Protein 1O6E (pdb70)

Nearest PDB structures (foldseek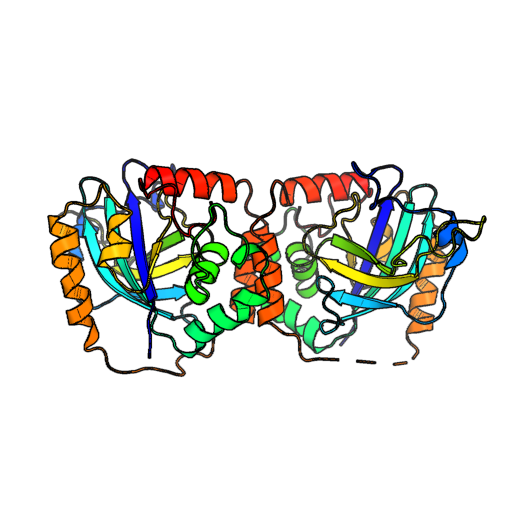):
  1o6e-assembly1_A-2  TM=1.004E+00  e=1.507E-48  human gammaherpesvirus 4
  1o6e-assembly1_B-2  TM=9.913E-01  e=7.863E-43  human gammaherpesvirus 4
  2pbk-assembly1_A  TM=8.960E-01  e=2.287E-24  Human gammaherpesvirus 8
  2pbk-assembly1_B  TM=8.924E-01  e=5.657E-24  Human gammaherpesvirus 8
  1njt-assembly1_A  TM=8.935E-01  e=8.239E-18  Human betaherpesvirus 5

Secondary structure (DSSP, 8-state):
---EEEEEEEE-TTS--SSSTT---HHHHHHH-S-SS-EEEEETTEEEEEEEEEEEEEE-SS-EEEEEEE--HHHHTHHHHHHTT-HHHHS-SS-----HHHHHHHHHS-EEEEEEE--SS-----SS----EEEEEEEESS-SSSS---EEES-HHHHHHT-TTS-HHHHHHHHHHHHHHT-----HHHHHHHHHHTTS-SSHHHHHHHHHHHTT--SSSS---/---EEEEEEEE-TTS--S-TTT---HHHHHHH-S-SS-EEEEETTEEEEEEEEEEEEE--SS-EEEEEEE--HHHHTHHHHHHTT-HHHHS-SS-----HHHHHHHHH--EEEEEEE---SS---SSSS---EEEEEEEESS-SSTT-B-EEES-HHHHHHT-TTS-HHHHHHHHHHHHHHTT-----SSS---HHHHHHHHHHTTS-TT-HHHHHHHHHHTT--TTSS---

Structure (mmCIF, N/CA/C/O backbone):
data_1O6E
#
_entry.id   1O6E
#
_cell.length_a   52.800
_cell.length_b   52.800
_cell.length_c   330.500
_cell.angle_alpha   90.00
_cell.angle_beta   90.00
_cell.angle_gamma   120.00
#
_symmetry.space_group_name_H-M   'P 31 2 1'
#
loop_
_entity.id
_entity.type
_entity.pdbx_description
1 polymer 'CAPSID PROTEIN P40'
2 non-polymer PHOSPHORYLISOPROPANE
3 water water
#
loop_
_atom_site.group_PDB
_atom_site.id
_atom_site.type_symbol
_atom_site.label_atom_id
_atom_site.label_alt_id
_atom_site.label_comp_id
_atom_site.label_asym_id
_atom_site.label_entity_id
_atom_site.label_seq_id
_atom_site.pdbx_PDB_ins_code
_atom_site.Cartn_x
_atom_site.Cartn_y
_atom_site.Cartn_z
_atom_site.occupancy
_atom_site.B_iso_or_equiv
_atom_site.auth_seq_id
_atom_site.auth_comp_id
_atom_site.auth_asym_id
_atom_site.auth_atom_id
_atom_site.pdbx_PDB_model_num
ATOM 1 N N . ALA A 1 4 ? 25.280 -10.881 28.895 1.00 97.45 4 ALA A N 1
ATOM 2 C CA . ALA A 1 4 ? 24.810 -9.467 29.009 1.00 98.32 4 ALA A CA 1
ATOM 3 C C . ALA A 1 4 ? 24.963 -8.938 30.443 1.00 99.09 4 ALA A C 1
ATOM 4 O O . ALA A 1 4 ? 24.620 -9.629 31.406 1.00 101.03 4 ALA A O 1
ATOM 6 N N . PRO A 1 5 ? 25.494 -7.707 30.600 1.00 96.90 5 PRO A N 1
ATOM 7 C CA . PRO A 1 5 ? 25.705 -7.061 31.906 1.00 93.84 5 PRO A CA 1
ATOM 8 C C . PRO A 1 5 ? 24.453 -6.430 32.534 1.00 91.98 5 PRO A C 1
ATOM 9 O O . PRO A 1 5 ? 23.371 -6.455 31.945 1.00 93.09 5 PRO A O 1
ATOM 13 N N . SER A 1 6 ? 24.617 -5.862 33.730 1.00 88.68 6 SER A N 1
ATOM 14 C CA . SER A 1 6 ? 23.518 -5.221 34.459 1.00 83.46 6 SER A CA 1
ATOM 15 C C . SER A 1 6 ? 23.789 -3.738 34.778 1.00 81.03 6 SER A C 1
ATOM 16 O O . SER A 1 6 ? 24.937 -3.330 34.981 1.00 79.78 6 SER A O 1
ATOM 19 N N . VAL A 1 7 ? 22.723 -2.942 34.835 1.00 77.73 7 VAL A N 1
ATOM 20 C CA . VAL A 1 7 ? 22.833 -1.507 35.104 1.00 74.37 7 VAL A CA 1
ATOM 21 C C . VAL A 1 7 ? 22.517 -1.144 36.551 1.00 68.46 7 VAL A C 1
ATOM 22 O O . VAL A 1 7 ? 21.644 -1.742 37.172 1.00 65.95 7 VAL A O 1
ATOM 26 N N . TYR A 1 8 ? 23.224 -0.145 37.070 1.00 64.33 8 TYR A N 1
ATOM 27 C CA . TYR A 1 8 ? 23.051 0.308 38.450 1.00 61.17 8 TYR A CA 1
ATOM 28 C C . TYR A 1 8 ? 22.183 1.558 38.585 1.00 59.56 8 TYR A C 1
ATOM 29 O O . TYR A 1 8 ? 22.339 2.528 37.839 1.00 55.21 8 TYR A O 1
ATOM 38 N N . VAL A 1 9 ? 21.274 1.545 39.550 1.00 58.05 9 VAL A N 1
ATOM 39 C CA . VAL A 1 9 ? 20.453 2.719 39.772 1.00 57.91 9 VAL A CA 1
ATOM 40 C C . VAL A 1 9 ? 20.789 3.251 41.155 1.00 57.21 9 VAL A C 1
ATOM 41 O O . VAL A 1 9 ? 20.753 2.518 42.142 1.00 54.00 9 VAL A O 1
ATOM 45 N N . CYS A 1 10 ? 21.138 4.531 41.211 1.00 58.74 10 CYS A N 1
ATOM 46 C CA . CYS A 1 10 ? 21.499 5.176 42.466 1.00 59.23 10 CYS A CA 1
ATOM 47 C C . CYS A 1 10 ? 20.897 6.574 42.565 1.00 59.19 10 CYS A C 1
ATOM 48 O O . CYS A 1 10 ? 20.628 7.225 41.555 1.00 58.91 10 CYS A O 1
ATOM 51 N N . GLY A 1 11 ? 20.684 7.026 43.792 1.00 58.65 11 GLY A N 1
ATOM 52 C CA . GLY A 1 11 ? 20.114 8.340 43.998 1.00 61.28 11 GLY A CA 1
ATOM 53 C C . GLY A 1 11 ? 19.435 8.404 45.346 1.00 61.98 11 GLY A C 1
ATOM 54 O O . GLY A 1 11 ? 19.310 7.387 46.040 1.00 53.89 11 GLY A O 1
ATOM 55 N N . PHE A 1 12 ? 18.994 9.597 45.723 1.00 65.66 12 PHE A N 1
ATOM 56 C CA . PHE A 1 12 ? 18.331 9.758 47.002 1.00 70.81 12 PHE A CA 1
ATOM 57 C C . PHE A 1 12 ? 16.819 9.571 46.868 1.00 69.94 12 PHE A C 1
ATOM 58 O O . PHE A 1 12 ? 16.175 10.213 46.034 1.00 66.51 12 PHE A O 1
ATOM 66 N N . VAL A 1 13 ? 16.264 8.674 47.681 1.00 69.74 13 VAL A N 1
ATOM 67 C CA . VAL A 1 13 ? 14.829 8.422 47.679 1.00 68.83 13 VAL A CA 1
ATOM 68 C C . VAL A 1 13 ? 14.151 9.485 48.553 1.00 69.70 13 VAL A C 1
ATOM 69 O O . VAL A 1 13 ? 12.968 9.778 48.380 1.00 71.80 13 VAL A O 1
ATOM 73 N N . GLU A 1 14 ? 14.916 10.058 49.484 1.00 66.52 14 GLU A N 1
ATOM 74 C CA . GLU A 1 14 ? 14.432 11.111 50.384 1.00 64.70 14 GLU A CA 1
ATOM 75 C C . GLU A 1 14 ? 15.589 12.015 50.833 1.00 62.62 14 GLU A C 1
ATOM 76 O O . GLU A 1 14 ? 16.613 11.529 51.294 1.00 56.12 14 GLU A O 1
ATOM 82 N N . ARG A 1 15 ? 15.422 13.328 50.687 1.00 66.54 15 ARG A N 1
ATOM 83 C CA . ARG A 1 15 ? 16.455 14.295 51.079 1.00 72.18 15 ARG A CA 1
ATOM 84 C C . ARG A 1 15 ? 15.905 15.392 52.001 1.00 74.71 15 ARG A C 1
ATOM 85 O O . ARG A 1 15 ? 15.159 16.269 51.557 1.00 78.63 15 ARG A O 1
ATOM 93 N N . PRO A 1 16 ? 16.272 15.359 53.295 1.00 74.07 16 PRO A N 1
ATOM 94 C CA . PRO A 1 16 ? 15.813 16.350 54.269 1.00 73.95 16 PRO A CA 1
ATOM 95 C C . PRO A 1 16 ? 16.006 17.781 53.792 1.00 76.33 16 PRO A C 1
ATOM 96 O O . PRO A 1 16 ? 15.257 18.672 54.176 1.00 76.01 16 PRO A O 1
ATOM 100 N N . ASP A 1 17 ? 17.013 17.997 52.950 1.00 81.52 17 ASP A N 1
ATOM 101 C CA . ASP A 1 17 ? 17.304 19.332 52.426 1.00 82.91 17 ASP A CA 1
ATOM 102 C C . ASP A 1 17 ? 16.298 19.762 51.354 1.00 84.31 17 ASP A C 1
ATOM 103 O O . ASP A 1 17 ? 16.261 20.926 50.960 1.00 80.73 17 ASP A O 1
ATOM 108 N N . ALA A 1 18 ? 15.488 18.806 50.898 1.00 88.65 18 ALA A N 1
ATOM 109 C CA . ALA A 1 18 ? 14.442 19.033 49.899 1.00 91.86 18 ALA A CA 1
ATOM 110 C C . ALA A 1 18 ? 13.155 18.354 50.396 1.00 95.31 18 ALA A C 1
ATOM 111 O O . ALA A 1 18 ? 12.764 17.302 49.887 1.00 92.57 18 ALA A O 1
ATOM 113 N N . PRO A 1 19 ? 12.486 18.962 51.400 1.00 100.72 19 PRO A N 1
ATOM 114 C CA . PRO A 1 19 ? 11.245 18.528 52.069 1.00 102.56 19 PRO A CA 1
ATOM 115 C C . PRO A 1 19 ? 9.923 18.419 51.292 1.00 103.30 19 PRO A C 1
ATOM 116 O O . PRO A 1 19 ? 9.773 18.989 50.202 1.00 99.06 19 PRO A O 1
ATOM 120 N N . PRO A 1 20 ? 8.949 17.674 51.869 1.00 106.18 20 PRO A N 1
ATOM 121 C CA . PRO A 1 20 ? 7.596 17.400 51.372 1.00 107.85 20 PRO A CA 1
ATOM 122 C C . PRO A 1 20 ? 6.639 18.531 51.762 1.00 109.63 20 PRO A C 1
ATOM 123 O O . PRO A 1 20 ? 6.893 19.268 52.721 1.00 110.12 20 PRO A O 1
ATOM 127 N N . LYS A 1 21 ? 5.536 18.660 51.030 1.00 109.71 21 LYS A N 1
ATOM 128 C CA . LYS A 1 21 ? 4.550 19.677 51.365 1.00 109.35 21 LYS A CA 1
ATOM 129 C C . LYS A 1 21 ? 3.446 19.014 52.184 1.00 109.80 21 LYS A C 1
ATOM 130 O O . LYS A 1 21 ? 2.584 19.695 52.737 1.00 112.29 21 LYS A O 1
ATOM 136 N N . ASP A 1 22 ? 3.484 17.687 52.284 1.00 108.19 22 ASP A N 1
ATOM 137 C CA . ASP A 1 22 ? 2.470 16.975 53.052 1.00 108.30 22 ASP A CA 1
ATOM 138 C C . ASP A 1 22 ? 3.052 16.008 54.076 1.00 106.18 22 ASP A C 1
ATOM 139 O O . ASP A 1 22 ? 4.249 15.718 54.069 1.00 106.20 22 ASP A O 1
ATOM 144 N N . ALA A 1 23 ? 2.174 15.479 54.922 1.00 103.67 23 ALA A N 1
ATOM 145 C CA . ALA A 1 23 ? 2.554 14.596 56.019 1.00 100.72 23 ALA A CA 1
ATOM 146 C C . ALA A 1 23 ? 2.851 13.120 55.798 1.00 97.61 23 ALA A C 1
ATOM 147 O O . ALA A 1 23 ? 3.706 12.565 56.479 1.00 94.05 23 ALA A O 1
ATOM 149 N N . CYS A 1 24 ? 2.147 12.471 54.884 1.00 98.62 24 CYS A N 1
ATOM 150 C CA . CYS A 1 24 ? 2.380 11.050 54.671 1.00 100.05 24 CYS A CA 1
ATOM 151 C C . CYS A 1 24 ? 3.698 10.772 53.949 1.00 102.23 24 CYS A C 1
ATOM 152 O O . CYS A 1 24 ? 4.247 9.670 54.049 1.00 99.17 24 CYS A O 1
ATOM 155 N N . LEU A 1 25 ? 4.208 11.775 53.233 1.00 105.34 25 LEU A N 1
ATOM 156 C CA . LEU A 1 25 ? 5.469 11.642 52.498 1.00 107.44 25 LEU A CA 1
ATOM 157 C C . LEU A 1 25 ? 6.661 11.968 53.384 1.00 109.87 25 LEU A C 1
ATOM 158 O O . LEU A 1 25 ? 7.724 12.361 52.899 1.00 110.45 25 LEU A O 1
ATOM 163 N N . HIS A 1 26 ? 6.478 11.819 54.688 1.00 112.50 26 HIS A N 1
ATOM 164 C CA . HIS A 1 26 ? 7.557 12.077 55.624 1.00 113.05 26 HIS A CA 1
ATOM 165 C C . HIS A 1 26 ? 8.105 10.738 56.061 1.00 109.57 26 HIS A C 1
ATOM 166 O O . HIS A 1 26 ? 7.376 9.753 56.120 1.00 107.30 26 HIS A O 1
ATOM 173 N N . LEU A 1 27 ? 9.397 10.695 56.344 1.00 108.92 27 LEU A N 1
ATOM 174 C CA . LEU A 1 27 ? 10.022 9.459 56.781 1.00 108.00 27 LEU A CA 1
ATOM 175 C C . LEU A 1 27 ? 10.365 9.658 58.254 1.00 106.41 27 LEU A C 1
ATOM 176 O O . LEU A 1 27 ? 10.713 10.768 58.670 1.00 104.96 27 LEU A O 1
ATOM 181 N N . ASP A 1 28 ? 10.236 8.594 59.044 1.00 104.74 28 ASP A N 1
ATOM 182 C CA . ASP A 1 28 ? 10.546 8.652 60.470 1.00 101.60 28 ASP A CA 1
ATOM 183 C C . ASP A 1 28 ? 11.853 7.922 60.736 1.00 96.50 28 ASP A C 1
ATOM 184 O O . ASP A 1 28 ? 11.965 6.721 60.487 1.00 93.36 28 ASP A O 1
ATOM 189 N N . PRO A 1 29 ? 12.869 8.652 61.233 1.00 93.87 29 PRO A N 1
ATOM 190 C CA . PRO A 1 29 ? 14.190 8.091 61.536 1.00 93.88 29 PRO A CA 1
ATOM 191 C C . PRO A 1 29 ? 14.055 6.827 62.382 1.00 96.00 29 PRO A C 1
ATOM 192 O O . PRO A 1 29 ? 14.982 6.029 62.515 1.00 94.80 29 PRO A O 1
ATOM 196 N N . LEU A 1 30 ? 12.866 6.673 62.945 1.00 99.34 30 LEU A N 1
ATOM 197 C CA . LEU A 1 30 ? 12.484 5.552 63.790 1.00 101.90 30 LEU A CA 1
ATOM 198 C C . LEU A 1 30 ? 12.475 4.273 62.963 1.00 102.72 30 LEU A C 1
ATOM 199 O O . LEU A 1 30 ? 13.170 3.294 63.253 1.00 101.12 30 LEU A O 1
ATOM 204 N N . THR A 1 31 ? 11.643 4.296 61.931 1.00 106.40 31 THR A N 1
ATOM 205 C CA . THR A 1 31 ? 11.514 3.164 61.028 1.00 110.30 31 THR A CA 1
ATOM 206 C C . THR A 1 31 ? 12.828 2.979 60.306 1.00 111.46 31 THR A C 1
ATOM 207 O O . THR A 1 31 ? 13.200 1.860 59.963 1.00 109.84 31 THR A O 1
ATOM 211 N N . VAL A 1 32 ? 13.523 4.092 60.080 1.00 113.64 32 VAL A N 1
ATOM 212 C CA . VAL A 1 32 ? 14.805 4.071 59.392 1.00 113.00 32 VAL A CA 1
ATOM 213 C C . VAL A 1 32 ? 15.784 3.169 60.129 1.00 113.29 32 VAL A C 1
ATOM 214 O O . VAL A 1 32 ? 16.191 2.139 59.598 1.00 113.19 32 VAL A O 1
ATOM 218 N N . LYS A 1 33 ? 16.155 3.540 61.352 1.00 113.90 33 LYS A N 1
ATOM 219 C CA . LYS A 1 33 ? 17.095 2.723 62.105 1.00 114.67 33 LYS A CA 1
ATOM 220 C C . LYS A 1 33 ? 16.467 1.381 62.485 1.00 114.68 33 LYS A C 1
ATOM 221 O O . LYS A 1 33 ? 17.123 0.536 63.089 1.00 116.36 33 LYS A O 1
ATOM 227 N N . SER A 1 34 ? 15.200 1.181 62.125 1.00 112.98 34 SER A N 1
ATOM 228 C CA . SER A 1 34 ? 14.516 -0.075 62.432 1.00 110.69 34 SER A CA 1
ATOM 229 C C . SER A 1 34 ? 14.780 -1.122 61.354 1.00 110.07 34 SER A C 1
ATOM 230 O O . SER A 1 34 ? 15.126 -2.272 61.653 1.00 109.35 34 SER A O 1
ATOM 233 N N . GLN A 1 35 ? 14.583 -0.710 60.102 1.00 109.00 35 GLN A N 1
ATOM 234 C CA . GLN A 1 35 ? 14.789 -1.568 58.937 1.00 106.51 35 GLN A CA 1
ATOM 235 C C . GLN A 1 35 ? 16.286 -1.898 58.856 1.00 106.63 35 GLN A C 1
ATOM 236 O O . GLN A 1 35 ? 16.680 -2.988 58.432 1.00 106.41 35 GLN A O 1
ATOM 242 N N . LEU A 1 36 ? 17.103 -0.934 59.279 1.00 106.91 36 LEU A N 1
ATOM 243 C CA . LEU A 1 36 ? 18.560 -1.046 59.318 1.00 105.43 36 LEU A CA 1
ATOM 244 C C . LEU A 1 36 ? 19.254 -1.452 58.014 1.00 105.21 36 LEU A C 1
ATOM 245 O O . LEU A 1 36 ? 18.765 -1.120 56.934 1.00 105.86 36 LEU A O 1
ATOM 250 N N . PRO A 1 37 ? 20.405 -2.159 58.083 1.00 104.74 37 PRO A N 1
ATOM 251 C CA . PRO A 1 37 ? 21.012 -2.499 56.794 1.00 104.72 37 PRO A CA 1
ATOM 252 C C . PRO A 1 37 ? 20.160 -3.368 55.885 1.00 104.50 37 PRO A C 1
ATOM 253 O O . PRO A 1 37 ? 19.069 -2.997 55.468 1.00 102.25 37 PRO A O 1
ATOM 257 N N . LEU A 1 38 ? 20.688 -4.538 55.574 1.00 106.21 38 LEU A N 1
ATOM 258 C CA . LEU A 1 38 ? 19.994 -5.454 54.711 1.00 105.73 38 LEU A CA 1
ATOM 259 C C . LEU A 1 38 ? 19.343 -6.566 55.500 1.00 107.72 38 LEU A C 1
ATOM 260 O O . LEU A 1 38 ? 19.706 -6.874 56.630 1.00 109.11 38 LEU A O 1
ATOM 265 N N . LYS A 1 39 ? 18.343 -7.147 54.885 1.00 109.67 39 LYS A N 1
ATOM 266 C CA . LYS A 1 39 ? 17.671 -8.291 55.429 1.00 111.90 39 LYS A CA 1
ATOM 267 C C . LYS A 1 39 ? 17.992 -8.934 54.080 1.00 112.25 39 LYS A C 1
ATOM 268 O O . LYS A 1 39 ? 19.171 -8.942 53.702 1.00 112.40 39 LYS A O 1
ATOM 274 N N . LYS A 1 40 ? 17.028 -9.420 53.318 1.00 111.02 40 LYS A N 1
ATOM 275 C CA . LYS A 1 40 ? 17.387 -9.981 52.015 1.00 111.18 40 LYS A CA 1
ATOM 276 C C . LYS A 1 40 ? 17.210 -8.893 50.943 1.00 109.89 40 LYS A C 1
ATOM 277 O O . LYS A 1 40 ? 16.645 -7.835 51.231 1.00 110.51 40 LYS A O 1
ATOM 283 N N . PRO A 1 41 ? 17.709 -9.117 49.707 1.00 106.28 41 PRO A N 1
ATOM 284 C CA . PRO A 1 41 ? 17.551 -8.094 48.665 1.00 101.89 41 PRO A CA 1
ATOM 285 C C . PRO A 1 41 ? 16.131 -7.505 48.605 1.00 97.02 41 PRO A C 1
ATOM 286 O O . PRO A 1 41 ? 15.169 -8.110 49.085 1.00 97.96 41 PRO A O 1
ATOM 290 N N . LEU A 1 42 ? 16.008 -6.315 48.029 1.00 89.63 42 LEU A N 1
ATOM 291 C CA . LEU A 1 42 ? 14.712 -5.667 47.919 1.00 81.14 42 LEU A CA 1
ATOM 292 C C . LEU A 1 42 ? 14.284 -5.657 46.454 1.00 76.39 42 LEU A C 1
ATOM 293 O O . LEU A 1 42 ? 15.065 -5.295 45.584 1.00 75.16 42 LEU A O 1
ATOM 298 N N . PRO A 1 43 ? 13.039 -6.065 46.164 1.00 71.87 43 PRO A N 1
ATOM 299 C CA . PRO A 1 43 ? 12.540 -6.091 44.788 1.00 69.40 43 PRO A CA 1
ATOM 300 C C . PRO A 1 43 ? 12.539 -4.726 44.105 1.00 68.54 43 PRO A C 1
ATOM 301 O O . PRO A 1 43 ? 12.006 -3.749 44.641 1.00 65.89 43 PRO A O 1
ATOM 305 N N . LEU A 1 44 ? 13.146 -4.668 42.921 1.00 68.59 44 LEU A N 1
ATOM 306 C CA . LEU A 1 44 ? 13.196 -3.434 42.138 1.00 64.13 44 LEU A CA 1
ATOM 307 C C . LEU A 1 44 ? 12.145 -3.564 41.046 1.00 61.61 44 LEU A C 1
ATOM 308 O O . LEU A 1 44 ? 12.270 -4.395 40.142 1.00 56.44 44 LEU A O 1
ATOM 313 N N . THR A 1 45 ? 11.103 -2.744 41.151 1.00 61.14 45 THR A N 1
ATOM 314 C CA . THR A 1 45 ? 10.003 -2.780 40.199 1.00 57.38 45 THR A CA 1
ATOM 315 C C . THR A 1 45 ? 9.859 -1.510 39.383 1.00 52.59 45 THR A C 1
ATOM 316 O O . THR A 1 45 ? 10.495 -0.498 39.665 1.00 45.68 45 THR A O 1
ATOM 320 N N . VAL A 1 46 ? 9.004 -1.592 38.368 1.00 54.09 46 VAL A N 1
ATOM 321 C CA . VAL A 1 46 ? 8.729 -0.489 37.454 1.00 53.21 46 VAL A CA 1
ATOM 322 C C . VAL A 1 46 ? 7.372 0.142 37.709 1.00 52.44 46 VAL A C 1
ATOM 323 O O . VAL A 1 46 ? 6.344 -0.519 37.626 1.00 51.40 46 VAL A O 1
ATOM 327 N N . GLU A 1 47 ? 7.369 1.436 37.980 1.00 54.11 47 GLU A N 1
ATOM 328 C CA . GLU A 1 47 ? 6.123 2.132 38.243 1.00 54.27 47 GLU A CA 1
ATOM 329 C C . GLU A 1 47 ? 5.306 1.405 39.290 1.00 52.67 47 GLU A C 1
ATOM 330 O O . GLU A 1 47 ? 4.074 1.433 39.265 1.00 53.59 47 GLU A O 1
ATOM 336 N N . HIS A 1 48 ? 6.008 0.738 40.201 1.00 50.98 48 HIS A N 1
ATOM 337 C CA . HIS A 1 48 ? 5.369 0.034 41.300 1.00 49.83 48 HIS A CA 1
ATOM 338 C C . HIS A 1 48 ? 4.606 -1.241 40.900 1.00 50.20 48 HIS A C 1
ATOM 339 O O . HIS A 1 48 ? 3.839 -1.791 41.691 1.00 48.44 48 HIS A O 1
ATOM 346 N N . LEU A 1 49 ? 4.830 -1.724 39.684 1.00 51.39 49 LEU A N 1
ATOM 347 C CA . LEU A 1 49 ? 4.152 -2.931 39.219 1.00 53.23 49 LEU A CA 1
ATOM 348 C C . LEU A 1 49 ? 4.840 -4.173 39.770 1.00 57.57 49 LEU A C 1
ATOM 349 O O . LEU A 1 49 ? 5.991 -4.454 39.427 1.00 60.28 49 LEU A O 1
ATOM 354 N N . PRO A 1 50 ? 4.135 -4.952 40.609 1.00 60.21 50 PRO A N 1
ATOM 355 C CA . PRO A 1 50 ? 4.669 -6.179 41.218 1.00 60.13 50 PRO A CA 1
ATOM 356 C C . PRO A 1 50 ? 5.076 -7.191 40.152 1.00 60.25 50 PRO A C 1
ATOM 357 O O . PRO A 1 50 ? 5.883 -8.088 40.401 1.00 57.98 50 PRO A O 1
ATOM 361 N N . ASP A 1 51 ? 4.486 -7.048 38.967 1.00 63.35 51 ASP A N 1
ATOM 362 C CA . ASP A 1 51 ? 4.783 -7.942 37.859 1.00 65.05 51 ASP A CA 1
ATOM 363 C C . ASP A 1 51 ? 5.753 -7.319 36.854 1.00 65.70 51 ASP A C 1
ATOM 364 O O . ASP A 1 51 ? 5.904 -7.789 35.724 1.00 65.10 51 ASP A O 1
ATOM 369 N N . ALA A 1 52 ? 6.434 -6.268 37.306 1.00 67.17 52 ALA A N 1
ATOM 370 C CA . ALA A 1 52 ? 7.431 -5.565 36.507 1.00 64.90 52 ALA A CA 1
ATOM 371 C C . ALA A 1 52 ? 8.762 -5.505 37.262 1.00 63.54 52 ALA A C 1
ATOM 372 O O . ALA A 1 52 ? 9.382 -4.446 37.343 1.00 59.61 52 ALA A O 1
ATOM 374 N N . PRO A 1 53 ? 9.216 -6.645 37.825 1.00 65.57 53 PRO A N 1
ATOM 375 C CA . PRO A 1 53 ? 10.480 -6.703 38.567 1.00 65.77 53 PRO A CA 1
ATOM 376 C C . PRO A 1 53 ? 11.625 -6.722 37.558 1.00 65.65 53 PRO A C 1
ATOM 377 O O . PRO A 1 53 ? 11.694 -7.604 36.694 1.00 65.46 53 PRO A O 1
ATOM 381 N N . VAL A 1 54 ? 12.528 -5.759 37.673 1.00 62.18 54 VAL A N 1
ATOM 382 C CA . VAL A 1 54 ? 13.634 -5.679 36.742 1.00 57.86 54 VAL A CA 1
ATOM 383 C C . VAL A 1 54 ? 15.012 -5.832 37.396 1.00 55.46 54 VAL A C 1
ATOM 384 O O . VAL A 1 54 ? 16.020 -6.003 36.716 1.00 54.85 54 VAL A O 1
ATOM 388 N N . GLY A 1 55 ? 15.049 -5.781 38.721 1.00 55.90 55 GLY A N 1
ATOM 389 C CA . GLY A 1 55 ? 16.309 -5.920 39.430 1.00 54.24 55 GLY A CA 1
ATOM 390 C C . GLY A 1 55 ? 16.131 -6.134 40.923 1.00 52.28 55 GLY A C 1
ATOM 391 O O . GLY A 1 55 ? 15.190 -6.803 41.358 1.00 50.76 55 GLY A O 1
ATOM 392 N N . SER A 1 56 ? 17.037 -5.573 41.716 1.00 51.16 56 SER A N 1
ATOM 393 C CA . SER A 1 56 ? 16.955 -5.711 43.163 1.00 54.46 56 SER A CA 1
ATOM 394 C C . SER A 1 56 ? 17.773 -4.640 43.875 1.00 56.12 56 SER A C 1
ATOM 395 O O . SER A 1 56 ? 18.861 -4.270 43.433 1.00 55.90 56 SER A O 1
ATOM 398 N N . VAL A 1 57 ? 17.225 -4.135 44.975 1.00 61.17 57 VAL A N 1
ATOM 399 C CA . VAL A 1 57 ? 17.891 -3.110 45.765 1.00 64.62 57 VAL A CA 1
ATOM 400 C C . VAL A 1 57 ? 18.797 -3.864 46.726 1.00 69.66 57 VAL A C 1
ATOM 401 O O . VAL A 1 57 ? 18.327 -4.701 47.497 1.00 69.56 57 VAL A O 1
ATOM 405 N N . PHE A 1 58 ? 20.095 -3.580 46.672 1.00 76.39 58 PHE A N 1
ATOM 406 C CA . PHE A 1 58 ? 21.055 -4.265 47.535 1.00 82.40 58 PHE A CA 1
ATOM 407 C C . PHE A 1 58 ? 21.559 -3.415 48.706 1.00 85.54 58 PHE A C 1
ATOM 408 O O . PHE A 1 58 ? 22.682 -3.588 49.179 1.00 89.68 58 PHE A O 1
ATOM 416 N N . GLY A 1 59 ? 20.719 -2.503 49.182 1.00 87.45 59 GLY A N 1
ATOM 417 C CA . GLY A 1 59 ? 21.118 -1.674 50.298 1.00 90.01 59 GLY A CA 1
ATOM 418 C C . GLY A 1 59 ? 20.633 -0.245 50.225 1.00 91.28 59 GLY A C 1
ATOM 419 O O . GLY A 1 59 ? 20.490 0.328 49.146 1.00 91.69 59 GLY A O 1
ATOM 420 N N . LEU A 1 60 ? 20.356 0.316 51.396 1.00 92.33 60 LEU A N 1
ATOM 421 C CA . LEU A 1 60 ? 19.920 1.702 51.538 1.00 91.72 60 LEU A CA 1
ATOM 422 C C . LEU A 1 60 ? 20.779 2.249 52.674 1.00 92.70 60 LEU A C 1
ATOM 423 O O . LEU A 1 60 ? 21.122 1.521 53.612 1.00 95.07 60 LEU A O 1
ATOM 428 N N . TYR A 1 61 ? 21.149 3.519 52.588 1.00 91.30 61 TYR A N 1
ATOM 429 C CA . TYR A 1 61 ? 22.006 4.095 53.612 1.00 90.29 61 TYR A CA 1
ATOM 430 C C . TYR A 1 61 ? 21.599 5.531 53.947 1.00 88.84 61 TYR A C 1
ATOM 431 O O . TYR A 1 61 ? 20.840 6.164 53.211 1.00 88.16 61 TYR A O 1
ATOM 440 N N . GLN A 1 62 ? 22.100 6.037 55.069 1.00 85.83 62 GLN A N 1
ATOM 441 C CA . GLN A 1 62 ? 21.789 7.396 55.497 1.00 83.22 62 GLN A CA 1
ATOM 442 C C . GLN A 1 62 ? 22.942 8.354 55.252 1.00 81.88 62 GLN A C 1
ATOM 443 O O . GLN A 1 62 ? 24.110 7.958 55.216 1.00 80.93 62 GLN A O 1
ATOM 449 N N . SER A 1 63 ? 22.598 9.626 55.100 1.00 79.91 63 SER A N 1
ATOM 450 C CA . SER A 1 63 ? 23.583 10.664 54.854 1.00 78.50 63 SER A CA 1
ATOM 451 C C . SER A 1 63 ? 23.154 11.962 55.508 1.00 76.75 63 SER A C 1
ATOM 452 O O . SER A 1 63 ? 21.975 12.163 55.796 1.00 76.36 63 SER A O 1
ATOM 455 N N . SER A 1 64 ? 24.123 12.838 55.749 1.00 77.32 64 SER A N 1
ATOM 456 C CA . SER A 1 64 ? 23.839 14.134 56.343 1.00 76.65 64 SER A CA 1
ATOM 457 C C . SER A 1 64 ? 22.843 14.821 55.419 1.00 73.83 64 SER A C 1
ATOM 458 O O . SER A 1 64 ? 22.142 15.749 55.819 1.00 73.45 64 SER A O 1
ATOM 461 N N . ALA A 1 65 ? 22.776 14.333 54.182 1.00 69.85 65 ALA A N 1
ATOM 462 C CA . ALA A 1 65 ? 21.889 14.895 53.169 1.00 66.72 65 ALA A CA 1
ATOM 463 C C . ALA A 1 65 ? 20.541 14.182 53.015 1.00 61.48 65 ALA A C 1
ATOM 464 O O . ALA A 1 65 ? 19.547 14.809 52.653 1.00 60.00 65 ALA A O 1
ATOM 466 N N . GLY A 1 66 ? 20.506 12.879 53.276 1.00 55.66 66 GLY A N 1
ATOM 467 C CA . GLY A 1 66 ? 19.260 12.148 53.155 1.00 53.20 66 GLY A CA 1
ATOM 468 C C . GLY A 1 66 ? 19.458 10.657 52.969 1.00 57.77 66 GLY A C 1
ATOM 469 O O . GLY A 1 66 ? 20.563 10.143 53.148 1.00 54.51 66 GLY A O 1
ATOM 470 N N . LEU A 1 67 ? 18.381 9.960 52.606 1.00 61.76 67 LEU A N 1
ATOM 471 C CA . LEU A 1 67 ? 18.429 8.515 52.386 1.00 61.49 67 LEU A CA 1
ATOM 472 C C . LEU A 1 67 ? 18.858 8.199 50.950 1.00 62.36 67 LEU A C 1
ATOM 473 O O . LEU A 1 67 ? 18.350 8.788 49.992 1.00 63.49 67 LEU A O 1
ATOM 478 N N . PHE A 1 68 ? 19.800 7.267 50.819 1.00 59.78 68 PHE A N 1
ATOM 479 C CA . PHE A 1 68 ? 20.340 6.869 49.524 1.00 55.28 68 PHE A CA 1
ATOM 480 C C . PHE A 1 68 ? 19.979 5.415 49.201 1.00 56.12 68 PHE A C 1
ATOM 481 O O . PHE A 1 68 ? 19.981 4.547 50.074 1.00 53.87 68 PHE A O 1
ATOM 489 N N . SER A 1 69 ? 19.654 5.163 47.936 1.00 58.27 69 SER A N 1
ATOM 490 C CA . SER A 1 69 ? 19.281 3.825 47.476 1.00 57.18 69 SER A CA 1
ATOM 491 C C . SER A 1 69 ? 20.184 3.310 46.362 1.00 55.75 69 SER A C 1
ATOM 492 O O . SER A 1 69 ? 20.399 3.987 45.361 1.00 55.13 69 SER A O 1
ATOM 495 N N . ALA A 1 70 ? 20.703 2.103 46.546 1.00 57.13 70 ALA A N 1
ATOM 496 C CA . ALA A 1 70 ? 21.569 1.472 45.561 1.00 58.43 70 ALA A CA 1
ATOM 497 C C . ALA A 1 70 ? 20.913 0.173 45.098 1.00 61.22 70 ALA A C 1
ATOM 498 O O . ALA A 1 70 ? 20.606 -0.709 45.909 1.00 60.67 70 ALA A O 1
ATOM 500 N N . ALA A 1 71 ? 20.691 0.067 43.791 1.00 63.96 71 ALA A N 1
ATOM 501 C CA . ALA A 1 71 ? 20.060 -1.112 43.217 1.00 64.81 71 ALA A CA 1
ATOM 502 C C . ALA A 1 71 ? 20.743 -1.512 41.920 1.00 64.49 71 ALA A C 1
ATOM 503 O O . ALA A 1 71 ? 21.661 -0.837 41.447 1.00 61.54 71 ALA A O 1
ATOM 505 N N . SER A 1 72 ? 20.284 -2.614 41.342 1.00 63.75 72 SER A N 1
ATOM 506 C CA . SER A 1 72 ? 20.863 -3.096 40.107 1.00 64.04 72 SER A CA 1
ATOM 507 C C . SER A 1 72 ? 19.807 -3.760 39.248 1.00 64.08 72 SER A C 1
ATOM 508 O O . SER A 1 72 ? 18.944 -4.471 39.755 1.00 66.31 72 SER A O 1
ATOM 511 N N . ILE A 1 73 ? 19.886 -3.519 37.944 1.00 64.79 73 ILE A N 1
ATOM 512 C CA . ILE A 1 73 ? 18.948 -4.092 36.984 1.00 63.36 73 ILE A CA 1
ATOM 513 C C . ILE A 1 73 ? 19.604 -5.283 36.289 1.00 61.77 73 ILE A C 1
ATOM 514 O O . ILE A 1 73 ? 20.646 -5.137 35.661 1.00 59.56 73 ILE A O 1
ATOM 519 N N . THR A 1 74 ? 18.986 -6.456 36.373 1.00 61.59 74 THR A N 1
ATOM 520 C CA . THR A 1 74 ? 19.565 -7.648 35.763 1.00 59.07 74 THR A CA 1
ATOM 521 C C . THR A 1 74 ? 18.656 -8.406 34.794 1.00 57.21 74 THR A C 1
ATOM 522 O O . THR A 1 74 ? 19.052 -9.441 34.253 1.00 57.40 74 THR A O 1
ATOM 526 N N . SER A 1 75 ? 17.447 -7.893 34.573 1.00 56.34 75 SER A N 1
ATOM 527 C CA . SER A 1 75 ? 16.490 -8.537 33.672 1.00 56.21 75 SER A CA 1
ATOM 528 C C . SER A 1 75 ? 16.832 -8.393 32.199 1.00 55.87 75 SER A C 1
ATOM 529 O O . SER A 1 75 ? 16.663 -7.322 31.612 1.00 56.54 75 SER A O 1
ATOM 532 N N . GLY A 1 76 ? 17.288 -9.489 31.606 1.00 55.99 76 GLY A N 1
ATOM 533 C CA . GLY A 1 76 ? 17.659 -9.490 30.202 1.00 56.49 76 GLY A CA 1
ATOM 534 C C . GLY A 1 76 ? 16.595 -8.941 29.269 1.00 55.66 76 GLY A C 1
ATOM 535 O O . GLY A 1 76 ? 16.902 -8.189 28.349 1.00 55.54 76 GLY A O 1
ATOM 536 N N . ASP A 1 77 ? 15.343 -9.317 29.512 1.00 55.33 77 ASP A N 1
ATOM 537 C CA . ASP A 1 77 ? 14.220 -8.878 28.692 1.00 52.25 77 ASP A CA 1
ATOM 538 C C . ASP A 1 77 ? 13.954 -7.383 28.802 1.00 49.77 77 ASP A C 1
ATOM 539 O O . ASP A 1 77 ? 13.324 -6.788 27.927 1.00 43.80 77 ASP A O 1
ATOM 544 N N . PHE A 1 78 ? 14.419 -6.779 29.888 1.00 52.60 78 PHE A N 1
ATOM 545 C CA . PHE A 1 78 ? 14.220 -5.348 30.089 1.00 53.91 78 PHE A CA 1
ATOM 546 C C . PHE A 1 78 ? 15.432 -4.590 29.576 1.00 53.24 78 PHE A C 1
ATOM 547 O O . PHE A 1 78 ? 15.320 -3.444 29.133 1.00 49.18 78 PHE A O 1
ATOM 555 N N . LEU A 1 79 ? 16.587 -5.247 29.627 1.00 55.73 79 LEU A N 1
ATOM 556 C CA . LEU A 1 79 ? 17.836 -4.660 29.152 1.00 57.80 79 LEU A CA 1
ATOM 557 C C . LEU A 1 79 ? 17.805 -4.505 27.620 1.00 56.57 79 LEU A C 1
ATOM 558 O O . LEU A 1 79 ? 18.420 -3.589 27.057 1.00 55.32 79 LEU A O 1
ATOM 563 N N . SER A 1 80 ? 17.085 -5.410 26.959 1.00 53.16 80 SER A N 1
ATOM 564 C CA . SER A 1 80 ? 16.951 -5.394 25.507 1.00 51.65 80 SER A CA 1
ATOM 565 C C . SER A 1 80 ? 15.801 -4.474 25.102 1.00 51.24 80 SER A C 1
ATOM 566 O O . SER A 1 80 ? 15.659 -4.116 23.932 1.00 52.86 80 SER A O 1
ATOM 569 N N . LEU A 1 81 ? 14.977 -4.103 26.078 1.00 46.33 81 LEU A N 1
ATOM 570 C CA . LEU A 1 81 ? 13.847 -3.227 25.835 1.00 41.72 81 LEU A CA 1
ATOM 571 C C . LEU A 1 81 ? 14.327 -1.791 25.774 1.00 40.71 81 LEU A C 1
ATOM 572 O O . LEU A 1 81 ? 13.788 -0.987 25.029 1.00 45.18 81 LEU A O 1
ATOM 577 N N . LEU A 1 82 ? 15.340 -1.466 26.565 1.00 42.02 82 LEU A N 1
ATOM 578 C CA . LEU A 1 82 ? 15.893 -0.114 26.560 1.00 46.03 82 LEU A CA 1
ATOM 579 C C . LEU A 1 82 ? 16.700 0.024 25.287 1.00 45.89 82 LEU A C 1
ATOM 580 O O . LEU A 1 82 ? 17.034 1.128 24.850 1.00 46.18 82 LEU A O 1
ATOM 585 N N . ASP A 1 83 ? 16.991 -1.134 24.702 1.00 49.34 83 ASP A N 1
ATOM 586 C CA . ASP A 1 83 ? 17.731 -1.260 23.449 1.00 49.58 83 ASP A CA 1
ATOM 587 C C . ASP A 1 83 ? 16.770 -0.885 22.331 1.00 43.07 83 ASP A C 1
ATOM 588 O O . ASP A 1 83 ? 17.031 0.012 21.545 1.00 42.20 83 ASP A O 1
ATOM 593 N N . SER A 1 84 ? 15.656 -1.605 22.267 1.00 42.97 84 SER A N 1
ATOM 594 C CA . SER A 1 84 ? 14.637 -1.343 21.267 1.00 41.31 84 SER A CA 1
ATOM 595 C C . SER A 1 84 ? 14.262 0.113 21.420 1.00 38.94 84 SER A C 1
ATOM 596 O O . SER A 1 84 ? 14.584 0.944 20.579 1.00 41.08 84 SER A O 1
ATOM 599 N N . ILE A 1 85 ? 13.597 0.400 22.528 1.00 35.18 85 ILE A N 1
ATOM 600 C CA . ILE A 1 85 ? 13.144 1.731 22.866 1.00 36.74 85 ILE A CA 1
ATOM 601 C C . ILE A 1 85 ? 14.070 2.880 22.454 1.00 41.91 85 ILE A C 1
ATOM 602 O O . ILE A 1 85 ? 13.590 3.927 22.027 1.00 48.27 85 ILE A O 1
ATOM 607 N N . TYR A 1 86 ? 15.384 2.699 22.532 1.00 46.29 86 TYR A N 1
ATOM 608 C CA . TYR A 1 86 ? 16.286 3.803 22.190 1.00 46.18 86 TYR A CA 1
ATOM 609 C C . TYR A 1 86 ? 16.290 4.346 20.763 1.00 45.93 86 TYR A C 1
ATOM 610 O O . TYR A 1 86 ? 16.357 5.560 20.584 1.00 48.09 86 TYR A O 1
ATOM 619 N N . HIS A 1 87 ? 16.216 3.475 19.759 1.00 47.02 87 HIS A N 1
ATOM 620 C CA . HIS A 1 87 ? 16.245 3.909 18.359 1.00 50.56 87 HIS A CA 1
ATOM 621 C C . HIS A 1 87 ? 14.879 4.347 17.840 1.00 48.62 87 HIS A C 1
ATOM 622 O O . HIS A 1 87 ? 14.706 4.635 16.651 1.00 50.17 87 HIS A O 1
ATOM 629 N N . ASP A 1 88 ? 13.924 4.404 18.764 1.00 45.94 88 ASP A N 1
ATOM 630 C CA . ASP A 1 88 ? 12.545 4.799 18.496 1.00 43.59 88 ASP A CA 1
ATOM 631 C C . ASP A 1 88 ? 12.141 5.955 19.424 1.00 42.15 88 ASP A C 1
ATOM 632 O O . ASP A 1 88 ? 11.024 6.479 19.322 1.00 41.40 88 ASP A O 1
ATOM 637 N N . CYS A 1 89 ? 13.032 6.344 20.336 1.00 39.34 89 CYS A N 1
ATOM 638 C CA . CYS A 1 89 ? 12.727 7.430 21.267 1.00 39.51 89 CYS A CA 1
ATOM 639 C C . CYS A 1 89 ? 13.577 8.671 20.999 1.00 43.15 89 CYS A C 1
ATOM 640 O O . CYS A 1 89 ? 14.728 8.738 21.406 1.00 45.70 89 CYS A O 1
ATOM 643 N N . ASP A 1 90 ? 12.997 9.658 20.320 1.00 46.96 90 ASP A N 1
ATOM 644 C CA . ASP A 1 90 ? 13.714 10.876 19.986 1.00 46.36 90 ASP A CA 1
ATOM 645 C C . ASP A 1 90 ? 14.245 11.576 21.233 1.00 49.66 90 ASP A C 1
ATOM 646 O O . ASP A 1 90 ? 15.344 12.134 21.205 1.00 49.15 90 ASP A O 1
ATOM 651 N N . ILE A 1 91 ? 13.475 11.537 22.325 1.00 50.23 91 ILE A N 1
ATOM 652 C CA . ILE A 1 91 ? 13.884 12.164 23.593 1.00 49.42 91 ILE A CA 1
ATOM 653 C C . ILE A 1 91 ? 15.066 11.432 24.218 1.00 45.28 91 ILE A C 1
ATOM 654 O O . ILE A 1 91 ? 15.884 12.044 24.902 1.00 46.33 91 ILE A O 1
ATOM 659 N N . ALA A 1 92 ? 15.145 10.125 23.985 1.00 44.65 92 ALA A N 1
ATOM 660 C CA . ALA A 1 92 ? 16.241 9.312 24.502 1.00 46.85 92 ALA A CA 1
ATOM 661 C C . ALA A 1 92 ? 17.501 9.594 23.663 1.00 51.17 92 ALA A C 1
ATOM 662 O O . ALA A 1 92 ? 18.576 9.888 24.205 1.00 53.13 92 ALA A O 1
ATOM 664 N N . GLN A 1 93 ? 17.341 9.530 22.340 1.00 50.16 93 GLN A N 1
ATOM 665 C CA . GLN A 1 93 ? 18.423 9.759 21.393 1.00 49.19 93 GLN A CA 1
ATOM 666 C C . GLN A 1 93 ? 19.067 11.133 21.556 1.00 53.82 93 GLN A C 1
ATOM 667 O O . GLN A 1 93 ? 20.294 11.253 21.618 1.00 58.74 93 GLN A O 1
ATOM 673 N N . SER A 1 94 ? 18.238 12.168 21.630 1.00 56.31 94 SER A N 1
ATOM 674 C CA . SER A 1 94 ? 18.739 13.530 21.781 1.00 57.79 94 SER A CA 1
ATOM 675 C C . SER A 1 94 ? 19.212 13.797 23.204 1.00 56.38 94 SER A C 1
ATOM 676 O O . SER A 1 94 ? 18.513 13.501 24.171 1.00 60.02 94 SER A O 1
ATOM 679 N N . GLN A 1 95 ? 20.399 14.372 23.323 1.00 52.96 95 GLN A N 1
ATOM 680 C CA . GLN A 1 95 ? 20.963 14.688 24.6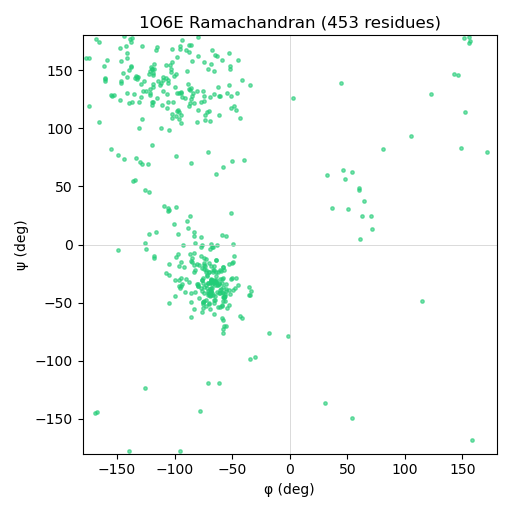19 1.00 51.72 95 GLN A CA 1
ATOM 681 C C . GLN A 1 95 ? 20.824 16.184 24.912 1.00 53.17 95 GLN A C 1
ATOM 682 O O . GLN A 1 95 ? 20.795 17.009 23.997 1.00 47.13 95 GLN A O 1
ATOM 688 N N . ARG A 1 96 ? 20.721 16.513 26.199 1.00 57.64 96 ARG A N 1
ATOM 689 C CA . ARG A 1 96 ? 20.587 17.894 26.665 1.00 59.36 96 ARG A CA 1
ATOM 690 C C . ARG A 1 96 ? 21.937 18.609 26.500 1.00 62.90 96 ARG A C 1
ATOM 691 O O . ARG A 1 96 ? 21.998 19.803 26.182 1.00 64.39 96 ARG A O 1
ATOM 699 N N . LEU A 1 97 ? 23.012 17.846 26.701 1.00 64.20 97 LEU A N 1
ATOM 700 C CA . LEU A 1 97 ? 24.386 18.322 26.563 1.00 61.12 97 LEU A CA 1
ATOM 701 C C . LEU A 1 97 ? 25.185 17.208 25.872 1.00 64.04 97 LEU A C 1
ATOM 702 O O . LEU A 1 97 ? 24.871 16.025 26.023 1.00 64.22 97 LEU A O 1
ATOM 707 N N . PRO A 1 98 ? 26.229 17.568 25.102 1.00 66.61 98 PRO A N 1
ATOM 708 C CA . PRO A 1 98 ? 27.046 16.565 24.402 1.00 65.44 98 PRO A CA 1
ATOM 709 C C . PRO A 1 98 ? 27.778 15.549 25.290 1.00 63.88 98 PRO A C 1
ATOM 710 O O . PRO A 1 98 ? 28.708 15.896 26.020 1.00 64.18 98 PRO A O 1
ATOM 714 N N . LEU A 1 99 ? 27.347 14.294 25.209 1.00 60.30 99 LEU A N 1
ATOM 715 C CA . LEU A 1 99 ? 27.941 13.213 25.979 1.00 57.21 99 LEU A CA 1
ATOM 716 C C . LEU A 1 99 ? 27.913 11.939 25.148 1.00 59.72 99 LEU A C 1
ATOM 717 O O . LEU A 1 99 ? 27.010 11.726 24.338 1.00 58.40 99 LEU A O 1
ATOM 722 N N . PRO A 1 100 ? 28.913 11.074 25.338 1.00 62.27 100 PRO A N 1
ATOM 723 C CA . PRO A 1 100 ? 29.024 9.807 24.615 1.00 63.24 100 PRO A CA 1
ATOM 724 C C . PRO A 1 100 ? 27.751 8.967 24.657 1.00 64.72 100 PRO A C 1
ATOM 725 O O . PRO A 1 100 ? 27.295 8.541 25.717 1.00 67.72 100 PRO A O 1
ATOM 729 N N . ARG A 1 101 ? 27.186 8.752 23.480 1.00 63.99 101 ARG A N 1
ATOM 730 C CA . ARG A 1 101 ? 25.976 7.959 23.272 1.00 64.17 101 ARG A CA 1
ATOM 731 C C . ARG A 1 101 ? 25.881 6.778 24.245 1.00 61.34 101 ARG A C 1
ATOM 732 O O . ARG A 1 101 ? 26.873 6.096 24.479 1.00 58.69 101 ARG A O 1
ATOM 740 N N . GLU A 1 102 ? 24.688 6.538 24.795 1.00 61.83 102 GLU A N 1
ATOM 741 C CA . GLU A 1 102 ? 24.462 5.450 25.760 1.00 60.22 102 GLU A CA 1
ATOM 742 C C . GLU A 1 102 ? 23.048 4.869 25.696 1.00 57.09 102 GLU A C 1
ATOM 743 O O . GLU A 1 102 ? 22.241 5.130 26.572 1.00 58.35 102 GLU A O 1
ATOM 749 N N . PRO A 1 103 ? 22.747 4.034 24.690 1.00 55.97 103 PRO A N 1
ATOM 750 C CA . PRO A 1 103 ? 21.411 3.442 24.545 1.00 55.73 103 PRO A CA 1
ATOM 751 C C . PRO A 1 103 ? 20.591 3.193 25.819 1.00 53.08 103 PRO A C 1
ATOM 752 O O . PRO A 1 103 ? 19.924 4.093 26.321 1.00 47.15 103 PRO A O 1
ATOM 756 N N . LYS A 1 104 ? 20.639 1.962 26.318 1.00 55.18 104 LYS A N 1
ATOM 757 C CA . LYS A 1 104 ? 19.905 1.544 27.512 1.00 53.30 104 LYS A CA 1
ATOM 758 C C . LYS A 1 104 ? 19.753 2.610 28.605 1.00 51.17 104 LYS A C 1
ATOM 759 O O . LYS A 1 104 ? 18.677 2.769 29.172 1.00 50.58 104 LYS A O 1
ATOM 765 N N . VAL A 1 105 ? 20.834 3.333 28.890 1.00 52.60 105 VAL A N 1
ATOM 766 C CA . VAL A 1 105 ? 20.863 4.384 29.919 1.00 45.87 105 VAL A CA 1
ATOM 767 C C . VAL A 1 105 ? 20.088 5.643 29.576 1.00 46.26 105 VAL A C 1
ATOM 768 O O . VAL A 1 105 ? 19.409 6.216 30.430 1.00 47.43 105 VAL A O 1
ATOM 772 N N . GLU A 1 106 ? 20.238 6.093 28.335 1.00 46.67 106 GLU A N 1
ATOM 773 C CA . GLU A 1 106 ? 19.560 7.292 27.855 1.00 46.50 106 GLU A CA 1
ATOM 774 C C . GLU A 1 106 ? 18.064 7.045 27.930 1.00 43.57 106 GLU A C 1
ATOM 775 O O . GLU A 1 106 ? 17.284 7.959 28.205 1.00 42.09 106 GLU A O 1
ATOM 781 N N . ALA A 1 107 ? 17.673 5.799 27.668 1.00 43.12 107 ALA A N 1
ATOM 782 C CA . ALA A 1 107 ? 16.264 5.404 27.693 1.00 42.55 107 ALA A CA 1
ATOM 783 C C . ALA A 1 107 ? 15.739 5.430 29.127 1.00 39.55 107 ALA A C 1
ATOM 784 O O . ALA A 1 107 ? 14.649 5.928 29.407 1.00 37.09 107 ALA A O 1
ATOM 786 N N . LEU A 1 108 ? 16.533 4.902 30.042 1.00 40.41 108 LEU A N 1
ATOM 787 C CA . LEU A 1 108 ? 16.139 4.885 31.432 1.00 40.83 108 LEU A CA 1
ATOM 788 C C . LEU A 1 108 ? 15.847 6.292 31.920 1.00 40.15 108 LEU A C 1
ATOM 789 O O . LEU A 1 108 ? 14.844 6.526 32.577 1.00 43.06 108 LEU A O 1
ATOM 794 N N . HIS A 1 109 ? 16.713 7.235 31.579 1.00 43.54 109 HIS A N 1
ATOM 795 C CA . HIS A 1 109 ? 16.531 8.614 32.011 1.00 47.34 109 HIS A CA 1
ATOM 796 C C . HIS A 1 109 ? 15.359 9.389 31.416 1.00 43.84 109 HIS A C 1
ATOM 797 O O . HIS A 1 109 ? 14.958 10.414 31.967 1.00 42.80 109 HIS A O 1
ATOM 804 N N . ALA A 1 110 ? 14.818 8.922 30.297 1.00 43.63 110 ALA A N 1
ATOM 805 C CA . ALA A 1 110 ? 13.692 9.608 29.670 1.00 43.98 110 ALA A CA 1
ATOM 806 C C . ALA A 1 110 ? 12.391 8.906 30.026 1.00 43.45 110 ALA A C 1
ATOM 807 O O . ALA A 1 110 ? 11.335 9.532 30.143 1.00 45.68 110 ALA A O 1
ATOM 809 N N . TRP A 1 111 ? 12.503 7.597 30.219 1.00 42.92 111 TRP A N 1
ATOM 810 C CA . TRP A 1 111 ? 11.387 6.726 30.540 1.00 39.65 111 TRP A CA 1
ATOM 811 C C . TRP A 1 111 ? 11.091 6.673 32.041 1.00 39.95 111 TRP A C 1
ATOM 812 O O . TRP A 1 111 ? 9.998 7.063 32.490 1.00 33.68 111 TRP A O 1
ATOM 823 N N . LEU A 1 112 ? 12.067 6.194 32.809 1.00 38.20 112 LEU A N 1
ATOM 824 C CA . LEU A 1 112 ? 11.915 6.055 34.254 1.00 38.17 112 LEU A CA 1
ATOM 825 C C . LEU A 1 112 ? 13.071 6.708 35.006 1.00 36.58 112 LEU A C 1
ATOM 826 O O . LEU A 1 112 ? 13.876 6.014 35.609 1.00 38.70 112 LEU A O 1
ATOM 831 N N . PRO A 1 113 ? 13.160 8.053 34.985 1.00 34.39 113 PRO A N 1
ATOM 832 C CA . PRO A 1 113 ? 14.229 8.795 35.667 1.00 36.88 113 PRO A CA 1
ATOM 833 C C . PRO A 1 113 ? 14.267 8.801 37.216 1.00 42.49 113 PRO A C 1
ATOM 834 O O . PRO A 1 113 ? 15.346 8.697 37.819 1.00 45.27 113 PRO A O 1
ATOM 838 N N . SER A 1 114 ? 13.105 8.901 37.857 1.00 41.38 114 SER A N 1
ATOM 839 C CA . SER A 1 114 ? 13.058 8.969 39.306 1.00 39.29 114 SER A CA 1
ATOM 840 C C . SER A 1 114 ? 13.005 7.642 40.080 1.00 40.60 114 SER A C 1
ATOM 841 O O . SER A 1 114 ? 12.873 6.557 39.510 1.00 38.86 114 SER A O 1
ATOM 844 N N . LEU A 1 115 ? 13.145 7.757 41.396 1.00 45.18 115 LEU A N 1
ATOM 845 C CA . LEU A 1 115 ? 13.117 6.620 42.305 1.00 47.56 115 LEU A CA 1
ATOM 846 C C . LEU A 1 115 ? 11.956 6.791 43.271 1.00 46.40 115 LEU A C 1
ATOM 847 O O . LEU A 1 115 ? 11.606 7.908 43.651 1.00 43.52 115 LEU A O 1
ATOM 852 N N . SER A 1 116 ? 11.343 5.679 43.653 1.00 47.76 116 SER A N 1
ATOM 853 C CA . SER A 1 116 ? 10.229 5.745 44.580 1.00 51.32 116 SER A CA 1
ATOM 854 C C . SER A 1 116 ? 10.330 4.664 45.636 1.00 53.97 116 SER A C 1
ATOM 855 O O . SER A 1 116 ? 10.408 3.476 45.328 1.00 50.66 116 SER A O 1
ATOM 858 N N . LEU A 1 117 ? 10.340 5.093 46.891 1.00 60.06 117 LEU A N 1
ATOM 859 C CA . LEU A 1 117 ? 10.416 4.169 48.008 1.00 63.01 117 LEU A CA 1
ATOM 860 C C . LEU A 1 117 ? 9.010 3.929 48.568 1.00 64.17 117 LEU A C 1
ATOM 861 O O . LEU A 1 117 ? 8.363 4.843 49.082 1.00 60.82 117 LEU A O 1
ATOM 866 N N . ALA A 1 118 ? 8.541 2.694 48.444 1.00 69.39 118 ALA A N 1
ATOM 867 C CA . ALA A 1 118 ? 7.219 2.318 48.928 1.00 76.21 118 ALA A CA 1
ATOM 868 C C . ALA A 1 118 ? 7.349 1.484 50.209 1.00 80.63 118 ALA A C 1
ATOM 869 O O . ALA A 1 118 ? 8.254 0.652 50.306 1.00 81.61 118 ALA A O 1
ATOM 871 N N . SER A 1 119 ? 6.443 1.777 51.175 1.00 77.46 119 SER A N 1
ATOM 872 C CA . SER A 1 119 ? 6.429 1.072 52.453 1.00 79.56 119 SER A CA 1
ATOM 873 C C . SER A 1 119 ? 5.016 0.633 52.817 1.00 80.75 119 SER A C 1
ATOM 874 O O . SER A 1 119 ? 4.046 1.346 52.556 1.00 81.27 119 SER A O 1
ATOM 877 N N . LEU A 1 120 ? 4.917 -0.553 53.408 1.00 81.54 120 LEU A N 1
ATOM 878 C CA . LEU A 1 120 ? 3.649 -1.132 53.848 1.00 83.67 120 LEU A CA 1
ATOM 879 C C . LEU A 1 120 ? 3.360 -0.602 55.239 1.00 88.86 120 LEU A C 1
ATOM 880 O O . LEU A 1 120 ? 4.202 -0.731 56.128 1.00 91.33 120 LEU A O 1
ATOM 885 N N . HIS A 1 121 ? 2.174 -0.007 55.405 1.00 93.75 121 HIS A N 1
ATOM 886 C CA . HIS A 1 121 ? 1.714 0.584 56.666 1.00 99.15 121 HIS A CA 1
ATOM 887 C C . HIS A 1 121 ? 0.474 -0.096 57.218 1.00 104.12 121 HIS A C 1
ATOM 888 O O . HIS A 1 121 ? -0.348 -0.615 56.466 1.00 103.99 121 HIS A O 1
ATOM 895 N N . PRO A 1 122 ? 0.310 -0.079 58.550 1.00 107.13 122 PRO A N 1
ATOM 896 C CA . PRO A 1 122 ? -0.862 -0.706 59.171 1.00 107.96 122 PRO A CA 1
ATOM 897 C C . PRO A 1 122 ? -2.183 0.017 58.874 1.00 110.47 122 PRO A C 1
ATOM 898 O O . PRO A 1 122 ? -2.211 1.217 58.583 1.00 110.77 122 PRO A O 1
ATOM 902 N N . ASP A 1 123 ? -3.278 -0.731 58.952 1.00 112.30 123 ASP A N 1
ATOM 903 C CA . ASP A 1 123 ? -4.612 -0.191 58.713 1.00 114.41 123 ASP A CA 1
ATOM 904 C C . ASP A 1 123 ? -4.877 0.933 59.704 1.00 116.74 123 ASP A C 1
ATOM 905 O O . ASP A 1 123 ? -5.261 2.049 59.348 1.00 114.98 123 ASP A O 1
ATOM 910 N N . ILE A 1 124 ? -4.670 0.588 60.966 1.00 121.42 124 ILE A N 1
ATOM 911 C CA . ILE A 1 124 ? -4.874 1.478 62.097 1.00 127.00 124 ILE A CA 1
ATOM 912 C C . ILE A 1 124 ? -3.505 1.639 62.758 1.00 132.18 124 ILE A C 1
ATOM 913 O O . ILE A 1 124 ? -2.633 0.784 62.581 1.00 133.83 124 ILE A O 1
ATOM 918 N N . PRO A 1 125 ? -3.342 2.713 63.440 1.00 136.74 125 PRO A N 1
ATOM 919 C CA . PRO A 1 125 ? -2.066 2.838 64.157 1.00 136.97 125 PRO A CA 1
ATOM 920 C C . PRO A 1 125 ? -1.861 1.498 64.856 1.00 136.90 125 PRO A C 1
ATOM 921 O O . PRO A 1 125 ? -2.656 1.103 65.720 1.00 135.62 125 PRO A O 1
ATOM 925 N N . GLN A 1 126 ? -0.811 0.794 64.446 1.00 137.64 126 GLN A N 1
ATOM 926 C CA . GLN A 1 126 ? -0.514 -0.530 64.983 1.00 139.77 126 GLN A CA 1
ATOM 927 C C . GLN A 1 126 ? 0.641 -0.616 65.969 1.00 138.92 126 GLN A C 1
ATOM 928 O O . GLN A 1 126 ? 0.510 -1.214 67.043 1.00 139.44 126 GLN A O 1
ATOM 934 N N . THR A 1 127 ? 1.790 -0.064 65.610 1.00 136.22 127 THR A N 1
ATOM 935 C CA . THR A 1 127 ? 2.889 -0.160 66.541 1.00 134.27 127 THR A CA 1
ATOM 936 C C . THR A 1 127 ? 3.794 1.049 66.577 1.00 134.28 127 THR A C 1
ATOM 937 O O . THR A 1 127 ? 4.894 1.006 66.028 1.00 132.57 127 THR A O 1
ATOM 941 N N . THR A 1 128 ? 3.330 2.144 67.175 1.00 135.14 128 THR A N 1
ATOM 942 C CA . THR A 1 128 ? 4.223 3.281 67.333 1.00 136.46 128 THR A CA 1
ATOM 943 C C . THR A 1 128 ? 5.095 2.626 68.397 1.00 140.86 128 THR A C 1
ATOM 944 O O . THR A 1 128 ? 4.895 2.856 69.592 1.00 142.63 128 THR A O 1
ATOM 948 N N . ALA A 1 129 ? 6.016 1.768 67.952 1.00 143.38 129 ALA A N 1
ATOM 949 C CA . ALA A 1 129 ? 6.903 1.014 68.836 1.00 144.88 129 ALA A CA 1
ATOM 950 C C . ALA A 1 129 ? 7.624 1.883 69.859 1.00 146.59 129 ALA A C 1
ATOM 951 O O . ALA A 1 129 ? 8.707 1.521 70.326 1.00 148.81 129 ALA A O 1
ATOM 953 N N . ASP A 1 130 ? 7.009 3.014 70.210 1.00 146.03 130 ASP A N 1
ATOM 954 C CA . ASP A 1 130 ? 7.559 3.969 71.165 1.00 144.58 130 ASP A CA 1
ATOM 955 C C . ASP A 1 130 ? 9.068 4.030 70.993 1.00 144.07 130 ASP A C 1
ATOM 956 O O . ASP A 1 130 ? 9.839 4.261 71.927 1.00 145.59 130 ASP A O 1
ATOM 961 N N . GLY A 1 131 ? 9.448 3.811 69.742 1.00 141.91 131 GLY A N 1
ATOM 962 C CA . GLY A 1 131 ? 10.823 3.834 69.301 1.00 138.44 131 GLY A CA 1
ATOM 963 C C . GLY A 1 131 ? 10.626 4.322 67.886 1.00 135.76 131 GLY A C 1
ATOM 964 O O . GLY A 1 131 ? 11.573 4.568 67.141 1.00 134.52 131 GLY A O 1
ATOM 965 N N . GLY A 1 132 ? 9.348 4.457 67.534 1.00 133.99 132 GLY A N 1
ATOM 966 C CA . GLY A 1 132 ? 8.973 4.928 66.220 1.00 131.57 132 GLY A CA 1
ATOM 967 C C . GLY A 1 132 ? 7.647 4.427 65.688 1.00 129.68 132 GLY A C 1
ATOM 968 O O . GLY A 1 132 ? 6.970 3.636 66.342 1.00 129.74 132 GLY A O 1
ATOM 969 N N . LYS A 1 133 ? 7.277 4.903 64.499 1.00 127.26 133 LYS A N 1
ATOM 970 C CA . LYS A 1 133 ? 6.038 4.496 63.840 1.00 124.81 133 LYS A CA 1
ATOM 971 C C . LYS A 1 133 ? 6.346 3.266 62.998 1.00 123.58 133 LYS A C 1
ATOM 972 O O . LYS A 1 133 ? 7.463 3.123 62.502 1.00 123.23 133 LYS A O 1
ATOM 978 N N . LEU A 1 134 ? 5.366 2.381 62.831 1.00 122.61 134 LEU A N 1
ATOM 979 C CA . LEU A 1 134 ? 5.590 1.154 62.071 1.00 120.68 134 LEU A CA 1
ATOM 980 C C . LEU A 1 134 ? 5.356 1.247 60.560 1.00 118.69 134 LEU A C 1
ATOM 981 O O . LEU A 1 134 ? 4.347 1.786 60.098 1.00 116.17 134 LEU A O 1
ATOM 986 N N . SER A 1 135 ? 6.315 0.703 59.808 1.00 117.02 135 SER A N 1
ATOM 987 C CA . SER A 1 135 ? 6.295 0.667 58.345 1.00 114.04 135 SER A CA 1
ATOM 988 C C . SER A 1 135 ? 7.254 -0.420 57.863 1.00 113.37 135 SER A C 1
ATOM 989 O O . SER A 1 135 ? 8.312 -0.632 58.456 1.00 113.94 135 SER A O 1
ATOM 992 N N . PHE A 1 136 ? 6.887 -1.106 56.787 1.00 112.64 136 PHE A N 1
ATOM 993 C CA . PHE A 1 136 ? 7.737 -2.154 56.236 1.00 111.28 136 PHE A CA 1
ATOM 994 C C . PHE A 1 136 ? 8.138 -1.812 54.795 1.00 108.76 136 PHE A C 1
ATOM 995 O O . PHE A 1 136 ? 7.281 -1.650 53.926 1.00 109.93 136 PHE A O 1
ATOM 1003 N N . PHE A 1 137 ? 9.438 -1.688 54.546 1.00 103.11 137 PHE A N 1
ATOM 1004 C CA . PHE A 1 137 ? 9.933 -1.387 53.204 1.00 97.94 137 PHE A CA 1
ATOM 1005 C C . PHE A 1 137 ? 9.751 -2.628 52.320 1.00 93.16 137 PHE A C 1
ATOM 1006 O O . PHE A 1 137 ? 10.389 -3.651 52.564 1.00 93.27 137 PHE A O 1
ATOM 1014 N N . ASP A 1 138 ? 8.891 -2.559 51.304 1.00 86.87 138 ASP A N 1
ATOM 1015 C CA . ASP A 1 138 ? 8.689 -3.728 50.449 1.00 81.83 138 ASP A CA 1
ATOM 1016 C C . ASP A 1 138 ? 9.357 -3.636 49.082 1.00 79.15 138 ASP A C 1
ATOM 1017 O O . ASP A 1 138 ? 9.693 -4.665 48.491 1.00 78.05 138 ASP A O 1
ATOM 1022 N N . HIS A 1 139 ? 9.561 -2.419 48.580 1.00 76.46 139 HIS A N 1
ATOM 1023 C CA . HIS A 1 139 ? 10.225 -2.240 47.286 1.00 72.14 139 HIS A CA 1
ATOM 1024 C C . HIS A 1 139 ? 10.460 -0.797 46.859 1.00 68.48 139 HIS A C 1
ATOM 1025 O O . HIS A 1 139 ? 9.823 0.144 47.349 1.00 69.77 139 HIS A O 1
ATOM 1032 N N . VAL A 1 140 ? 11.394 -0.647 45.927 1.00 61.56 140 VAL A N 1
ATOM 1033 C CA . VAL A 1 140 ? 11.720 0.645 45.354 1.00 53.53 140 VAL A CA 1
ATOM 1034 C C . VAL A 1 140 ? 11.399 0.465 43.886 1.00 52.56 140 VAL A C 1
ATOM 1035 O O . VAL A 1 140 ? 11.720 -0.563 43.290 1.00 47.76 140 VAL A O 1
ATOM 1039 N N . SER A 1 141 ? 10.731 1.458 43.318 1.00 55.88 141 SER A N 1
ATOM 1040 C CA . SER A 1 141 ? 10.359 1.429 41.913 1.00 50.26 141 SER A CA 1
ATOM 1041 C C . SER A 1 141 ? 10.989 2.591 41.174 1.00 47.36 141 SER A C 1
ATOM 1042 O O . SER A 1 141 ? 11.260 3.656 41.744 1.00 43.88 141 SER A O 1
ATOM 1045 N N . ILE A 1 142 ? 11.226 2.360 39.895 1.00 47.69 142 ILE A N 1
ATOM 1046 C CA . ILE A 1 142 ? 11.760 3.373 39.012 1.00 44.39 142 ILE A CA 1
ATOM 1047 C C . ILE A 1 142 ? 10.498 3.907 38.329 1.00 43.19 142 ILE A C 1
ATOM 1048 O O . ILE A 1 142 ? 9.651 3.133 37.861 1.00 37.16 142 ILE A O 1
ATOM 1053 N N . CYS A 1 143 ? 10.350 5.227 38.314 1.00 43.89 143 CYS A N 1
ATOM 1054 C CA . CYS A 1 143 ? 9.161 5.849 37.734 1.00 46.10 143 CYS A CA 1
ATOM 1055 C C . CYS A 1 143 ? 9.439 7.112 36.923 1.00 44.81 143 CYS A C 1
ATOM 1056 O O . CYS A 1 143 ? 10.584 7.525 36.763 1.00 47.56 143 CYS A O 1
ATOM 1059 N N . ALA A 1 144 ? 8.370 7.721 36.426 1.00 43.78 144 ALA A N 1
ATOM 1060 C CA . ALA A 1 144 ? 8.450 8.936 35.627 1.00 40.08 144 ALA A CA 1
ATOM 1061 C C . ALA A 1 144 ? 8.911 10.154 36.432 1.00 39.54 144 ALA A C 1
ATOM 1062 O O . ALA A 1 144 ? 9.730 10.932 35.956 1.00 39.08 144 ALA A O 1
ATOM 1064 N N . LEU A 1 145 ? 8.371 10.318 37.639 1.00 39.95 145 LEU A N 1
ATOM 1065 C CA . LEU A 1 145 ? 8.716 11.447 38.511 1.00 40.44 145 LEU A CA 1
ATOM 1066 C C . LEU A 1 145 ? 8.236 11.193 39.939 1.00 44.35 145 LEU A C 1
ATOM 1067 O O . LEU A 1 145 ? 7.038 11.295 40.223 1.00 45.22 145 LEU A O 1
ATOM 1072 N N . GLY A 1 146 ? 9.180 10.874 40.827 1.00 44.82 146 GLY A N 1
ATOM 1073 C CA . GLY A 1 146 ? 8.863 10.598 42.218 1.00 44.54 146 GLY A CA 1
ATOM 1074 C C . GLY A 1 146 ? 8.041 11.679 42.893 1.00 44.64 146 GLY A C 1
ATOM 1075 O O . GLY A 1 146 ? 8.082 12.845 42.496 1.00 41.68 146 GLY A O 1
ATOM 1076 N N . ARG A 1 147 ? 7.285 11.285 43.913 1.00 48.85 147 ARG A N 1
ATOM 1077 C CA . ARG A 1 147 ? 6.447 12.221 44.658 1.00 53.61 147 ARG A CA 1
ATOM 1078 C C . ARG A 1 147 ? 7.291 12.978 45.681 1.00 53.47 147 ARG A C 1
ATOM 1079 O O . ARG A 1 147 ? 6.874 14.013 46.209 1.00 50.35 147 ARG A O 1
ATOM 1087 N N . ARG A 1 148 ? 8.480 12.441 45.951 1.00 53.68 148 ARG A N 1
ATOM 1088 C CA . ARG A 1 148 ? 9.431 13.063 46.861 1.00 52.45 148 ARG A CA 1
ATOM 1089 C C . ARG A 1 148 ? 10.416 13.822 45.969 1.00 51.80 148 ARG A C 1
ATOM 1090 O O . ARG A 1 148 ? 10.500 13.550 44.772 1.00 50.61 148 ARG A O 1
ATOM 1098 N N . ARG A 1 149 ? 11.149 14.777 46.537 1.00 54.65 149 ARG A N 1
ATOM 1099 C CA . ARG A 1 149 ? 12.097 15.581 45.754 1.00 54.51 149 ARG A CA 1
ATOM 1100 C C . ARG A 1 149 ? 13.530 15.045 45.796 1.00 55.59 149 ARG A C 1
ATOM 1101 O O . ARG A 1 149 ? 13.828 14.136 46.572 1.00 59.25 149 ARG A O 1
ATOM 1109 N N . GLY A 1 150 ? 14.406 15.604 44.956 1.00 54.30 150 GLY A N 1
ATOM 1110 C CA . GLY A 1 150 ? 15.793 15.157 44.912 1.00 54.36 150 GLY A CA 1
ATOM 1111 C C . GLY A 1 150 ? 15.896 13.694 44.523 1.00 53.96 150 GLY A C 1
ATOM 1112 O O . GLY A 1 150 ? 16.983 13.116 44.508 1.00 54.93 150 GLY A O 1
ATOM 1113 N N . THR A 1 151 ? 14.738 13.117 44.201 1.00 57.18 151 THR A N 1
ATOM 1114 C CA . THR A 1 151 ? 14.571 11.718 43.803 1.00 60.07 151 THR A CA 1
ATOM 1115 C C . THR A 1 151 ? 15.244 11.381 42.469 1.00 62.32 151 THR A C 1
ATOM 1116 O O . THR A 1 151 ? 15.482 10.207 42.158 1.00 62.67 151 THR A O 1
ATOM 1120 N N . THR A 1 152 ? 15.538 12.415 41.685 1.00 60.77 152 THR A N 1
ATOM 1121 C CA . THR A 1 152 ? 16.201 12.251 40.397 1.00 56.05 152 THR A CA 1
ATOM 1122 C C . THR A 1 152 ? 17.337 11.228 40.545 1.00 53.55 152 THR A C 1
ATOM 1123 O O . THR A 1 152 ? 18.351 11.506 41.180 1.00 56.33 152 THR A O 1
ATOM 1127 N N . ALA A 1 153 ? 17.153 10.045 39.962 1.00 51.62 153 ALA A N 1
A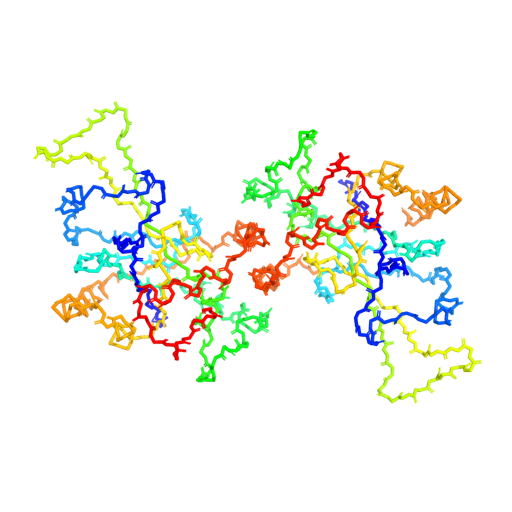TOM 1128 C CA . ALA A 1 153 ? 18.137 8.962 40.041 1.00 49.74 153 ALA A CA 1
ATOM 1129 C C . ALA A 1 153 ? 19.247 9.015 38.995 1.00 48.89 153 ALA A C 1
ATOM 1130 O O . ALA A 1 153 ? 19.206 9.823 38.061 1.00 48.44 153 ALA A O 1
ATOM 1132 N N . VAL A 1 154 ? 20.236 8.137 39.165 1.00 47.70 154 VAL A N 1
ATOM 1133 C CA . VAL A 1 154 ? 21.367 8.041 38.241 1.00 46.13 154 VAL A CA 1
ATOM 1134 C C . VAL A 1 154 ? 21.587 6.594 37.788 1.00 48.19 154 VAL A C 1
ATOM 1135 O O . VAL A 1 154 ? 21.713 5.689 38.606 1.00 47.95 154 VAL A O 1
ATOM 1139 N N . TYR A 1 155 ? 21.627 6.392 36.475 1.00 52.55 155 TYR A N 1
ATOM 1140 C CA . TYR A 1 155 ? 21.821 5.068 35.880 1.00 53.88 155 TYR A CA 1
ATOM 1141 C C . TYR A 1 155 ? 23.226 4.939 35.280 1.00 53.89 155 TYR A C 1
ATOM 1142 O O . TYR A 1 155 ? 23.761 5.897 34.712 1.00 54.50 155 TYR A O 1
ATOM 1151 N N . GLY A 1 156 ? 23.820 3.756 35.401 1.00 51.54 156 GLY A N 1
ATOM 1152 C CA . GLY A 1 156 ? 25.151 3.555 34.866 1.00 50.58 156 GLY A CA 1
ATOM 1153 C C . GLY A 1 156 ? 25.609 2.114 34.813 1.00 52.13 156 GLY A C 1
ATOM 1154 O O . GLY A 1 156 ? 24.926 1.194 35.272 1.00 48.56 156 GLY A O 1
ATOM 1155 N N . THR A 1 157 ? 26.800 1.926 34.264 1.00 56.85 157 THR A N 1
ATOM 1156 C CA . THR A 1 157 ? 27.376 0.601 34.118 1.00 60.23 157 THR A CA 1
ATOM 1157 C C . THR A 1 157 ? 28.234 0.169 35.316 1.00 60.85 157 THR A C 1
ATOM 1158 O O . THR A 1 157 ? 28.182 -0.985 35.739 1.00 56.72 157 THR A O 1
ATOM 1162 N N . ASP A 1 158 ? 29.021 1.098 35.856 1.00 66.13 158 ASP A N 1
ATOM 1163 C CA . ASP A 1 158 ? 29.876 0.813 37.010 1.00 69.34 158 ASP A CA 1
ATOM 1164 C C . ASP A 1 158 ? 29.579 1.802 38.132 1.00 67.52 158 ASP A C 1
ATOM 1165 O O . ASP A 1 158 ? 29.510 3.010 37.903 1.00 67.02 158 ASP A O 1
ATOM 1170 N N . LEU A 1 159 ? 29.409 1.284 39.342 1.00 66.11 159 LEU A N 1
ATOM 1171 C CA . LEU A 1 159 ? 29.096 2.109 40.502 1.00 67.97 159 LEU A CA 1
ATOM 1172 C C . LEU A 1 159 ? 30.084 3.242 40.761 1.00 73.72 159 LEU A C 1
ATOM 1173 O O . LEU A 1 159 ? 29.687 4.352 41.130 1.00 73.68 159 LEU A O 1
ATOM 1178 N N . ALA A 1 160 ? 31.370 2.954 40.578 1.00 77.46 160 ALA A N 1
ATOM 1179 C CA . ALA A 1 160 ? 32.411 3.949 40.783 1.00 75.94 160 ALA A CA 1
ATOM 1180 C C . ALA A 1 160 ? 31.940 5.254 40.166 1.00 76.06 160 ALA A C 1
ATOM 1181 O O . ALA A 1 160 ? 31.773 6.257 40.862 1.00 76.73 160 ALA A O 1
ATOM 1183 N N . TRP A 1 161 ? 31.708 5.216 38.855 1.00 75.20 161 TRP A N 1
ATOM 1184 C CA . TRP A 1 161 ? 31.248 6.379 38.098 1.00 73.14 161 TRP A CA 1
ATOM 1185 C C . TRP A 1 161 ? 29.828 6.786 38.477 1.00 70.67 161 TRP A C 1
ATOM 1186 O O . TRP A 1 161 ? 29.534 7.973 38.609 1.00 69.73 161 TRP A O 1
ATOM 1197 N N . VAL A 1 162 ? 28.953 5.796 38.647 1.00 68.59 162 VAL A N 1
ATOM 1198 C CA . VAL A 1 162 ? 27.550 6.038 38.997 1.00 65.09 162 VAL A CA 1
ATOM 1199 C C . VAL A 1 162 ? 27.383 6.779 40.318 1.00 64.14 162 VAL A C 1
ATOM 1200 O O . VAL A 1 162 ? 26.505 7.630 40.456 1.00 68.25 162 VAL A O 1
ATOM 1204 N N . LEU A 1 163 ? 28.229 6.453 41.286 1.00 58.13 163 LEU A N 1
ATOM 1205 C CA . LEU A 1 163 ? 28.152 7.063 42.600 1.00 51.08 163 LEU A CA 1
ATOM 1206 C C . LEU A 1 163 ? 28.877 8.389 42.725 1.00 52.81 163 LEU A C 1
ATOM 1207 O O . LEU A 1 163 ? 28.707 9.102 43.710 1.00 58.18 163 LEU A O 1
ATOM 1212 N N . LYS A 1 164 ? 29.685 8.725 41.732 1.00 54.77 164 LYS A N 1
ATOM 1213 C CA . LYS A 1 164 ? 30.416 9.979 41.759 1.00 57.64 164 LYS A CA 1
ATOM 1214 C C . LYS A 1 164 ? 29.479 11.178 41.618 1.00 59.18 164 LYS A C 1
ATOM 1215 O O . LYS A 1 164 ? 29.687 12.215 42.245 1.00 63.96 164 LYS A O 1
ATOM 1221 N N . HIS A 1 165 ? 28.449 11.020 40.792 1.00 57.26 165 HIS A N 1
ATOM 1222 C CA . HIS A 1 165 ? 27.472 12.074 40.526 1.00 54.32 165 HIS A CA 1
ATOM 1223 C C . HIS A 1 165 ? 26.905 12.733 41.763 1.00 54.45 165 HIS A C 1
ATOM 1224 O O . HIS A 1 165 ? 26.293 13.797 41.685 1.00 54.53 165 HIS A O 1
ATOM 1231 N N . PHE A 1 166 ? 27.111 12.101 42.907 1.00 55.44 166 PHE A N 1
ATOM 1232 C CA . PHE A 1 166 ? 26.575 12.624 44.148 1.00 56.68 166 PHE A CA 1
ATOM 1233 C C . PHE A 1 166 ? 27.637 13.277 45.015 1.00 55.50 166 PHE A C 1
ATOM 1234 O O . PHE A 1 166 ? 28.380 12.601 45.726 1.00 55.19 166 PHE A O 1
ATOM 1242 N N . SER A 1 167 ? 27.700 14.602 44.943 1.00 54.66 167 SER A N 1
ATOM 1243 C CA . SER A 1 167 ? 28.667 15.372 45.712 1.00 54.74 167 SER A CA 1
ATOM 1244 C C . SER A 1 167 ? 28.478 15.095 47.189 1.00 58.26 167 SER A C 1
ATOM 1245 O O . SER A 1 167 ? 29.246 14.366 47.807 1.00 61.22 167 SER A O 1
ATOM 1248 N N . ASP A 1 168 ? 27.426 15.694 47.735 1.00 62.57 168 ASP A N 1
ATOM 1249 C CA . ASP A 1 168 ? 27.065 15.589 49.143 1.00 64.04 168 ASP A CA 1
ATOM 1250 C C . ASP A 1 168 ? 27.011 14.181 49.752 1.00 63.10 168 ASP A C 1
ATOM 1251 O O . ASP A 1 168 ? 26.688 14.034 50.930 1.00 62.99 168 ASP A O 1
ATOM 1256 N N . LEU A 1 169 ? 27.309 13.148 48.968 1.00 63.30 169 LEU A N 1
ATOM 1257 C CA . LEU A 1 169 ? 27.310 11.785 49.505 1.00 62.58 169 LEU A CA 1
ATOM 1258 C C . LEU A 1 169 ? 28.676 11.496 50.131 1.00 67.72 169 LEU A C 1
ATOM 1259 O O . LEU A 1 169 ? 29.716 11.799 49.539 1.00 65.84 169 LEU A O 1
ATOM 1264 N N . GLU A 1 170 ? 28.674 10.907 51.324 1.00 74.40 170 GLU A N 1
ATOM 1265 C CA . GLU A 1 170 ? 29.924 10.603 52.016 1.00 79.20 170 GLU A CA 1
ATOM 1266 C C . GLU A 1 170 ? 30.642 9.404 51.402 1.00 76.56 170 GLU A C 1
ATOM 1267 O O . GLU A 1 170 ? 30.054 8.337 51.228 1.00 73.57 170 GLU A O 1
ATOM 1273 N N . PRO A 1 171 ? 31.935 9.575 51.072 1.00 76.69 171 PRO A N 1
ATOM 1274 C CA . PRO A 1 171 ? 32.813 8.561 50.470 1.00 78.15 171 PRO A CA 1
ATOM 1275 C C . PRO A 1 171 ? 32.801 7.224 51.220 1.00 79.65 171 PRO A C 1
ATOM 1276 O O . PRO A 1 171 ? 33.009 6.155 50.628 1.00 76.69 171 PRO A O 1
ATOM 1280 N N . SER A 1 172 ? 32.555 7.312 52.528 1.00 81.58 172 SER A N 1
ATOM 1281 C CA . SER A 1 172 ? 32.521 6.160 53.430 1.00 80.96 172 SER A CA 1
ATOM 1282 C C . SER A 1 172 ? 31.467 5.131 53.016 1.00 81.64 172 SER A C 1
ATOM 1283 O O . SER A 1 172 ? 31.702 3.917 53.082 1.00 78.22 172 SER A O 1
ATOM 1286 N N . ILE A 1 173 ? 30.301 5.630 52.605 1.00 83.00 173 ILE A N 1
ATOM 1287 C CA . ILE A 1 173 ? 29.206 4.759 52.193 1.00 81.25 173 ILE A CA 1
ATOM 1288 C C . ILE A 1 173 ? 29.445 4.259 50.772 1.00 78.12 173 ILE A C 1
ATOM 1289 O O . ILE A 1 173 ? 29.292 3.072 50.491 1.00 76.37 173 ILE A O 1
ATOM 1294 N N . ALA A 1 174 ? 29.829 5.169 49.885 1.00 73.86 174 ALA A N 1
ATOM 1295 C CA . ALA A 1 174 ? 30.097 4.816 48.504 1.00 69.08 174 ALA A CA 1
ATOM 1296 C C . ALA A 1 174 ? 31.187 3.751 48.428 1.00 66.87 174 ALA A C 1
ATOM 1297 O O . ALA A 1 174 ? 31.091 2.809 47.647 1.00 64.37 174 ALA A O 1
ATOM 1299 N N . ALA A 1 175 ? 32.221 3.904 49.247 1.00 68.55 175 ALA A N 1
ATOM 1300 C CA . ALA A 1 175 ? 33.328 2.959 49.256 1.00 69.08 175 ALA A CA 1
ATOM 1301 C C . ALA A 1 175 ? 32.859 1.550 49.608 1.00 71.19 175 ALA A C 1
ATOM 1302 O O . ALA A 1 175 ? 33.283 0.575 48.990 1.00 69.13 175 ALA A O 1
ATOM 1304 N N . GLN A 1 176 ? 31.966 1.461 50.589 1.00 77.02 176 GLN A N 1
ATOM 1305 C CA . GLN A 1 176 ? 31.419 0.187 51.069 1.00 83.42 176 GLN A CA 1
ATOM 1306 C C . GLN A 1 176 ? 30.303 -0.363 50.178 1.00 83.13 176 GLN A C 1
ATOM 1307 O O . GLN A 1 176 ? 30.162 -1.578 50.008 1.00 81.31 176 GLN A O 1
ATOM 1313 N N . ILE A 1 177 ? 29.507 0.545 49.628 1.00 85.01 177 ILE A N 1
ATOM 1314 C CA . ILE A 1 177 ? 28.391 0.190 48.758 1.00 87.54 177 ILE A CA 1
ATOM 1315 C C . ILE A 1 177 ? 28.902 -0.544 47.500 1.00 86.62 177 ILE A C 1
ATOM 1316 O O . ILE A 1 177 ? 28.248 -1.457 46.982 1.00 83.17 177 ILE A O 1
ATOM 1321 N N . GLU A 1 178 ? 30.084 -0.154 47.029 1.00 87.30 178 GLU A N 1
ATOM 1322 C CA . GLU A 1 178 ? 30.676 -0.776 45.850 1.00 88.32 178 GLU A CA 1
ATOM 1323 C C . GLU A 1 178 ? 30.982 -2.248 46.103 1.00 88.22 178 GLU A C 1
ATOM 1324 O O . GLU A 1 178 ? 31.253 -2.999 45.166 1.00 90.92 178 GLU A O 1
ATOM 1330 N N . ASN A 1 179 ? 30.929 -2.655 47.368 1.00 87.05 179 ASN A N 1
ATOM 1331 C CA . ASN A 1 179 ? 31.212 -4.036 47.749 1.00 86.84 179 ASN A CA 1
ATOM 1332 C C . ASN A 1 179 ? 29.962 -4.890 47.890 1.00 87.09 179 ASN A C 1
ATOM 1333 O O . ASN A 1 179 ? 29.978 -6.082 47.580 1.00 86.91 179 ASN A O 1
ATOM 1338 N N . ASP A 1 180 ? 28.884 -4.281 48.373 1.00 85.59 180 ASP A N 1
ATOM 1339 C CA . ASP A 1 180 ? 27.616 -4.983 48.531 1.00 81.09 180 ASP A CA 1
ATOM 1340 C C . ASP A 1 180 ? 27.156 -5.432 47.144 1.00 79.91 180 ASP A C 1
ATOM 1341 O O . ASP A 1 180 ? 26.373 -6.378 46.999 1.00 77.97 180 ASP A O 1
ATOM 1346 N N . ALA A 1 181 ? 27.654 -4.735 46.127 1.00 77.57 181 ALA A N 1
ATOM 1347 C CA . ALA A 1 181 ? 27.321 -5.032 44.742 1.00 76.23 181 ALA A CA 1
ATOM 1348 C C . ALA A 1 181 ? 27.963 -6.347 44.314 1.00 76.38 181 ALA A C 1
ATOM 1349 O O . ALA A 1 181 ? 27.287 -7.233 43.777 1.00 73.63 181 ALA A O 1
ATOM 1351 N N . ASN A 1 182 ? 29.269 -6.460 44.549 1.00 76.82 182 ASN A N 1
ATOM 1352 C CA . ASN A 1 182 ? 30.014 -7.667 44.207 1.00 79.22 182 ASN A CA 1
ATOM 1353 C C . ASN A 1 182 ? 29.545 -8.804 45.095 1.00 84.04 182 ASN A C 1
ATOM 1354 O O . ASN A 1 182 ? 29.495 -9.967 44.678 1.00 84.67 182 ASN A O 1
ATOM 1359 N N . ALA A 1 183 ? 29.195 -8.451 46.327 1.00 88.62 183 ALA A N 1
ATOM 1360 C CA . ALA A 1 183 ? 28.705 -9.417 47.298 1.00 92.55 183 ALA A CA 1
ATOM 1361 C C . ALA A 1 183 ? 27.405 -10.041 46.777 1.00 94.42 183 ALA A C 1
ATOM 1362 O O . ALA A 1 183 ? 27.281 -11.267 46.686 1.00 96.26 183 ALA A O 1
ATOM 1364 N N . ALA A 1 184 ? 26.451 -9.181 46.425 1.00 93.28 184 ALA A N 1
ATOM 1365 C CA . ALA A 1 184 ? 25.156 -9.612 45.912 1.00 91.99 184 ALA A CA 1
ATOM 1366 C C . ALA A 1 184 ? 25.281 -10.413 44.617 1.00 91.92 184 ALA A C 1
ATOM 1367 O O . ALA A 1 184 ? 24.448 -11.277 44.334 1.00 91.36 184 ALA A O 1
ATOM 1369 N N . LYS A 1 185 ? 26.325 -10.121 43.839 1.00 90.51 185 LYS A N 1
ATOM 1370 C CA . LYS A 1 185 ? 26.573 -10.792 42.560 1.00 86.88 185 LYS A CA 1
ATOM 1371 C C . LYS A 1 185 ? 26.648 -12.314 42.637 1.00 89.15 185 LYS A C 1
ATOM 1372 O O . LYS A 1 185 ? 26.996 -12.971 41.655 1.00 89.31 185 LYS A O 1
ATOM 1378 N N . ARG A 1 186 ? 26.332 -12.866 43.804 1.00 90.86 186 ARG A N 1
ATOM 1379 C CA . ARG A 1 186 ? 26.346 -14.309 44.025 1.00 91.07 186 ARG A CA 1
ATOM 1380 C C . ARG A 1 186 ? 24.969 -14.870 43.677 1.00 91.84 186 ARG A C 1
ATOM 1381 O O . ARG A 1 186 ? 24.802 -16.074 43.497 1.00 92.93 186 ARG A O 1
ATOM 1389 N N . HIS A 1 194 ? 7.977 -12.877 34.358 1.00 123.50 194 HIS A N 1
ATOM 1390 C CA . HIS A 1 194 ? 6.979 -11.862 34.001 1.00 124.91 194 HIS A CA 1
ATOM 1391 C C . HIS A 1 194 ? 7.414 -11.069 32.776 1.00 121.00 194 HIS A C 1
ATOM 1392 O O . HIS A 1 194 ? 7.915 -9.951 32.907 1.00 119.92 194 HIS A O 1
ATOM 1399 N N . PRO A 1 195 ? 7.185 -11.614 31.568 1.00 116.95 195 PRO A N 1
ATOM 1400 C CA . PRO A 1 195 ? 7.585 -10.899 30.356 1.00 113.24 195 PRO A CA 1
ATOM 1401 C C . PRO A 1 195 ? 7.826 -9.414 30.616 1.00 110.21 195 PRO A C 1
ATOM 1402 O O . PRO A 1 195 ? 8.977 -8.997 30.723 1.00 110.55 195 PRO A O 1
ATOM 1406 N N . LEU A 1 196 ? 6.736 -8.654 30.758 1.00 106.72 196 LEU A N 1
ATOM 1407 C CA . LEU A 1 196 ? 6.730 -7.202 31.020 1.00 101.62 196 LEU A CA 1
ATOM 1408 C C . LEU A 1 196 ? 5.485 -6.601 30.371 1.00 96.74 196 LEU A C 1
ATOM 1409 O O . LEU A 1 196 ? 5.569 -6.064 29.273 1.00 97.46 196 LEU A O 1
ATOM 1414 N N . PRO A 1 197 ? 4.324 -6.668 31.047 1.00 92.40 197 PRO A N 1
ATOM 1415 C CA . PRO A 1 197 ? 3.063 -6.129 30.513 1.00 89.07 197 PRO A CA 1
ATOM 1416 C C . PRO A 1 197 ? 3.198 -4.795 29.777 1.00 84.59 197 PRO A C 1
ATOM 1417 O O . PRO A 1 197 ? 2.775 -3.750 30.276 1.00 86.58 197 PRO A O 1
ATOM 1421 N N . LEU A 1 198 ? 3.774 -4.853 28.579 1.00 77.53 198 LEU A N 1
ATOM 1422 C CA . LEU A 1 198 ? 3.998 -3.671 27.755 1.00 71.16 198 LEU A CA 1
ATOM 1423 C C . LEU A 1 198 ? 2.779 -2.781 27.729 1.00 65.47 198 LEU A C 1
ATOM 1424 O O . LEU A 1 198 ? 2.900 -1.566 27.683 1.00 63.94 198 LEU A O 1
ATOM 1429 N N . THR A 1 199 ? 1.604 -3.394 27.766 1.00 62.77 199 THR A N 1
ATOM 1430 C CA . THR A 1 199 ? 0.361 -2.644 27.736 1.00 64.70 199 THR A CA 1
ATOM 1431 C C . THR A 1 199 ? 0.178 -1.872 29.041 1.00 61.36 199 THR A C 1
ATOM 1432 O O . THR A 1 199 ? -0.257 -0.717 29.036 1.00 64.63 199 THR A O 1
ATOM 1436 N N . LYS A 1 200 ? 0.521 -2.507 30.155 1.00 53.71 200 LYS A N 1
ATOM 1437 C CA . LYS A 1 200 ? 0.400 -1.856 31.443 1.00 46.13 200 LYS A CA 1
ATOM 1438 C C . LYS A 1 200 ? 1.462 -0.763 31.562 1.00 38.81 200 LYS A C 1
ATOM 1439 O O . LYS A 1 200 ? 1.220 0.271 32.167 1.00 33.16 200 LYS A O 1
ATOM 1445 N N . LEU A 1 201 ? 2.624 -1.000 30.955 1.00 39.82 201 LEU A N 1
ATOM 1446 C CA . LEU A 1 201 ? 3.743 -0.050 30.953 1.00 39.47 201 LEU A CA 1
ATOM 1447 C C . LEU A 1 201 ? 3.431 1.173 30.108 1.00 39.83 201 LEU A C 1
ATOM 1448 O O . LEU A 1 201 ? 3.836 2.284 30.450 1.00 38.32 201 LEU A O 1
ATOM 1453 N N . ILE A 1 202 ? 2.749 0.955 28.982 1.00 42.54 202 ILE A N 1
ATOM 1454 C CA . ILE A 1 202 ? 2.362 2.055 28.099 1.00 40.46 202 ILE A CA 1
ATOM 1455 C C . ILE A 1 202 ? 1.381 2.945 28.858 1.00 39.64 202 ILE A C 1
ATOM 1456 O O . ILE A 1 202 ? 1.528 4.167 28.874 1.00 39.17 202 ILE A O 1
ATOM 1461 N N . ALA A 1 203 ? 0.388 2.324 29.491 1.00 38.95 203 ALA A N 1
ATOM 1462 C CA . ALA A 1 203 ? -0.604 3.062 30.266 1.00 36.22 203 ALA A CA 1
ATOM 1463 C C . ALA A 1 203 ? 0.099 3.908 31.320 1.00 34.38 203 ALA A C 1
ATOM 1464 O O . ALA A 1 203 ? -0.259 5.062 31.544 1.00 35.21 203 ALA A O 1
ATOM 1466 N N . LYS A 1 204 ? 1.095 3.323 31.975 1.00 33.83 204 LYS A N 1
ATOM 1467 C CA . LYS A 1 204 ? 1.861 4.031 32.993 1.00 34.35 204 LYS A CA 1
ATOM 1468 C C . LYS A 1 204 ? 2.594 5.202 32.362 1.00 34.30 204 LYS A C 1
ATOM 1469 O O . LYS A 1 204 ? 2.770 6.239 32.993 1.00 34.37 204 LYS A O 1
ATOM 1475 N N . ALA A 1 205 ? 3.030 5.023 31.116 1.00 39.62 205 ALA A N 1
ATOM 1476 C CA . ALA A 1 205 ? 3.744 6.061 30.375 1.00 37.16 205 ALA A CA 1
ATOM 1477 C C . ALA A 1 205 ? 2.769 7.148 29.907 1.00 39.49 205 ALA A C 1
ATOM 1478 O O . ALA A 1 205 ? 3.149 8.314 29.753 1.00 41.44 205 ALA A O 1
ATOM 1480 N N . ILE A 1 206 ? 1.517 6.748 29.683 1.00 39.41 206 ILE A N 1
ATOM 1481 C CA . ILE A 1 206 ? 0.438 7.651 29.271 1.00 36.99 206 ILE A CA 1
ATOM 1482 C C . ILE A 1 206 ? 0.167 8.619 30.425 1.00 37.07 206 ILE A C 1
ATOM 1483 O O . ILE A 1 206 ? 0.042 9.825 30.217 1.00 35.58 206 ILE A O 1
ATOM 1488 N N . ASP A 1 207 ? 0.051 8.059 31.632 1.00 38.74 207 ASP A N 1
ATOM 1489 C CA . ASP A 1 207 ? -0.207 8.823 32.857 1.00 41.20 207 ASP A CA 1
ATOM 1490 C C . ASP A 1 207 ? 0.842 9.921 33.041 1.00 44.04 207 ASP A C 1
ATOM 1491 O O . ASP A 1 207 ? 0.527 11.033 33.490 1.00 40.99 207 ASP A O 1
ATOM 1496 N N . ALA A 1 208 ? 2.090 9.587 32.698 1.00 44.77 208 ALA A N 1
ATOM 1497 C CA . ALA A 1 208 ? 3.220 10.505 32.809 1.00 41.69 208 ALA A CA 1
ATOM 1498 C C . ALA A 1 208 ? 3.044 11.662 31.838 1.00 37.55 208 ALA A C 1
ATOM 1499 O O . ALA A 1 208 ? 3.624 12.727 32.024 1.00 34.56 208 ALA A O 1
ATOM 1501 N N . GLY A 1 209 ? 2.241 11.431 30.803 1.00 39.28 209 GLY A N 1
ATOM 1502 C CA . GLY A 1 209 ? 1.969 12.452 29.809 1.00 40.18 209 GLY A CA 1
ATOM 1503 C C . GLY A 1 209 ? 1.056 13.516 30.386 1.00 42.40 209 GLY A C 1
ATOM 1504 O O . GLY A 1 209 ? 0.882 14.580 29.801 1.00 44.48 209 GLY A O 1
ATOM 1505 N N . PHE A 1 210 ? 0.471 13.234 31.545 1.00 45.37 210 PHE A N 1
ATOM 1506 C CA . PHE A 1 210 ? -0.415 14.191 32.189 1.00 46.88 210 PHE A CA 1
ATOM 1507 C C . PHE A 1 210 ? 0.020 14.549 33.608 1.00 50.05 210 PHE A C 1
ATOM 1508 O O . PHE A 1 210 ? -0.629 14.192 34.599 1.00 50.15 210 PHE A O 1
ATOM 1516 N N . LEU A 1 211 ? 1.141 15.263 33.668 1.00 53.51 211 LEU A N 1
ATOM 1517 C CA . LEU A 1 211 ? 1.755 15.762 34.895 1.00 56.32 211 LEU A CA 1
ATOM 1518 C C . LEU A 1 211 ? 2.107 17.215 34.572 1.00 60.63 211 LEU A C 1
ATOM 1519 O O . LEU A 1 211 ? 2.476 17.514 33.437 1.00 61.67 211 LEU A O 1
ATOM 1524 N N . ARG A 1 212 ? 1.979 18.117 35.545 1.00 66.75 212 ARG A N 1
ATOM 1525 C CA . ARG A 1 212 ? 2.323 19.529 35.329 1.00 71.66 212 ARG A CA 1
ATOM 1526 C C . ARG A 1 212 ? 3.772 19.812 35.786 1.00 72.50 212 ARG A C 1
ATOM 1527 O O . ARG A 1 212 ? 4.169 19.438 36.896 1.00 73.90 212 ARG A O 1
ATOM 1535 N N . ASN A 1 213 ? 4.556 20.466 34.931 1.00 68.05 213 ASN A N 1
ATOM 1536 C CA . ASN A 1 213 ? 5.942 20.795 35.260 1.00 65.48 213 ASN A CA 1
ATOM 1537 C C . ASN A 1 213 ? 6.797 19.569 35.547 1.00 60.98 213 ASN A C 1
ATOM 1538 O O . ASN A 1 213 ? 7.525 19.558 36.535 1.00 60.78 213 ASN A O 1
ATOM 1543 N N . ARG A 1 214 ? 6.735 18.542 34.705 1.00 55.64 214 ARG A N 1
ATOM 1544 C CA . ARG A 1 214 ? 7.542 17.352 34.974 1.00 49.42 214 ARG A CA 1
ATOM 1545 C C . ARG A 1 214 ? 9.017 17.572 34.651 1.00 43.50 214 ARG A C 1
ATOM 1546 O O . ARG A 1 214 ? 9.896 17.295 35.458 1.00 38.60 214 ARG A O 1
ATOM 1554 N N . VAL A 1 215 ? 9.276 18.057 33.446 1.00 44.07 215 VAL A N 1
ATOM 1555 C CA . VAL A 1 215 ? 10.636 18.316 32.985 1.00 46.79 215 VAL A CA 1
ATOM 1556 C C . VAL A 1 215 ? 11.336 19.362 33.864 1.00 48.90 215 VAL A C 1
ATOM 1557 O O . VAL A 1 215 ? 12.515 19.225 34.204 1.00 47.88 215 VAL A O 1
ATOM 1561 N N . GLU A 1 216 ? 10.590 20.403 34.222 1.00 50.03 216 GLU A N 1
ATOM 1562 C CA . GLU A 1 216 ? 11.090 21.509 35.039 1.00 49.40 216 GLU A CA 1
ATOM 1563 C C . GLU A 1 216 ? 11.262 21.123 36.501 1.00 42.77 216 GLU A C 1
ATOM 1564 O O . GLU A 1 216 ? 11.974 21.771 37.259 1.00 37.91 216 GLU A O 1
ATOM 1570 N N . THR A 1 217 ? 10.595 20.046 36.876 1.00 42.61 217 THR A N 1
ATOM 1571 C CA . THR A 1 217 ? 10.648 19.508 38.216 1.00 40.01 217 THR A CA 1
ATOM 1572 C C . THR A 1 217 ? 11.823 18.544 38.329 1.00 39.95 217 THR A C 1
ATOM 1573 O O . THR A 1 217 ? 12.439 18.420 39.385 1.00 40.63 217 THR A O 1
ATOM 1577 N N . LEU A 1 218 ? 12.117 17.866 37.222 1.00 44.91 218 LEU A N 1
ATOM 1578 C CA . LEU A 1 218 ? 13.222 16.915 37.134 1.00 46.41 218 LEU A CA 1
ATOM 1579 C C . LEU A 1 218 ? 14.524 17.708 37.131 1.00 48.29 218 LEU A C 1
ATOM 1580 O O . LEU A 1 218 ? 15.573 17.201 37.522 1.00 52.64 218 LEU A O 1
ATOM 1585 N N . ARG A 1 219 ? 14.444 18.956 36.678 1.00 50.85 219 ARG A N 1
ATOM 1586 C CA . ARG A 1 219 ? 15.604 19.839 36.622 1.00 53.21 219 ARG A CA 1
ATOM 1587 C C . ARG A 1 219 ? 16.029 20.236 38.025 1.00 51.91 219 ARG A C 1
ATOM 1588 O O . ARG A 1 219 ? 17.207 20.145 38.391 1.00 49.75 219 ARG A O 1
ATOM 1596 N N . GLN A 1 220 ? 15.049 20.688 38.799 1.00 50.05 220 GLN A N 1
ATOM 1597 C CA . GLN A 1 220 ? 15.280 21.116 40.163 1.00 48.75 220 GLN A CA 1
ATOM 1598 C C . GLN A 1 220 ? 15.748 19.941 40.995 1.00 47.81 220 GLN A C 1
ATOM 1599 O O . GLN A 1 220 ? 16.465 20.111 41.973 1.00 52.42 220 GLN A O 1
ATOM 1605 N N . ASP A 1 221 ? 15.355 18.745 40.582 1.00 46.42 221 ASP A N 1
ATOM 1606 C CA . ASP A 1 221 ? 15.737 17.532 41.282 1.00 47.78 221 ASP A CA 1
ATOM 1607 C C . ASP A 1 221 ? 17.225 17.211 41.148 1.00 46.02 221 ASP A C 1
ATOM 1608 O O . ASP A 1 221 ? 17.870 16.825 42.125 1.00 42.19 221 ASP A O 1
ATOM 1613 N N . ARG A 1 222 ? 17.775 17.357 39.949 1.00 50.84 222 ARG A N 1
ATOM 1614 C CA . ARG A 1 222 ? 19.192 17.067 39.770 1.00 57.31 222 ARG A CA 1
ATOM 1615 C C . ARG A 1 222 ? 20.014 18.170 40.422 1.00 57.47 222 ARG A C 1
ATOM 1616 O O . ARG A 1 222 ? 21.167 17.957 40.799 1.00 56.19 222 ARG A O 1
ATOM 1624 N N . GLY A 1 223 ? 19.407 19.346 40.559 1.00 59.02 223 GLY A N 1
ATOM 1625 C CA . GLY A 1 223 ? 20.076 20.451 41.216 1.00 60.51 223 GLY A CA 1
ATOM 1626 C C . GLY A 1 223 ? 20.069 20.225 42.726 1.00 61.37 223 GLY A C 1
ATOM 1627 O O . GLY A 1 223 ? 21.061 20.488 43.412 1.00 63.32 223 GLY A O 1
ATOM 1628 N N . VAL A 1 224 ? 18.952 19.727 43.250 1.00 58.74 224 VAL A N 1
ATOM 1629 C CA . VAL A 1 224 ? 18.841 19.469 44.680 1.00 55.62 224 VAL A CA 1
ATOM 1630 C C . VAL A 1 224 ? 19.590 18.216 45.135 1.00 56.40 224 VAL A C 1
ATOM 1631 O O . VAL A 1 224 ? 20.104 18.176 46.256 1.00 59.77 224 VAL A O 1
ATOM 1635 N N . ALA A 1 225 ? 19.652 17.199 44.276 1.00 55.04 225 ALA A N 1
ATOM 1636 C CA . ALA A 1 225 ? 20.340 15.950 44.613 1.00 53.99 225 ALA A CA 1
ATOM 1637 C C . ALA A 1 225 ? 21.847 16.061 44.397 1.00 52.99 225 ALA A C 1
ATOM 1638 O O . ALA A 1 225 ? 22.590 15.098 44.614 1.00 53.24 225 ALA A O 1
ATOM 1640 N N . ASN A 1 226 ? 22.282 17.246 43.979 1.00 50.83 226 ASN A N 1
ATOM 1641 C CA . ASN A 1 226 ? 23.687 17.537 43.710 1.00 51.59 226 ASN A CA 1
ATOM 1642 C C . ASN A 1 226 ? 24.376 16.581 42.737 1.00 57.49 226 ASN A C 1
ATOM 1643 O O . ASN A 1 226 ? 25.337 15.873 43.095 1.00 55.68 226 ASN A O 1
ATOM 1648 N N . ILE A 1 227 ? 23.855 16.584 41.506 1.00 57.80 227 ILE A N 1
ATOM 1649 C CA . ILE A 1 227 ? 24.360 15.788 40.389 1.00 54.54 227 ILE A CA 1
ATOM 1650 C C . ILE A 1 227 ? 24.761 16.848 39.365 1.00 53.80 227 ILE A C 1
ATOM 1651 O O . ILE A 1 227 ? 24.042 17.831 39.177 1.00 56.24 227 ILE A O 1
ATOM 1656 N N . PRO A 1 228 ? 25.914 16.672 38.693 1.00 53.59 228 PRO A N 1
ATOM 1657 C CA . PRO A 1 228 ? 26.401 17.633 37.692 1.00 51.75 228 PRO A CA 1
ATOM 1658 C C . PRO A 1 228 ? 25.537 17.792 36.436 1.00 52.51 228 PRO A C 1
ATOM 1659 O O . PRO A 1 228 ? 24.680 16.955 36.141 1.00 56.34 228 PRO A O 1
ATOM 1663 N N . ALA A 1 229 ? 25.759 18.881 35.704 1.00 50.92 229 ALA A N 1
ATOM 1664 C CA . ALA A 1 229 ? 25.021 19.130 34.472 1.00 48.98 229 ALA A CA 1
ATOM 1665 C C . ALA A 1 229 ? 25.545 18.135 33.437 1.00 51.59 229 ALA A C 1
ATOM 1666 O O . ALA A 1 229 ? 24.838 17.739 32.507 1.00 48.70 229 ALA A O 1
ATOM 1668 N N . GLU A 1 230 ? 26.798 17.736 33.628 1.00 55.85 230 GLU A N 1
ATOM 1669 C CA . GLU A 1 230 ? 27.470 16.773 32.768 1.00 58.79 230 GLU A CA 1
ATOM 1670 C C . GLU A 1 230 ? 27.137 15.366 33.275 1.00 58.54 230 GLU A C 1
ATOM 1671 O O . GLU A 1 230 ? 27.982 14.671 33.844 1.00 56.63 230 GLU A O 1
ATOM 1677 N N . SER A 1 231 ? 25.881 14.973 33.082 1.00 58.89 231 SER A N 1
ATOM 1678 C CA . SER A 1 231 ? 25.371 13.663 33.487 1.00 57.93 231 SER A CA 1
ATOM 1679 C C . SER A 1 231 ? 24.372 13.263 32.406 1.00 59.02 231 SER A C 1
ATOM 1680 O O . SER A 1 231 ? 24.163 14.027 31.467 1.00 59.56 231 SER A O 1
ATOM 1683 N N . TYR A 1 232 ? 23.748 12.092 32.515 1.00 58.58 232 TYR A N 1
ATO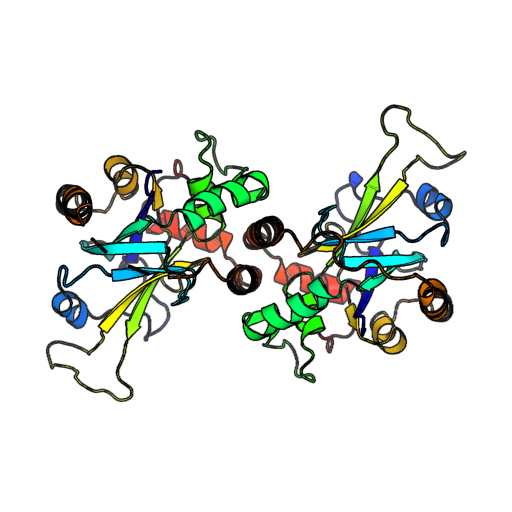M 1684 C CA . TYR A 1 232 ? 22.794 11.679 31.477 1.00 57.83 232 TYR A CA 1
ATOM 1685 C C . TYR A 1 232 ? 21.320 11.917 31.797 1.00 56.83 232 TYR A C 1
ATOM 1686 O O . TYR A 1 232 ? 20.446 11.164 31.360 1.00 54.88 232 TYR A O 1
ATOM 1695 N N . LEU A 1 233 ? 21.057 12.985 32.544 1.00 55.17 233 LEU A N 1
ATOM 1696 C CA . LEU A 1 233 ? 19.702 13.349 32.928 1.00 51.71 233 LEU A CA 1
ATOM 1697 C C . LEU A 1 233 ? 19.062 14.123 31.787 1.00 47.74 233 LEU A C 1
ATOM 1698 O O . LEU A 1 233 ? 19.563 15.162 31.376 1.00 44.94 233 LEU A O 1
ATOM 1703 N N . LYS A 1 234 ? 17.944 13.605 31.291 1.00 48.48 234 LYS A N 1
ATOM 1704 C CA . LYS A 1 234 ? 17.223 14.216 30.181 1.00 44.42 234 LYS A CA 1
ATOM 1705 C C . LYS A 1 234 ? 16.576 15.540 30.540 1.00 44.21 234 LYS A C 1
ATOM 1706 O O . LYS A 1 234 ? 15.930 16.165 29.700 1.00 47.26 234 LYS A O 1
ATOM 1712 N N . ALA A 1 235 ? 16.745 15.973 31.783 1.00 42.71 235 ALA A N 1
ATOM 1713 C CA . ALA A 1 235 ? 16.153 17.235 32.212 1.00 44.82 235 ALA A CA 1
ATOM 1714 C C . ALA A 1 235 ? 17.076 17.997 33.165 1.00 45.43 235 ALA A C 1
ATOM 1715 O O . ALA A 1 235 ? 17.354 19.194 32.888 1.00 43.53 235 ALA A O 1
ATOM 1718 N N . ALA B 1 4 ? -17.163 -6.487 15.650 1.00 81.46 4 ALA B N 1
ATOM 1719 C CA . ALA B 1 4 ? -16.602 -5.561 14.622 1.00 81.78 4 ALA B CA 1
ATOM 1720 C C . ALA B 1 4 ? -17.096 -4.117 14.798 1.00 81.80 4 ALA B C 1
ATOM 1721 O O . ALA B 1 4 ? -17.618 -3.515 13.850 1.00 83.76 4 ALA B O 1
ATOM 1723 N N . PRO B 1 5 ? -16.951 -3.548 16.018 1.00 77.44 5 PRO B N 1
ATOM 1724 C CA . PRO B 1 5 ? -17.383 -2.172 16.300 1.00 71.44 5 PRO B CA 1
ATOM 1725 C C . PRO B 1 5 ? -16.207 -1.211 16.134 1.00 68.22 5 PRO B C 1
ATOM 1726 O O . PRO B 1 5 ? -15.130 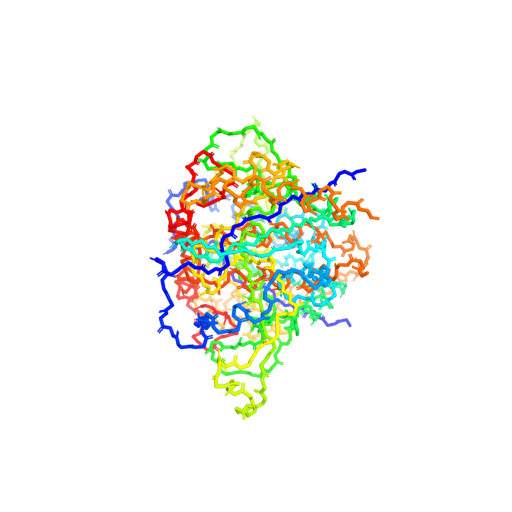-1.462 16.674 1.00 72.31 5 PRO B O 1
ATOM 1730 N N . SER B 1 6 ? -16.404 -0.115 15.404 1.00 62.14 6 SER B N 1
ATOM 1731 C CA . SER B 1 6 ? -15.315 0.844 15.173 1.00 56.72 6 SER B CA 1
ATOM 1732 C C . SER B 1 6 ? -15.535 2.285 15.664 1.00 52.59 6 SER B C 1
ATOM 1733 O O . SER B 1 6 ? -16.663 2.771 15.742 1.00 50.22 6 SER B O 1
ATOM 1736 N N . VAL B 1 7 ? -14.428 2.961 15.965 1.00 48.29 7 VAL B N 1
ATOM 1737 C CA . VAL B 1 7 ? -14.435 4.341 16.445 1.00 43.94 7 VAL B CA 1
ATOM 1738 C C . VAL B 1 7 ? -14.347 5.294 15.265 1.00 44.38 7 VAL B C 1
ATOM 1739 O O . VAL B 1 7 ? -14.065 4.883 14.146 1.00 45.46 7 VAL B O 1
ATOM 1743 N N . TYR B 1 8 ? -14.603 6.569 15.530 1.00 46.99 8 TYR B N 1
ATOM 1744 C CA . TYR B 1 8 ? -14.529 7.620 14.527 1.00 45.38 8 TYR B CA 1
ATOM 1745 C C . TYR B 1 8 ? -13.634 8.729 15.053 1.00 40.24 8 TYR B C 1
ATOM 1746 O O . TYR B 1 8 ? -13.781 9.162 16.187 1.00 36.26 8 TYR B O 1
ATOM 1755 N N . VAL B 1 9 ? -12.703 9.170 14.217 1.00 40.46 9 VAL B N 1
ATOM 1756 C CA . VAL B 1 9 ? -11.759 10.225 14.570 1.00 40.39 9 VAL B CA 1
ATOM 1757 C C . VAL B 1 9 ? -12.081 11.475 13.746 1.00 33.45 9 VAL B C 1
ATOM 1758 O O . VAL B 1 9 ? -12.045 11.418 12.528 1.00 28.34 9 VAL B O 1
ATOM 1762 N N . CYS B 1 10 ? -12.392 12.594 14.397 1.00 36.10 10 CYS B N 1
ATOM 1763 C CA . CYS B 1 10 ? -12.706 13.836 13.672 1.00 34.83 10 CYS B CA 1
ATOM 1764 C C . CYS B 1 10 ? -12.068 15.062 14.302 1.00 31.43 10 CYS B C 1
ATOM 1765 O O . CYS B 1 10 ? -11.806 15.086 15.503 1.00 32.91 10 CYS B O 1
ATOM 1768 N N . GLY B 1 11 ? -11.817 16.079 13.485 1.00 31.07 11 GLY B N 1
ATOM 1769 C CA . GLY B 1 11 ? -11.221 17.293 14.009 1.00 35.07 11 GLY B CA 1
ATOM 1770 C C . GLY B 1 11 ? -10.516 18.030 12.903 1.00 37.18 11 GLY B C 1
ATOM 1771 O O . GLY B 1 11 ? -10.433 17.534 11.787 1.00 40.35 11 GLY B O 1
ATOM 1772 N N . PHE B 1 12 ? -9.999 19.210 13.202 1.00 39.71 12 PHE B N 1
ATOM 1773 C CA . PHE B 1 12 ? -9.308 19.976 12.177 1.00 47.59 12 PHE B CA 1
ATOM 1774 C C . PHE B 1 12 ? -7.815 19.705 12.217 1.00 47.44 12 PHE B C 1
ATOM 1775 O O . PHE B 1 12 ? -7.179 19.813 13.264 1.00 51.13 12 PHE B O 1
ATOM 1783 N N . VAL B 1 13 ? -7.257 19.337 11.071 1.00 47.72 13 VAL B N 1
ATOM 1784 C CA . VAL B 1 13 ? -5.829 19.071 10.991 1.00 45.01 13 VAL B CA 1
ATOM 1785 C C . VAL B 1 13 ? -5.095 20.398 10.817 1.00 50.21 13 VAL B C 1
ATOM 1786 O O . VAL B 1 13 ? -3.907 20.506 11.129 1.00 49.48 13 VAL B O 1
ATOM 1790 N N . GLU B 1 14 ? -5.819 21.408 10.333 1.00 54.17 14 GLU B N 1
ATOM 1791 C CA . GLU B 1 14 ? -5.251 22.737 10.154 1.00 59.52 14 GLU B CA 1
ATOM 1792 C C . GLU B 1 14 ? -6.341 23.817 10.185 1.00 58.11 14 GLU B C 1
ATOM 1793 O O . GLU B 1 14 ? -7.366 23.703 9.509 1.00 58.44 14 GLU B O 1
ATOM 1799 N N . ARG B 1 15 ? -6.119 24.836 11.015 1.00 54.62 15 ARG B N 1
ATOM 1800 C CA . ARG B 1 15 ? -7.036 25.966 11.167 1.00 54.43 15 ARG B CA 1
ATOM 1801 C C . ARG B 1 15 ? -6.265 27.263 10.948 1.00 56.66 15 ARG B C 1
ATOM 1802 O O . ARG B 1 15 ? -5.120 27.380 11.373 1.00 59.01 15 ARG B O 1
ATOM 1810 N N . PRO B 1 16 ? -6.872 28.249 10.265 1.00 58.78 16 PRO B N 1
ATOM 1811 C CA . PRO B 1 16 ? -6.177 29.522 10.036 1.00 61.36 16 PRO B CA 1
ATOM 1812 C C . PRO B 1 16 ? -6.149 30.424 11.271 1.00 61.86 16 PRO B C 1
ATOM 1813 O O . PRO B 1 16 ? -5.211 31.200 11.452 1.00 62.76 16 PRO B O 1
ATOM 1817 N N . ASP B 1 17 ? -7.182 30.324 12.107 1.00 63.98 17 ASP B N 1
ATOM 1818 C CA . ASP B 1 17 ? -7.264 31.132 13.320 1.00 68.60 17 ASP B CA 1
ATOM 1819 C C . ASP B 1 17 ? -6.334 30.578 14.386 1.00 72.72 17 ASP B C 1
ATOM 1820 O O . ASP B 1 17 ? -6.241 31.115 15.492 1.00 73.43 17 ASP B O 1
ATOM 1825 N N . ALA B 1 18 ? -5.648 29.496 14.034 1.00 77.66 18 ALA B N 1
ATOM 1826 C CA . ALA B 1 18 ? -4.693 28.839 14.918 1.00 81.95 18 ALA B CA 1
ATOM 1827 C C . ALA B 1 18 ? -3.437 28.541 14.089 1.00 86.85 18 ALA B C 1
ATOM 1828 O O . ALA B 1 18 ? -2.982 27.394 14.006 1.00 88.40 18 ALA B O 1
ATOM 1830 N N . PRO B 1 19 ? -2.862 29.582 13.460 1.00 90.15 19 PRO B N 1
ATOM 1831 C CA . PRO B 1 19 ? -1.665 29.426 12.635 1.00 92.15 19 PRO B CA 1
ATOM 1832 C C . PRO B 1 19 ? -0.387 29.375 13.465 1.00 94.90 19 PRO B C 1
ATOM 1833 O O . PRO B 1 19 ? -0.182 30.194 14.363 1.00 94.60 19 PRO B O 1
ATOM 1837 N N . PRO B 1 20 ? 0.484 28.395 13.182 1.00 97.20 20 PRO B N 1
ATOM 1838 C CA . PRO B 1 20 ? 1.741 28.270 13.921 1.00 97.40 20 PRO B CA 1
ATOM 1839 C C . PRO B 1 20 ? 2.739 29.278 13.374 1.00 96.69 20 PRO B C 1
ATOM 1840 O O . PRO B 1 20 ? 2.553 29.803 12.275 1.00 94.95 20 PRO B O 1
ATOM 1844 N N . LYS B 1 21 ? 3.789 29.555 14.138 1.00 98.39 21 LYS B N 1
ATOM 1845 C CA . LYS B 1 21 ? 4.802 30.499 13.689 1.00 100.27 21 LYS B CA 1
ATOM 1846 C C . LYS B 1 21 ? 5.677 29.881 12.609 1.00 100.56 21 LYS B C 1
ATOM 1847 O O . LYS B 1 21 ? 6.361 30.593 11.871 1.00 102.32 21 LYS B O 1
ATOM 1853 N N . ASP B 1 22 ? 5.656 28.557 12.505 1.00 97.62 22 ASP B N 1
ATOM 1854 C CA . ASP B 1 22 ? 6.472 27.911 11.497 1.00 92.70 22 ASP B CA 1
ATOM 1855 C C . ASP B 1 22 ? 5.774 27.885 10.157 1.00 89.26 22 ASP B C 1
ATOM 1856 O O . ASP B 1 22 ? 4.617 27.486 10.045 1.00 87.36 22 ASP B O 1
ATOM 1861 N N . ALA B 1 23 ? 6.498 28.304 9.132 1.00 89.65 23 ALA B N 1
ATOM 1862 C CA . ALA B 1 23 ? 5.948 28.348 7.792 1.00 88.82 23 ALA B CA 1
ATOM 1863 C C . ALA B 1 23 ? 5.921 26.985 7.120 1.00 86.25 23 ALA B C 1
ATOM 1864 O O . ALA B 1 23 ? 5.207 26.803 6.138 1.00 88.31 23 ALA B O 1
ATOM 1866 N N . CYS B 1 24 ? 6.686 26.023 7.627 1.00 84.21 24 CYS B N 1
ATOM 1867 C CA . CYS B 1 24 ? 6.680 24.712 6.991 1.00 83.74 24 CYS B CA 1
ATOM 1868 C C . CYS B 1 24 ? 5.302 24.098 7.131 1.00 84.87 24 CYS B C 1
ATOM 1869 O O . CYS B 1 24 ? 4.738 23.569 6.169 1.00 84.71 24 CYS B O 1
ATOM 1872 N N . LEU B 1 25 ? 4.758 24.208 8.336 1.00 87.18 25 LEU B N 1
ATOM 1873 C CA . LEU B 1 25 ? 3.432 23.702 8.651 1.00 88.42 25 LEU B CA 1
ATOM 1874 C C . LEU B 1 25 ? 2.392 24.242 7.660 1.00 87.64 25 LEU B C 1
ATOM 1875 O O . LEU B 1 25 ? 1.493 23.517 7.239 1.00 86.08 25 LEU B O 1
ATOM 1880 N N . HIS B 1 26 ? 2.527 25.510 7.279 1.00 88.54 26 HIS B N 1
ATOM 1881 C CA . HIS B 1 26 ? 1.592 26.113 6.338 1.00 88.24 26 HIS B CA 1
ATOM 1882 C C . HIS B 1 26 ? 1.342 25.189 5.168 1.00 85.52 26 HIS B C 1
ATOM 1883 O O . HIS B 1 26 ? 2.271 24.676 4.552 1.00 87.26 26 HIS B O 1
ATOM 1890 N N . LEU B 1 27 ? 0.070 24.981 4.871 1.00 82.80 27 LEU B N 1
ATOM 1891 C CA . LEU B 1 27 ? -0.326 24.129 3.770 1.00 83.17 27 LEU B CA 1
ATOM 1892 C C . LEU B 1 27 ? -0.832 25.057 2.674 1.00 87.01 27 LEU B C 1
ATOM 1893 O O . LEU B 1 27 ? -1.653 25.933 2.937 1.00 86.98 27 LEU B O 1
ATOM 1898 N N . ASP B 1 28 ? -0.332 24.890 1.455 1.00 91.47 28 ASP B N 1
ATOM 1899 C CA . ASP B 1 28 ? -0.768 25.736 0.354 1.00 94.66 28 ASP B CA 1
ATOM 1900 C C . ASP B 1 28 ? -2.189 25.290 -0.018 1.00 97.49 28 ASP B C 1
ATOM 1901 O O . ASP B 1 28 ? -2.372 24.186 -0.532 1.00 98.60 28 ASP B O 1
ATOM 1906 N N . PRO B 1 29 ? -3.210 26.138 0.238 1.00 98.45 29 PRO B N 1
ATOM 1907 C CA . PRO B 1 29 ? -4.605 25.806 -0.079 1.00 97.97 29 PRO B CA 1
ATOM 1908 C C . PRO B 1 29 ? -4.727 25.395 -1.529 1.00 97.89 29 PRO B C 1
ATOM 1909 O O . PRO B 1 29 ? -5.722 24.802 -1.958 1.00 98.06 29 PRO B O 1
ATOM 1913 N N . LEU B 1 30 ? -3.704 25.724 -2.296 1.00 96.20 30 LEU B N 1
ATOM 1914 C CA . LEU B 1 30 ? -3.730 25.376 -3.683 1.00 92.81 30 LEU B CA 1
ATOM 1915 C C . LEU B 1 30 ? -3.485 23.883 -3.837 1.00 90.00 30 LEU B C 1
ATOM 1916 O O . LEU B 1 30 ? -4.254 23.207 -4.511 1.00 91.93 30 LEU B O 1
ATOM 1921 N N . THR B 1 31 ? -2.459 23.348 -3.189 1.00 85.14 31 THR B N 1
ATOM 1922 C CA . THR B 1 31 ? -2.217 21.916 -3.250 1.00 80.57 31 THR B CA 1
ATOM 1923 C 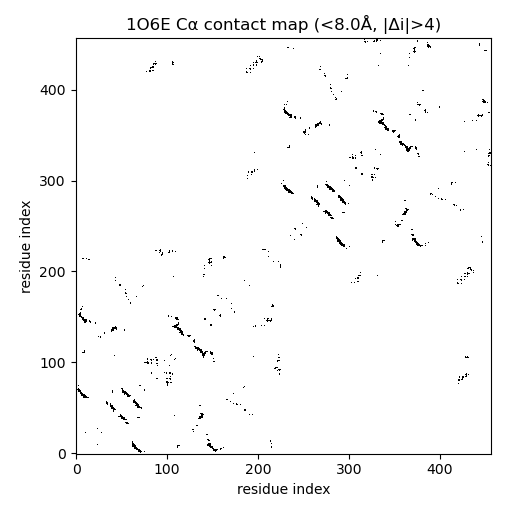C . THR B 1 31 ? -3.396 21.206 -2.587 1.00 75.90 31 THR B C 1
ATOM 1924 O O . THR B 1 31 ? -3.758 20.094 -2.962 1.00 72.09 31 THR B O 1
ATOM 1928 N N . VAL B 1 32 ? -3.977 21.856 -1.587 1.00 73.21 32 VAL B N 1
ATOM 1929 C CA . VAL B 1 32 ? -5.110 21.308 -0.873 1.00 71.52 32 VAL B CA 1
ATOM 1930 C C . VAL B 1 32 ? -6.265 21.034 -1.830 1.00 70.73 32 VAL B C 1
ATOM 1931 O O . VAL B 1 32 ? -6.655 19.885 -2.005 1.00 71.62 32 VAL B O 1
ATOM 1935 N N . LYS B 1 33 ? -6.815 22.072 -2.457 1.00 69.05 33 LYS B N 1
ATOM 1936 C CA . LYS B 1 33 ? -7.919 21.847 -3.382 1.00 72.07 33 LYS B CA 1
ATOM 1937 C C . LYS B 1 33 ? -7.470 21.069 -4.612 1.00 75.57 33 LYS B C 1
ATOM 1938 O O . LYS B 1 33 ? -8.280 20.761 -5.486 1.00 81.24 33 LYS B O 1
ATOM 1944 N N . SER B 1 34 ? -6.178 20.762 -4.690 1.00 74.47 34 SER B N 1
ATOM 1945 C CA . SER B 1 34 ? -5.638 20.012 -5.825 1.00 72.40 34 SER B CA 1
ATOM 1946 C C . SER B 1 34 ? -5.890 18.530 -5.573 1.00 71.46 34 SER B C 1
ATOM 1947 O O . SER B 1 34 ? -6.270 17.784 -6.487 1.00 67.20 34 SER B O 1
ATOM 1950 N N . GLN B 1 35 ? -5.693 18.138 -4.308 1.00 72.82 35 GLN B N 1
ATOM 1951 C CA . GLN B 1 35 ? -5.890 16.771 -3.816 1.00 71.77 35 GLN B CA 1
ATOM 1952 C C . GLN B 1 35 ? -7.399 16.579 -3.664 1.00 72.24 35 GLN B C 1
ATOM 1953 O O . GLN B 1 35 ? -7.882 15.468 -3.411 1.00 69.26 35 GLN B O 1
ATOM 1959 N N . LEU B 1 36 ? -8.117 17.697 -3.796 1.00 72.65 36 LEU B N 1
ATOM 1960 C CA . LEU B 1 36 ? -9.577 17.762 -3.746 1.00 73.75 36 LEU B CA 1
ATOM 1961 C C . LEU B 1 36 ? -10.265 16.715 -2.857 1.00 75.95 36 LEU B C 1
ATOM 1962 O O . LEU B 1 36 ? -9.800 16.468 -1.747 1.00 79.81 36 LEU B O 1
ATOM 1967 N N . PRO B 1 37 ? -11.371 16.080 -3.318 1.00 75.79 37 PRO B N 1
ATOM 1968 C CA . PRO B 1 37 ? -11.998 15.095 -2.429 1.00 74.74 37 PRO B CA 1
ATOM 1969 C C . PRO B 1 37 ? -11.388 13.701 -2.286 1.00 74.31 37 PRO B C 1
ATOM 1970 O O . PRO B 1 37 ? -10.173 13.504 -2.304 1.00 70.96 37 PRO B O 1
ATOM 1974 N N . LEU B 1 38 ? -12.308 12.749 -2.158 1.00 79.28 38 LEU B N 1
ATOM 1975 C CA . LEU B 1 38 ? -12.059 11.318 -1.973 1.00 83.11 38 LEU B CA 1
ATOM 1976 C C . LEU B 1 38 ? -11.376 10.519 -3.065 1.00 80.31 38 LEU B C 1
ATOM 1977 O O . LEU B 1 38 ? -11.977 9.571 -3.570 1.00 80.15 38 LEU B O 1
ATOM 1982 N N . LYS B 1 39 ? -10.149 10.839 -3.446 1.00 77.16 39 LYS B N 1
ATOM 1983 C CA . LYS B 1 39 ? -9.566 9.999 -4.473 1.00 76.14 39 LYS B CA 1
ATOM 1984 C C . LYS B 1 39 ? -9.615 8.602 -3.864 1.00 73.73 39 LYS B C 1
ATOM 1985 O O . LYS B 1 39 ? -10.433 7.761 -4.244 1.00 75.75 39 LYS B O 1
ATOM 1991 N N . LYS B 1 40 ? -8.739 8.386 -2.889 1.00 70.44 40 LYS B N 1
ATOM 1992 C CA . LYS B 1 40 ? -8.633 7.121 -2.168 1.00 66.30 40 LYS B CA 1
ATOM 1993 C C . LYS B 1 40 ? -8.357 7.516 -0.719 1.00 61.42 40 LYS B C 1
ATOM 1994 O O . LYS B 1 40 ? -7.683 8.513 -0.470 1.00 58.08 40 LYS B O 1
ATOM 2000 N N . PRO B 1 41 ? -8.904 6.769 0.253 1.00 57.06 41 PRO B N 1
ATOM 2001 C CA . PRO B 1 41 ? -8.656 7.117 1.650 1.00 53.62 41 PRO B CA 1
ATOM 2002 C C . PRO B 1 41 ? -7.171 7.252 1.994 1.00 48.91 41 PRO B C 1
ATOM 2003 O O . PRO B 1 41 ? -6.288 6.836 1.239 1.00 41.91 41 PRO B O 1
ATOM 2007 N N . LEU B 1 42 ? -6.915 7.865 3.140 1.00 46.23 42 LEU B N 1
ATOM 2008 C CA . LEU B 1 42 ? -5.562 8.070 3.616 1.00 45.03 42 LEU B CA 1
ATOM 2009 C C . LEU B 1 42 ? -5.332 7.217 4.855 1.00 44.18 42 LEU B C 1
ATOM 2010 O O . LEU B 1 42 ? -6.196 7.101 5.725 1.00 39.48 42 LEU B O 1
ATOM 2015 N N . PRO B 1 43 ? -4.148 6.603 4.948 1.00 43.66 43 PRO B N 1
ATOM 2016 C CA . PRO B 1 43 ? -3.801 5.752 6.089 1.00 39.22 43 PRO B CA 1
ATOM 2017 C C . PRO B 1 43 ? -3.793 6.490 7.428 1.00 40.20 43 PRO B C 1
ATOM 2018 O O . PRO B 1 43 ? -3.159 7.537 7.566 1.00 40.72 43 PRO B O 1
ATOM 2022 N N . LEU B 1 44 ? -4.516 5.934 8.402 1.00 41.04 44 LEU B N 1
ATOM 2023 C CA . LEU B 1 44 ? -4.603 6.491 9.754 1.00 38.91 44 LEU B CA 1
ATOM 2024 C C . LEU B 1 44 ? -3.617 5.699 10.613 1.00 42.29 44 LEU B C 1
ATOM 2025 O O . LEU B 1 44 ? -3.837 4.516 10.889 1.00 41.74 44 LEU B O 1
ATOM 2030 N N . THR B 1 45 ? -2.537 6.351 11.040 1.00 45.46 45 THR B N 1
ATOM 2031 C CA . THR B 1 45 ? -1.514 5.690 11.850 1.00 39.91 45 THR B CA 1
ATOM 2032 C C . THR B 1 45 ? -1.357 6.260 13.264 1.00 38.20 45 THR B C 1
ATOM 2033 O O . THR B 1 45 ? -1.889 7.319 13.586 1.00 37.04 45 THR B O 1
ATOM 2037 N N . VAL B 1 46 ? -0.630 5.530 14.103 1.00 40.96 46 VAL B N 1
ATOM 2038 C CA . VAL B 1 46 ? -0.374 5.938 15.481 1.00 42.26 46 VAL B CA 1
ATOM 2039 C C . VAL B 1 46 ? 1.031 6.498 15.603 1.00 44.40 46 VAL B C 1
ATOM 2040 O O . VAL B 1 46 ? 2.012 5.765 15.504 1.00 47.50 46 VAL B O 1
ATOM 2044 N N . GLU B 1 47 ? 1.117 7.809 15.795 1.00 45.56 47 GLU B N 1
ATOM 2045 C CA . GLU B 1 47 ? 2.392 8.498 15.948 1.00 39.21 47 GLU B CA 1
ATOM 2046 C C . GLU B 1 47 ? 3.279 8.469 14.729 1.00 36.81 47 GLU B C 1
ATOM 2047 O O . GLU B 1 47 ? 4.498 8.356 14.831 1.00 37.20 47 GLU B O 1
ATOM 2053 N N . HIS B 1 48 ? 2.659 8.573 13.567 1.00 36.64 48 HIS B N 1
ATOM 2054 C CA . HIS B 1 48 ? 3.404 8.601 12.328 1.00 36.64 48 HIS B CA 1
ATOM 2055 C C . HIS B 1 48 ? 4.178 7.318 12.099 1.00 36.77 48 HIS B C 1
ATOM 2056 O O . HIS B 1 48 ? 5.178 7.315 11.386 1.00 39.54 48 HIS B O 1
ATOM 2063 N N . LEU B 1 49 ? 3.718 6.228 12.707 1.00 37.85 49 LEU B N 1
ATOM 2064 C CA . LEU B 1 49 ? 4.373 4.931 12.546 1.00 34.63 49 LEU B CA 1
ATOM 2065 C C . LEU B 1 49 ? 3.675 4.157 11.421 1.00 37.26 49 LEU B C 1
ATOM 2066 O O . LEU B 1 49 ? 2.529 3.744 11.564 1.00 35.56 49 LEU B O 1
ATOM 2071 N N . PRO B 1 50 ? 4.364 3.955 10.284 1.00 38.92 50 PRO B N 1
ATOM 2072 C CA . PRO B 1 50 ? 3.835 3.239 9.120 1.00 41.67 50 PRO B CA 1
ATOM 2073 C C . PRO B 1 50 ? 3.396 1.818 9.475 1.00 46.62 50 PRO B C 1
ATOM 2074 O O . PRO B 1 50 ? 2.592 1.192 8.775 1.00 47.35 50 PRO B O 1
ATOM 2078 N N . ASP B 1 51 ? 3.956 1.321 10.569 1.00 49.80 51 ASP B N 1
ATOM 2079 C CA . ASP B 1 51 ? 3.685 -0.016 11.074 1.00 47.09 51 ASP B CA 1
ATOM 2080 C C . ASP B 1 51 ? 2.625 0.005 12.185 1.00 44.65 51 ASP B C 1
ATOM 2081 O O . ASP B 1 51 ? 2.375 -1.002 12.849 1.00 42.31 51 ASP B O 1
ATOM 2086 N N . ALA B 1 52 ? 2.007 1.170 12.370 1.00 45.25 52 ALA B N 1
ATOM 2087 C CA . ALA B 1 52 ? 0.971 1.360 13.376 1.00 43.44 52 ALA B CA 1
ATOM 2088 C C . ALA B 1 52 ? -0.346 1.835 12.763 1.00 43.70 52 ALA B C 1
ATOM 2089 O O . ALA B 1 52 ? -0.952 2.773 13.275 1.00 40.26 52 ALA B O 1
ATOM 2091 N N . PRO B 1 53 ? -0.792 1.211 11.641 1.00 48.65 53 PRO B N 1
ATOM 2092 C CA . PRO B 1 53 ? -2.055 1.593 10.989 1.00 49.22 53 PRO B CA 1
ATOM 2093 C C . PRO B 1 53 ? -3.222 1.066 11.819 1.00 46.08 53 PRO B C 1
ATOM 2094 O O . PRO B 1 53 ? -3.325 -0.133 12.074 1.00 44.69 53 PRO B O 1
ATOM 2098 N N . VAL B 1 54 ? -4.103 1.962 12.231 1.00 41.35 54 VAL B N 1
ATOM 2099 C CA . VAL B 1 54 ? -5.229 1.561 13.047 1.00 39.04 54 VAL B CA 1
ATOM 2100 C C . VAL B 1 54 ? -6.591 1.828 12.400 1.00 35.41 54 VAL B C 1
ATOM 2101 O O . VAL B 1 54 ? -7.620 1.363 12.881 1.00 29.37 54 VAL B O 1
ATOM 2105 N N . GLY B 1 55 ? -6.585 2.561 11.294 1.00 37.99 55 GLY B N 1
ATOM 2106 C CA . GLY B 1 55 ? -7.824 2.870 10.607 1.00 42.55 55 GLY B CA 1
ATOM 2107 C C . GLY B 1 55 ? -7.602 3.487 9.242 1.00 42.26 55 GLY B C 1
ATOM 2108 O O . GLY B 1 55 ? -6.657 3.136 8.541 1.00 42.65 55 GLY B O 1
ATOM 2109 N N . SER B 1 56 ? -8.476 4.414 8.860 1.00 42.96 56 SER B N 1
ATOM 2110 C CA . SER B 1 56 ? -8.349 5.063 7.566 1.00 39.43 56 SER B CA 1
ATOM 2111 C C . SER B 1 56 ? -9.122 6.379 7.534 1.00 38.88 56 SER B C 1
ATOM 2112 O O . SER B 1 56 ? -10.201 6.495 8.120 1.00 35.54 56 SER B O 1
ATOM 2115 N N . VAL B 1 57 ? -8.546 7.374 6.858 1.00 38.62 57 VAL B N 1
ATOM 2116 C CA . VAL B 1 57 ? -9.156 8.701 6.712 1.00 31.77 57 VAL B CA 1
ATOM 2117 C C . VAL B 1 57 ? -10.045 8.612 5.472 1.00 29.25 57 VAL B C 1
ATOM 2118 O O . VAL B 1 57 ? -9.564 8.319 4.376 1.00 25.98 57 VAL B O 1
ATOM 2122 N N . PHE B 1 58 ? -11.344 8.833 5.646 1.00 32.07 58 PHE B N 1
ATOM 2123 C CA . PHE B 1 58 ? -12.266 8.746 4.515 1.00 40.18 58 PHE B CA 1
ATOM 2124 C C . PHE B 1 58 ? -12.763 10.105 3.989 1.00 39.82 58 PHE B C 1
ATOM 2125 O O . PHE B 1 58 ? -13.878 10.225 3.488 1.00 44.79 58 PHE B O 1
ATOM 2133 N N . GLY B 1 59 ? -11.918 11.123 4.093 1.00 35.99 59 GLY B N 1
ATOM 2134 C CA . GLY B 1 59 ? -12.282 12.432 3.603 1.00 29.98 59 GLY B CA 1
ATOM 2135 C C . GLY B 1 59 ? -11.720 13.575 4.422 1.00 30.57 59 GLY B C 1
ATOM 2136 O O . GLY B 1 59 ? -11.568 13.478 5.643 1.00 27.70 59 GLY B O 1
ATOM 2137 N N . LEU B 1 60 ? -11.393 14.659 3.724 1.00 33.94 60 LEU B N 1
ATOM 2138 C CA . LEU B 1 60 ? -10.877 15.890 4.330 1.00 40.74 60 LEU B CA 1
ATOM 2139 C C . LEU B 1 60 ? -11.730 16.972 3.691 1.00 41.88 60 LEU B C 1
ATOM 2140 O O . LEU B 1 60 ? -12.078 16.872 2.517 1.00 46.63 60 LEU B O 1
ATOM 2145 N N . TYR B 1 61 ? -12.056 18.008 4.447 1.00 44.16 61 TYR B N 1
ATOM 2146 C CA . TYR B 1 61 ? -12.924 19.050 3.929 1.00 46.93 61 TYR B CA 1
ATOM 2147 C C . TYR B 1 61 ? -12.479 20.437 4.394 1.00 50.69 61 TYR B C 1
ATOM 2148 O O . TYR B 1 61 ? -11.740 20.558 5.370 1.00 48.39 61 TYR B O 1
ATOM 2157 N N . GLN B 1 62 ? -12.922 21.483 3.700 1.00 58.00 62 GLN B N 1
ATOM 2158 C CA . GLN B 1 62 ? -12.553 22.842 4.091 1.00 60.82 62 GLN B CA 1
ATOM 2159 C C . GLN B 1 62 ? -13.703 23.609 4.717 1.00 60.18 62 GLN B C 1
ATOM 2160 O O . GLN B 1 62 ? -14.871 23.315 4.472 1.00 63.63 62 GLN B O 1
ATOM 2166 N N . SER B 1 63 ? -13.367 24.592 5.540 1.00 58.23 63 SER B N 1
ATOM 2167 C CA . SER B 1 63 ? -14.383 25.376 6.219 1.00 58.50 63 SER B CA 1
ATOM 2168 C C . SER B 1 63 ? -13.901 26.817 6.403 1.00 58.53 63 SER B C 1
ATOM 2169 O O . SER B 1 63 ? -12.739 27.133 6.156 1.00 58.59 63 SER B O 1
ATOM 2172 N N . SER B 1 64 ? -14.800 27.701 6.807 1.00 58.68 64 SER B N 1
ATOM 2173 C CA . SER B 1 64 ? -14.406 29.077 7.045 1.00 61.32 64 SER B CA 1
ATOM 2174 C C . SER B 1 64 ? -13.528 29.002 8.299 1.00 64.18 64 SER B C 1
ATOM 2175 O O . SER B 1 64 ? -12.956 30.005 8.750 1.00 67.68 64 SER B O 1
ATOM 2178 N N . ALA B 1 65 ? -13.435 27.788 8.848 1.00 59.49 65 ALA B N 1
ATOM 2179 C CA . ALA B 1 65 ? -12.655 27.511 10.052 1.00 56.98 65 ALA B CA 1
ATOM 2180 C C . ALA B 1 65 ? -11.286 26.892 9.732 1.00 57.34 65 ALA B C 1
ATOM 2181 O O . ALA B 1 65 ? -10.271 27.282 10.312 1.00 56.90 65 ALA B O 1
ATOM 2183 N N . GLY B 1 66 ? -11.272 25.927 8.814 1.00 57.38 66 GLY B N 1
ATOM 2184 C CA . GLY B 1 66 ? -10.041 25.265 8.418 1.00 52.23 66 GLY B CA 1
ATOM 2185 C C . GLY B 1 66 ? -10.305 23.879 7.856 1.00 52.93 66 GLY B C 1
ATOM 2186 O O . GLY B 1 66 ? -11.460 23.436 7.800 1.00 53.22 66 GLY B O 1
ATOM 2187 N N . LEU B 1 67 ? -9.239 23.199 7.432 1.00 49.36 67 LEU B N 1
ATOM 2188 C CA . LEU B 1 67 ? -9.333 21.842 6.887 1.00 43.61 67 LEU B CA 1
ATOM 2189 C C . LEU B 1 67 ? -9.787 20.832 7.947 1.00 38.37 67 LEU B C 1
ATOM 2190 O O . LEU B 1 67 ? -9.221 20.757 9.040 1.00 34.19 67 LEU B O 1
ATOM 2195 N N . PHE B 1 68 ? -10.797 20.043 7.596 1.00 35.55 68 PHE B N 1
ATOM 2196 C CA . PHE B 1 68 ? -11.374 19.054 8.497 1.00 35.30 68 PHE B CA 1
ATOM 2197 C C . PHE B 1 68 ? -11.100 17.637 8.010 1.00 32.19 68 PHE B C 1
ATOM 2198 O O . PHE B 1 68 ? -11.211 17.352 6.824 1.00 28.27 68 PHE B O 1
ATOM 2206 N N . SER B 1 69 ? -10.742 16.750 8.932 1.00 34.83 69 SER B N 1
ATOM 2207 C CA . SER B 1 69 ? -10.469 15.357 8.589 1.00 38.77 69 SER B CA 1
ATOM 2208 C C . SER B 1 69 ? -11.362 14.377 9.344 1.00 40.35 69 SER B C 1
ATOM 2209 O O . SER B 1 69 ? -11.501 14.448 10.572 1.00 39.79 69 SER B O 1
ATOM 2212 N N . ALA B 1 70 ? -11.963 13.461 8.593 1.00 41.77 70 ALA B N 1
ATOM 2213 C CA . ALA B 1 70 ? -12.826 12.439 9.166 1.00 42.01 70 ALA B CA 1
ATOM 2214 C C . ALA B 1 70 ? -12.249 11.047 8.865 1.00 43.68 70 ALA B C 1
ATOM 2215 O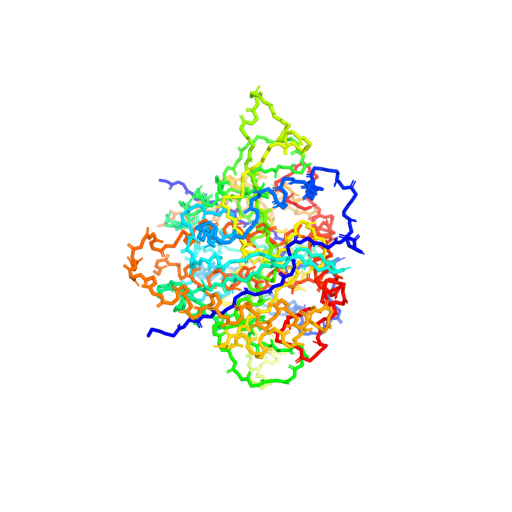 O . ALA B 1 70 ? -12.035 10.687 7.706 1.00 45.19 70 ALA B O 1
ATOM 2217 N N . ALA B 1 71 ? -11.988 10.271 9.914 1.00 44.34 71 ALA B N 1
ATOM 2218 C CA . ALA B 1 71 ? -11.421 8.934 9.760 1.00 44.63 71 ALA B CA 1
ATOM 2219 C C . ALA B 1 71 ? -12.102 7.950 10.678 1.00 44.24 71 ALA B C 1
ATOM 2220 O O . ALA B 1 71 ? -12.959 8.313 11.480 1.00 44.57 71 ALA B O 1
ATOM 2222 N N . SER B 1 72 ? -11.692 6.698 10.571 1.00 43.06 72 SER B N 1
ATOM 2223 C CA . SER B 1 72 ? -12.278 5.662 11.386 1.00 40.15 72 SER B CA 1
ATOM 2224 C C . SER B 1 72 ? -11.252 4.595 11.729 1.00 36.59 72 SER B C 1
ATOM 2225 O O . SER B 1 72 ? -10.443 4.186 10.893 1.00 27.97 72 SER B O 1
ATOM 2228 N N . ILE B 1 73 ? -11.303 4.155 12.978 1.00 41.00 73 ILE B N 1
ATOM 2229 C CA . ILE B 1 73 ? -10.401 3.142 13.488 1.00 44.90 73 ILE B CA 1
ATOM 2230 C C . ILE B 1 73 ? -11.067 1.780 13.415 1.00 44.83 73 ILE B C 1
ATOM 2231 O O . ILE B 1 73 ? -12.056 1.528 14.106 1.00 41.71 73 ILE B O 1
ATOM 2236 N N . THR B 1 74 ? -10.497 0.920 12.566 1.00 48.60 74 THR B N 1
ATOM 2237 C CA . THR B 1 74 ? -10.987 -0.433 12.311 1.00 47.14 74 THR B CA 1
ATOM 2238 C C . THR B 1 74 ? -10.026 -1.561 12.712 1.00 52.08 74 THR B C 1
ATOM 2239 O O . THR B 1 74 ? -10.256 -2.717 12.350 1.00 57.21 74 THR B O 1
ATOM 2243 N N . SER B 1 75 ? -8.959 -1.245 13.445 1.00 51.27 75 SER B N 1
ATOM 2244 C CA . SER B 1 75 ? -8.003 -2.277 13.862 1.00 50.85 75 SER B CA 1
ATOM 2245 C C . SER B 1 75 ? -8.513 -3.045 15.072 1.00 54.49 75 SER B C 1
ATOM 2246 O O . SER B 1 75 ? -8.498 -2.531 16.197 1.00 53.95 75 SER B O 1
ATOM 2249 N N . GLY B 1 76 ? -8.957 -4.280 14.841 1.00 55.42 76 GLY B N 1
ATOM 2250 C CA . GLY B 1 76 ? -9.477 -5.082 15.935 1.00 51.65 76 GLY B CA 1
ATOM 2251 C C . GLY B 1 76 ? -8.494 -5.242 17.075 1.00 50.65 76 GLY B C 1
ATOM 2252 O O . GLY B 1 76 ? -8.847 -5.041 18.236 1.00 51.27 76 GLY B O 1
ATOM 2253 N N . ASP B 1 77 ? -7.257 -5.599 16.740 1.00 50.03 77 ASP B N 1
ATOM 2254 C CA . ASP B 1 77 ? -6.226 -5.799 17.740 1.00 45.05 77 ASP B CA 1
ATOM 2255 C C . ASP B 1 77 ? -5.772 -4.499 18.402 1.00 42.44 77 ASP B C 1
ATOM 2256 O O . ASP B 1 77 ? -5.163 -4.517 19.466 1.00 43.66 77 ASP B O 1
ATOM 2261 N N . PHE B 1 78 ? -6.098 -3.369 17.790 1.00 39.99 78 PHE B N 1
ATOM 2262 C CA . PHE B 1 78 ? -5.747 -2.077 18.357 1.00 39.93 78 PHE B CA 1
ATOM 2263 C C . PHE B 1 78 ? -6.925 -1.579 19.186 1.00 40.98 78 PHE B C 1
ATOM 2264 O O . PHE B 1 78 ? -6.750 -0.913 20.215 1.00 40.15 78 PHE B O 1
ATOM 2272 N N . LEU B 1 79 ? -8.128 -1.911 18.726 1.00 41.44 79 LEU B N 1
ATOM 2273 C CA . LEU B 1 79 ? -9.359 -1.514 19.406 1.00 42.92 79 LEU B CA 1
ATOM 2274 C C . LEU B 1 79 ? -9.467 -2.203 20.772 1.00 43.76 79 LEU B C 1
ATOM 2275 O O . LEU B 1 79 ? -10.054 -1.667 21.713 1.00 46.77 79 LEU B O 1
ATOM 2280 N N . SER B 1 80 ? -8.892 -3.398 20.860 1.00 45.72 80 SER B N 1
ATOM 2281 C CA . SER B 1 80 ? -8.877 -4.199 22.082 1.00 47.27 80 SER B CA 1
ATOM 2282 C C . SER B 1 80 ? -7.733 -3.745 23.006 1.00 47.43 80 SER B C 1
ATOM 2283 O O . SER B 1 80 ? -7.713 -4.054 24.200 1.00 48.14 80 SER B O 1
ATOM 2286 N N . LEU B 1 81 ? -6.779 -3.018 22.425 1.00 46.15 81 LEU B N 1
ATOM 2287 C CA . LEU B 1 81 ? -5.611 -2.501 23.136 1.00 38.29 81 LEU B CA 1
ATOM 2288 C C . LEU B 1 81 ? -5.992 -1.296 23.962 1.00 37.41 81 LEU B C 1
ATOM 2289 O O . LEU B 1 81 ? -5.475 -1.091 25.057 1.00 36.35 81 LEU B O 1
ATOM 2294 N N . LEU B 1 82 ? -6.885 -0.492 23.403 1.00 33.93 82 LEU B N 1
ATOM 2295 C CA . LEU B 1 82 ? -7.384 0.702 24.057 1.00 31.03 82 LEU B CA 1
ATOM 2296 C C . LEU B 1 82 ? -8.244 0.228 25.205 1.00 33.32 82 LEU B C 1
ATOM 2297 O O . LEU B 1 82 ? -8.480 0.938 26.190 1.00 30.57 82 LEU B O 1
ATOM 2302 N N . ASP B 1 83 ? -8.718 -0.997 25.051 1.00 39.59 83 ASP B N 1
ATOM 2303 C CA . ASP B 1 83 ? -9.570 -1.628 26.032 1.00 43.42 83 ASP B CA 1
ATOM 2304 C C . ASP B 1 83 ? -8.697 -2.044 27.208 1.00 44.44 83 ASP B C 1
ATOM 2305 O O . ASP B 1 83 ? -8.958 -1.681 28.352 1.00 44.78 83 ASP B O 1
ATOM 2310 N N . SER B 1 84 ? -7.651 -2.804 26.916 1.00 45.44 84 SER B N 1
ATOM 2311 C CA . SER B 1 84 ? -6.731 -3.240 27.948 1.00 44.56 84 SER B CA 1
ATOM 2312 C C . SER B 1 84 ? -6.221 -1.978 28.601 1.00 40.62 84 SER B C 1
ATOM 2313 O O . SER B 1 84 ? -6.566 -1.672 29.727 1.00 44.20 84 SER B O 1
ATOM 2316 N N . ILE B 1 85 ? -5.414 -1.237 27.859 1.00 39.58 85 ILE B N 1
ATOM 2317 C CA . ILE B 1 85 ? -4.833 0.014 28.330 1.00 44.91 85 ILE B CA 1
ATOM 2318 C C . ILE B 1 85 ? -5.706 0.840 29.284 1.00 48.55 85 ILE B C 1
ATOM 2319 O O . ILE B 1 85 ? -5.205 1.399 30.258 1.00 46.95 85 ILE B O 1
ATOM 2324 N N . TYR B 1 86 ? -7.005 0.906 29.008 1.00 56.27 86 TYR B N 1
ATOM 2325 C CA . TYR B 1 86 ? -7.946 1.696 29.815 1.00 62.30 86 TYR B CA 1
ATOM 2326 C C . TYR B 1 86 ? -7.975 1.464 31.326 1.00 65.02 86 TYR B C 1
ATOM 2327 O O . TYR B 1 86 ? -7.905 2.419 32.098 1.00 65.96 86 TYR B O 1
ATOM 2336 N N . HIS B 1 87 ? -8.113 0.212 31.753 1.00 71.69 87 HIS B N 1
ATOM 2337 C CA . HIS B 1 87 ? -8.187 -0.071 33.184 1.00 79.07 87 HIS B CA 1
ATOM 2338 C C . HIS B 1 87 ? -6.824 -0.177 33.875 1.00 82.03 87 HIS B C 1
ATOM 2339 O O . HIS B 1 87 ? -6.734 -0.595 35.035 1.00 84.05 87 HIS B O 1
ATOM 2346 N N . ASP B 1 88 ? -5.775 0.224 33.154 1.00 82.70 88 ASP B N 1
ATOM 2347 C CA . ASP B 1 88 ? -4.405 0.220 33.667 1.00 81.99 88 ASP B CA 1
ATOM 2348 C C . ASP B 1 88 ? -3.854 1.636 33.569 1.00 78.52 88 ASP B C 1
ATOM 2349 O O . ASP B 1 88 ? -2.659 1.870 33.785 1.00 78.19 88 ASP B O 1
ATOM 2354 N N . CYS B 1 89 ? -4.739 2.570 33.234 1.00 72.13 89 CYS B N 1
ATOM 2355 C CA . CYS B 1 89 ? -4.375 3.971 33.085 1.00 66.61 89 CYS B CA 1
ATOM 2356 C C . CYS B 1 89 ? -5.325 4.892 33.850 1.00 67.90 89 CYS B C 1
ATOM 2357 O O . CYS B 1 89 ? -6.422 5.190 33.377 1.00 73.15 89 CYS B O 1
ATOM 2360 N N . ASP B 1 90 ? -4.895 5.338 35.030 1.00 64.15 90 ASP B N 1
ATOM 2361 C CA . ASP B 1 90 ? -5.685 6.241 35.866 1.00 58.34 90 ASP B CA 1
ATOM 2362 C C . ASP B 1 90 ? -6.087 7.495 35.104 1.00 53.82 90 ASP B C 1
ATOM 2363 O O . ASP B 1 90 ? -7.156 8.042 35.330 1.00 57.52 90 ASP B O 1
ATOM 2368 N N . ILE B 1 91 ? -5.221 7.955 34.208 1.00 49.25 91 ILE B N 1
ATOM 2369 C CA . ILE B 1 91 ? -5.500 9.150 33.422 1.00 47.44 91 ILE B CA 1
ATOM 2370 C C . ILE B 1 91 ? -6.649 8.947 32.432 1.00 48.72 91 ILE B C 1
ATOM 2371 O O . ILE B 1 91 ? -7.383 9.887 32.117 1.00 45.41 91 ILE B O 1
ATOM 2376 N N . ALA B 1 92 ? -6.798 7.716 31.949 1.00 52.22 92 ALA B N 1
ATOM 2377 C CA . ALA B 1 92 ? -7.864 7.375 31.015 1.00 51.89 92 ALA B CA 1
ATOM 2378 C C . ALA B 1 92 ? -9.174 7.300 31.796 1.00 54.06 92 ALA B C 1
ATOM 2379 O O . ALA B 1 92 ? -10.179 7.904 31.420 1.00 54.01 92 ALA B O 1
ATOM 2381 N N . GLN B 1 93 ? -9.136 6.570 32.905 1.00 56.07 93 GLN B N 1
ATOM 2382 C CA . GLN B 1 93 ? -10.295 6.385 33.775 1.00 56.44 93 GLN B CA 1
ATOM 2383 C C . GLN B 1 93 ? -10.909 7.663 34.358 1.00 54.94 93 GLN B C 1
ATOM 2384 O O . GLN B 1 93 ? -12.121 7.874 34.255 1.00 54.93 93 GLN B O 1
ATOM 2390 N N . SER B 1 94 ? -10.090 8.504 34.983 1.00 54.62 94 SER B N 1
ATOM 2391 C CA . SER B 1 94 ? -10.601 9.734 35.576 1.00 58.93 94 SER B CA 1
ATOM 2392 C C . SER B 1 94 ? -11.107 10.640 34.472 1.00 60.23 94 SER B C 1
ATOM 2393 O O . SER B 1 94 ? -10.592 10.616 33.358 1.00 62.78 94 SER B O 1
ATOM 2396 N N . GLN B 1 95 ? -12.115 11.444 34.786 1.00 60.63 95 GLN B N 1
ATOM 2397 C CA . GLN B 1 95 ? -12.693 12.353 33.810 1.00 60.34 95 GLN B CA 1
ATOM 2398 C C . GLN B 1 95 ? -12.631 13.793 34.275 1.00 57.93 95 GLN B C 1
ATOM 2399 O O . GLN B 1 95 ? -12.728 14.081 35.465 1.00 60.39 95 GLN B O 1
ATOM 2405 N N . ARG B 1 96 ? -12.466 14.697 33.321 1.00 54.77 96 ARG B N 1
ATOM 2406 C CA . ARG B 1 96 ? -12.421 16.120 33.616 1.00 54.73 96 ARG B CA 1
ATOM 2407 C C . ARG B 1 96 ? -13.817 16.462 34.117 1.00 56.09 96 ARG B C 1
ATOM 2408 O O . ARG B 1 96 ? -13.990 17.063 35.175 1.00 53.42 96 ARG B O 1
ATOM 2416 N N . LEU B 1 97 ? -14.814 16.049 33.342 1.00 59.82 97 LEU B N 1
ATOM 2417 C CA . LEU B 1 97 ? -16.209 16.270 33.685 1.00 59.32 97 LEU B CA 1
ATOM 2418 C C . LEU B 1 97 ? -16.939 14.929 33.582 1.00 62.07 97 LEU B C 1
ATOM 2419 O O . LEU B 1 97 ? -16.700 14.151 32.652 1.00 63.58 97 LEU B O 1
ATOM 2424 N N . PRO B 1 98 ? -17.829 14.638 34.547 1.00 61.79 98 PRO B N 1
ATOM 2425 C CA . PRO B 1 98 ? -18.619 13.402 34.620 1.00 61.59 98 PRO B CA 1
ATOM 2426 C C . PRO B 1 98 ? -19.374 13.040 33.342 1.00 59.08 98 PRO B C 1
ATOM 2427 O O . PRO B 1 98 ? -20.123 13.846 32.788 1.00 55.39 98 PRO B O 1
ATOM 2431 N N . LEU B 1 99 ? -19.168 11.810 32.893 1.00 57.06 99 LEU B N 1
ATOM 2432 C CA . LEU B 1 99 ? -19.813 11.297 31.696 1.00 59.35 99 LEU B CA 1
ATOM 2433 C C . LEU B 1 99 ? -19.789 9.787 31.764 1.00 61.07 99 LEU B C 1
ATOM 2434 O O . LEU B 1 99 ? -18.984 9.209 32.486 1.00 63.76 99 LEU B O 1
ATOM 2439 N N . PRO B 1 100 ? -20.681 9.122 31.018 1.00 62.48 100 PRO B N 1
ATOM 2440 C CA . PRO B 1 100 ? -20.709 7.658 31.033 1.00 63.30 100 PRO B CA 1
ATOM 2441 C C . PRO B 1 100 ? -19.328 7.041 30.758 1.00 63.94 100 PRO B C 1
ATOM 2442 O O . PRO B 1 100 ? -18.487 7.625 30.072 1.00 60.48 100 PRO B O 1
ATOM 2446 N N . ARG B 1 101 ? -19.112 5.853 31.307 1.00 66.32 101 ARG B N 1
ATOM 2447 C CA . ARG B 1 101 ? -17.856 5.121 31.164 1.00 70.03 101 ARG B CA 1
ATOM 2448 C C . ARG B 1 101 ? -17.681 4.623 29.725 1.00 68.45 101 ARG B C 1
ATOM 2449 O O . ARG B 1 101 ? -18.345 3.680 29.303 1.00 69.45 101 ARG B O 1
ATOM 2457 N N . GLU B 1 102 ? -16.791 5.259 28.971 1.00 66.71 102 GLU B N 1
ATOM 2458 C CA . GLU B 1 102 ? -16.551 4.854 27.589 1.00 65.43 102 GLU B CA 1
ATOM 2459 C C . GLU B 1 102 ? -15.104 4.426 27.352 1.00 63.47 102 GLU B C 1
ATOM 2460 O O . GLU B 1 102 ? -14.272 5.219 26.916 1.00 58.91 102 GLU B O 1
ATOM 2466 N N . PRO B 1 103 ? -14.797 3.145 27.620 1.00 62.96 103 PRO B N 1
ATOM 2467 C CA . PRO B 1 103 ? -13.472 2.546 27.469 1.00 59.76 103 PRO B CA 1
ATOM 2468 C C . PRO B 1 103 ? -12.590 3.023 26.330 1.00 55.01 103 PRO B C 1
ATOM 2469 O O . PRO B 1 103 ? -11.931 4.051 26.437 1.00 56.88 103 PRO B O 1
ATOM 2473 N N . LYS B 1 104 ? -12.573 2.261 25.247 1.00 49.52 104 LYS B N 1
ATOM 2474 C CA . LYS B 1 104 ? -11.741 2.569 24.099 1.00 42.47 104 LYS B CA 1
ATOM 2475 C C . LYS B 1 104 ? -11.560 4.052 23.777 1.00 43.94 104 LYS B C 1
ATOM 2476 O O . LYS B 1 104 ? -10.434 4.478 23.494 1.00 43.07 104 LYS B O 1
ATOM 2482 N N . VAL B 1 105 ? -12.641 4.838 23.832 1.00 43.68 105 VAL B N 1
ATOM 2483 C CA . VAL B 1 105 ? -12.557 6.271 23.505 1.00 38.98 105 VAL B CA 1
ATOM 2484 C C . VAL B 1 105 ? -11.896 7.140 24.557 1.00 37.36 105 VAL B C 1
ATOM 2485 O O . VAL B 1 105 ? -11.205 8.095 24.221 1.00 27.56 105 VAL B O 1
ATOM 2489 N N . GLU B 1 106 ? -12.116 6.821 25.825 1.00 42.94 106 GLU B N 1
ATOM 2490 C CA . GLU B 1 106 ? -11.506 7.595 26.884 1.00 48.29 106 GLU B CA 1
ATOM 2491 C C . GLU B 1 106 ? -9.998 7.355 26.856 1.00 51.42 106 GLU B C 1
ATOM 2492 O O . GLU B 1 106 ? -9.222 8.244 27.205 1.00 50.71 106 GLU B O 1
ATOM 2498 N N . ALA B 1 107 ? -9.596 6.162 26.411 1.00 53.89 107 ALA B N 1
ATOM 2499 C CA . ALA B 1 107 ? -8.181 5.801 26.286 1.00 54.45 107 ALA B CA 1
ATOM 2500 C C . ALA B 1 107 ? -7.569 6.595 25.123 1.00 55.18 107 ALA B C 1
ATOM 2501 O O . ALA B 1 107 ? -6.452 7.097 25.220 1.00 57.69 107 ALA B O 1
ATOM 2503 N N . LEU B 1 108 ? -8.313 6.708 24.027 1.00 54.03 108 LEU B N 1
ATOM 2504 C CA . LEU B 1 108 ? -7.861 7.451 22.858 1.00 49.37 108 LEU B CA 1
ATOM 2505 C C . LEU B 1 108 ? -7.532 8.895 23.243 1.00 47.46 108 LEU B C 1
ATOM 2506 O O . LEU B 1 108 ? -6.504 9.428 22.848 1.00 48.31 108 LEU B O 1
ATOM 2511 N N . HIS B 1 109 ? -8.413 9.509 24.025 1.00 44.78 109 HIS B N 1
ATOM 2512 C CA . HIS B 1 109 ? -8.263 10.895 24.473 1.00 44.53 109 HIS B CA 1
ATOM 2513 C C . HIS B 1 109 ? -7.092 11.167 25.429 1.00 43.14 109 HIS B C 1
ATOM 2514 O O . HIS B 1 109 ? -6.627 12.300 25.536 1.00 42.65 109 HIS B O 1
ATOM 2521 N N . ALA B 1 110 ? -6.638 10.141 26.141 1.00 40.27 110 ALA B N 1
ATOM 2522 C CA . ALA B 1 110 ? -5.538 10.279 27.100 1.00 41.46 110 ALA B CA 1
ATOM 2523 C C . ALA B 1 110 ? -4.210 9.920 26.447 1.00 44.76 110 ALA B C 1
ATOM 2524 O O . ALA B 1 110 ? -3.159 10.502 26.739 1.00 43.48 110 ALA B O 1
ATOM 2526 N N . TRP B 1 111 ? -4.286 8.932 25.565 1.00 46.75 111 TRP B N 1
ATOM 2527 C CA . TRP B 1 111 ? -3.147 8.417 24.835 1.00 44.24 111 TRP B CA 1
ATOM 2528 C C . TRP B 1 111 ? -2.828 9.259 23.603 1.00 44.07 111 TRP B C 1
ATOM 2529 O O . TRP B 1 111 ? -1.712 9.754 23.468 1.00 47.75 111 TRP B O 1
ATOM 2540 N N . LEU B 1 112 ? -3.816 9.445 22.725 1.00 40.16 112 LEU B N 1
ATOM 2541 C CA . LEU B 1 112 ? -3.623 10.182 21.474 1.00 36.47 112 LEU B CA 1
ATOM 2542 C C . LEU B 1 112 ? -4.647 11.290 21.168 1.00 34.75 112 LEU B C 1
ATOM 2543 O O . LEU B 1 112 ? -5.454 11.167 20.241 1.00 36.55 112 LEU B O 1
ATOM 2548 N N . PRO B 1 113 ? -4.587 12.403 21.917 1.00 31.79 113 PRO B N 1
ATOM 2549 C CA . PRO B 1 113 ? -5.440 13.597 21.838 1.00 31.21 113 PRO B CA 1
ATOM 2550 C C . PRO B 1 113 ? -5.597 14.334 20.493 1.00 32.50 113 PRO B C 1
ATOM 2551 O O . PRO B 1 113 ? -6.712 14.570 20.023 1.00 31.64 113 PRO B O 1
ATOM 2555 N N . SER B 1 114 ? -4.482 14.723 19.892 1.00 32.41 114 SER B N 1
ATOM 2556 C CA . SER B 1 114 ? -4.523 15.469 18.644 1.00 35.14 114 SER B CA 1
ATOM 2557 C C . SER B 1 114 ? -4.429 14.681 17.338 1.00 38.26 114 SER B C 1
ATOM 2558 O O . SER B 1 114 ? -4.246 13.456 17.316 1.00 36.59 114 SER B O 1
ATOM 2561 N N . LEU B 1 115 ? -4.561 15.432 16.247 1.00 36.08 115 LEU B N 1
ATOM 2562 C CA . LEU B 1 115 ? -4.481 14.907 14.895 1.00 32.94 115 LEU B CA 1
ATOM 2563 C C . LEU B 1 115 ? -3.326 15.587 14.197 1.00 25.56 115 LEU B C 1
ATOM 2564 O O . LEU B 1 115 ? -3.025 16.751 14.453 1.00 19.65 115 LEU B O 1
ATOM 2569 N N . SER B 1 116 ? -2.685 14.860 13.297 1.00 26.40 116 SER B N 1
ATOM 2570 C CA . SER B 1 116 ? -1.574 15.421 12.560 1.00 31.20 116 SER B CA 1
ATOM 2571 C C . SER B 1 116 ? -1.639 14.969 11.110 1.00 30.71 116 SER B C 1
ATOM 2572 O O . SER B 1 116 ? -1.665 13.772 10.825 1.00 31.62 116 SER B O 1
ATOM 2575 N N . LEU B 1 117 ? -1.706 15.937 10.199 1.00 31.06 117 LEU B N 1
ATOM 2576 C CA . LEU B 1 117 ? -1.740 15.646 8.768 1.00 36.01 117 LEU B CA 1
ATOM 2577 C C . LEU B 1 117 ? -0.329 15.777 8.190 1.00 39.81 117 LEU B C 1
ATOM 2578 O O . LEU B 1 117 ? 0.257 16.864 8.187 1.00 36.00 117 LEU B O 1
ATOM 2583 N N . ALA B 1 118 ? 0.210 14.666 7.701 1.00 43.44 118 ALA B N 1
ATOM 2584 C CA . ALA B 1 118 ? 1.548 14.655 7.118 1.00 43.03 118 ALA B CA 1
ATOM 2585 C C . ALA B 1 118 ? 1.424 14.546 5.607 1.00 43.65 118 ALA B C 1
ATOM 2586 O O . ALA B 1 118 ? 0.560 13.820 5.104 1.00 46.66 118 ALA B O 1
ATOM 2588 N N . SER B 1 119 ? 2.286 15.263 4.889 1.00 41.78 119 SER B N 1
ATOM 2589 C CA . SER B 1 119 ? 2.285 15.264 3.420 1.00 42.84 119 SER B CA 1
ATOM 2590 C C . SER B 1 119 ? 3.702 15.071 2.874 1.00 45.71 119 SER B C 1
ATOM 2591 O O . SER B 1 119 ? 4.663 15.579 3.455 1.00 50.49 119 SER B O 1
ATOM 2594 N N . LEU B 1 120 ? 3.863 14.359 1.766 1.00 45.60 120 LEU B N 1
ATOM 2595 C CA . LEU B 1 120 ? 5.218 14.212 1.256 1.00 40.91 120 LEU B CA 1
ATOM 2596 C C . LEU B 1 120 ? 5.441 15.137 0.093 1.00 41.90 120 LEU B C 1
ATOM 2597 O O . LEU B 1 120 ? 4.516 15.729 -0.433 1.00 39.40 120 LEU B O 1
ATOM 2602 N N . HIS B 1 121 ? 6.662 15.309 -0.343 1.00 46.42 121 HIS B N 1
ATOM 2603 C CA . HIS B 1 121 ? 6.790 16.235 -1.437 1.00 49.20 121 HIS B CA 1
ATOM 2604 C C . HIS B 1 121 ? 7.712 15.593 -2.419 1.00 52.34 121 HIS B C 1
ATOM 2605 O O . HIS B 1 121 ? 8.775 15.101 -2.044 1.00 50.81 121 HIS B O 1
ATOM 2612 N N . PRO B 1 122 ? 7.296 15.535 -3.693 1.00 60.66 122 PRO B N 1
ATOM 2613 C CA . PRO B 1 122 ? 8.145 14.919 -4.713 1.00 68.21 122 PRO B CA 1
ATOM 2614 C C . PRO B 1 122 ? 9.542 15.492 -4.575 1.00 75.07 122 PRO B C 1
ATOM 2615 O O . PRO B 1 122 ? 10.495 14.970 -5.149 1.00 73.89 122 PRO B O 1
ATOM 2619 N N . ASP B 1 123 ? 9.616 16.534 -3.741 1.00 84.61 123 ASP B N 1
ATOM 2620 C CA . ASP B 1 123 ? 10.821 17.286 -3.401 1.00 92.97 123 ASP B CA 1
ATOM 2621 C C . ASP B 1 123 ? 12.053 16.801 -4.158 1.00 97.36 123 ASP B C 1
ATOM 2622 O O . ASP B 1 123 ? 12.394 15.614 -4.156 1.00 100.01 123 ASP B O 1
ATOM 2627 N N . ILE B 1 124 ? 12.678 17.773 -4.812 1.00 100.71 124 ILE B N 1
ATOM 2628 C CA . ILE B 1 124 ? 13.855 17.647 -5.629 1.00 103.80 124 ILE B CA 1
ATOM 2629 C C . ILE B 1 124 ? 13.367 17.993 -7.031 1.00 102.13 124 ILE B C 1
ATOM 2630 O O . ILE B 1 124 ? 14.009 18.764 -7.743 1.00 105.32 124 ILE B O 1
ATOM 2635 N N . PRO B 1 125 ? 12.264 17.396 -7.474 1.00 98.36 125 PRO B N 1
ATOM 2636 C CA . PRO B 1 125 ? 11.920 17.852 -8.818 1.00 98.75 125 PRO B CA 1
ATOM 2637 C C . PRO B 1 125 ? 11.046 19.132 -8.822 1.00 101.57 125 PRO B C 1
ATOM 2638 O O . PRO B 1 125 ? 10.805 19.700 -9.883 1.00 105.60 125 PRO B O 1
ATOM 2642 N N . GLN B 1 126 ? 10.579 19.575 -7.652 1.00 99.55 126 GLN B N 1
ATOM 2643 C CA . GLN B 1 126 ? 9.728 20.777 -7.513 1.00 100.26 126 GLN B CA 1
ATOM 2644 C C . GLN B 1 126 ? 8.589 20.955 -8.514 1.00 102.62 126 GLN B C 1
ATOM 2645 O O . GLN B 1 126 ? 8.756 20.703 -9.698 1.00 103.80 126 GLN B O 1
ATOM 2651 N N . THR B 1 127 ? 7.424 21.396 -8.033 1.00 105.12 127 THR B N 1
ATOM 2652 C CA . THR B 1 127 ? 6.286 21.615 -8.930 1.00 107.41 127 THR B CA 1
ATOM 2653 C C . THR B 1 127 ? 5.413 22.832 -8.607 1.00 107.72 127 THR B C 1
ATOM 2654 O O . THR B 1 127 ? 5.567 23.487 -7.576 1.00 108.14 127 THR B O 1
ATOM 2658 N N . THR B 1 128 ? 4.498 23.125 -9.527 1.00 107.56 128 THR B N 1
ATOM 2659 C CA . THR B 1 128 ? 3.565 24.235 -9.404 1.00 105.82 128 THR B CA 1
ATOM 2660 C C . THR B 1 128 ? 2.342 23.909 -10.260 1.00 105.52 128 THR B C 1
ATOM 2661 O O . THR B 1 128 ? 2.244 24.353 -11.404 1.00 105.91 128 THR B O 1
ATOM 2665 N N . ALA B 1 129 ? 1.432 23.113 -9.703 1.00 103.50 129 ALA B N 1
ATOM 2666 C CA . ALA B 1 129 ? 0.211 22.713 -10.387 1.00 101.42 129 ALA B CA 1
ATOM 2667 C C . ALA B 1 129 ? -0.472 23.943 -10.950 1.00 103.09 129 ALA B C 1
ATOM 2668 O O . ALA B 1 129 ? -1.509 24.368 -10.441 1.00 105.48 129 ALA B O 1
ATOM 2670 N N . ASP B 1 130 ? 0.119 24.504 -12.003 1.00 104.33 130 ASP B N 1
ATOM 2671 C CA . ASP B 1 130 ? -0.401 25.703 -12.647 1.00 104.76 130 ASP B CA 1
ATOM 2672 C C . ASP B 1 130 ? -1.068 26.542 -11.563 1.00 102.17 130 ASP B C 1
ATOM 2673 O O . ASP B 1 130 ? -2.265 26.821 -11.594 1.00 98.04 130 ASP B O 1
ATOM 2678 N N . GLY B 1 131 ? -0.249 26.917 -10.587 1.00 102.94 131 GLY B N 1
ATOM 2679 C CA . GLY B 1 131 ? -0.722 27.686 -9.456 1.00 102.06 131 GLY B CA 1
ATOM 2680 C C . GLY B 1 131 ? -0.810 26.760 -8.254 1.00 101.30 131 GLY B C 1
ATOM 2681 O O . GLY B 1 131 ? -1.826 26.088 -8.063 1.00 102.28 131 GLY B O 1
ATOM 2682 N N . GLY B 1 132 ? 0.258 26.710 -7.457 1.00 97.08 132 GLY B N 1
ATOM 2683 C CA . GLY B 1 132 ? 0.275 25.854 -6.279 1.00 90.38 132 GLY B CA 1
ATOM 2684 C C . GLY B 1 132 ? 1.422 24.861 -6.303 1.00 84.88 132 GLY B C 1
ATOM 2685 O O . GLY B 1 132 ? 1.598 24.159 -7.292 1.00 87.24 132 GLY B O 1
ATOM 2686 N N . LYS B 1 133 ? 2.191 24.793 -5.217 1.00 79.22 133 LYS B N 1
ATOM 2687 C CA . LYS B 1 133 ? 3.344 23.887 -5.125 1.00 72.12 133 LYS B CA 1
ATOM 2688 C C . LYS B 1 133 ? 3.012 22.461 -4.675 1.00 67.41 133 LYS B C 1
ATOM 2689 O O . LYS B 1 133 ? 2.385 22.248 -3.636 1.00 67.29 133 LYS B O 1
ATOM 2695 N N . LEU B 1 134 ? 3.474 21.493 -5.466 1.00 60.46 134 LEU B N 1
ATOM 2696 C CA . LEU B 1 134 ? 3.218 20.074 -5.232 1.00 54.61 134 LEU B CA 1
ATOM 2697 C C . LEU B 1 134 ? 3.528 19.457 -3.868 1.00 50.90 134 LEU B C 1
ATOM 2698 O O . LEU B 1 134 ? 4.574 19.687 -3.254 1.00 44.79 134 LEU B O 1
ATOM 2703 N N . SER B 1 135 ? 2.586 18.628 -3.439 1.00 47.82 135 SER B N 1
ATOM 2704 C CA . SER B 1 135 ? 2.643 17.929 -2.175 1.00 48.91 135 SER B CA 1
ATOM 2705 C C . SER B 1 135 ? 1.640 16.778 -2.305 1.00 46.66 135 SER B C 1
ATOM 2706 O O . SER B 1 135 ? 0.694 16.852 -3.091 1.00 44.84 135 SER B O 1
ATOM 2709 N N . PHE B 1 136 ? 1.855 15.707 -1.555 1.00 45.60 136 PHE B N 1
ATOM 2710 C CA . PHE B 1 136 ? 0.954 14.560 -1.609 1.00 43.09 136 PHE B CA 1
ATOM 2711 C C . PHE B 1 136 ? 0.550 14.118 -0.208 1.00 42.07 136 PHE B C 1
ATOM 2712 O O . PHE B 1 136 ? 1.401 13.801 0.617 1.00 38.63 136 PHE B O 1
ATOM 2720 N N . PHE B 1 137 ? -0.751 14.101 0.061 1.00 45.99 137 PHE B N 1
ATOM 2721 C CA . PHE B 1 137 ? -1.257 13.666 1.370 1.00 50.94 137 PHE B CA 1
ATOM 2722 C C . PHE B 1 137 ? -1.036 12.159 1.481 1.00 54.05 137 PHE B C 1
ATOM 2723 O O . PHE B 1 137 ? -1.646 11.401 0.718 1.00 53.11 137 PHE B O 1
ATOM 2731 N N . ASP B 1 138 ? -0.196 11.698 2.407 1.00 51.84 138 ASP B N 1
ATOM 2732 C CA . ASP B 1 138 ? -0.015 10.252 2.504 1.00 50.30 138 ASP B CA 1
ATOM 2733 C C . ASP B 1 138 ? -0.668 9.624 3.733 1.00 48.58 138 ASP B C 1
ATOM 2734 O O . ASP B 1 138 ? -0.998 8.435 3.720 1.00 47.21 138 ASP B O 1
ATOM 2739 N N . HIS B 1 139 ? -0.872 10.413 4.786 1.00 42.27 139 HIS B N 1
ATOM 2740 C CA . HIS B 1 139 ? -1.523 9.888 5.980 1.00 37.02 139 HIS B CA 1
ATOM 2741 C C . HIS B 1 139 ? -1.821 10.928 7.059 1.00 35.76 139 HIS B C 1
ATOM 2742 O O . HIS B 1 139 ? -1.258 12.031 7.080 1.00 32.10 139 HIS B O 1
ATOM 2749 N N . VAL B 1 140 ? -2.745 10.562 7.938 1.00 33.31 140 VAL B N 1
ATOM 2750 C CA . VAL B 1 140 ? -3.121 11.387 9.070 1.00 34.87 140 VAL B CA 1
ATOM 2751 C C . VAL B 1 140 ? -2.831 10.476 10.248 1.00 33.89 140 VAL B C 1
ATOM 2752 O O . VAL B 1 140 ? -3.160 9.284 10.226 1.00 31.93 140 VAL B O 1
ATOM 2756 N N . SER B 1 141 ? -2.177 11.034 11.259 1.00 38.15 141 SER B N 1
ATOM 2757 C CA . SER B 1 141 ? -1.829 10.267 12.447 1.00 42.59 141 SER B CA 1
ATOM 2758 C C . SER B 1 141 ? -2.470 10.856 13.688 1.00 38.89 141 SER B C 1
ATOM 2759 O O . SER B 1 141 ? -2.731 12.056 13.760 1.00 39.13 141 SER B O 1
ATOM 2762 N N . ILE B 1 142 ? -2.741 9.986 14.653 1.00 39.04 142 ILE B N 1
ATOM 2763 C CA . ILE B 1 142 ? -3.307 10.398 15.927 1.00 34.72 142 ILE B CA 1
ATOM 2764 C C . ILE B 1 142 ? -2.068 10.520 16.806 1.00 34.41 142 ILE B C 1
ATOM 2765 O O . ILE B 1 142 ? -1.213 9.627 16.828 1.00 30.51 142 ILE B O 1
ATOM 2770 N N . CYS B 1 143 ? -1.944 11.647 17.494 1.00 39.93 143 CYS B N 1
ATOM 2771 C CA . CYS B 1 143 ? -0.776 11.887 18.332 1.00 39.40 143 CYS B CA 1
ATOM 2772 C C . CYS B 1 143 ? -1.073 12.511 19.693 1.00 37.41 143 CYS B C 1
ATOM 2773 O O . CYS B 1 143 ? -2.212 12.846 19.998 1.00 36.86 143 CYS B O 1
ATOM 2776 N N . ALA B 1 144 ? -0.034 12.635 20.513 1.00 42.49 144 ALA B N 1
ATOM 2777 C CA . ALA B 1 144 ? -0.143 13.218 21.849 1.00 45.46 144 ALA B CA 1
ATOM 2778 C C . ALA B 1 144 ? -0.393 14.720 21.761 1.00 47.57 144 ALA B C 1
ATOM 2779 O O . ALA B 1 144 ? -0.929 15.333 22.682 1.00 47.17 144 ALA B O 1
ATOM 2781 N N . LEU B 1 145 ? 0.014 15.303 20.641 1.00 48.09 145 LEU B N 1
ATOM 2782 C CA . LEU B 1 145 ? -0.164 16.718 20.402 1.00 47.91 145 LEU B CA 1
ATOM 2783 C C . LEU B 1 145 ? 0.282 16.994 18.981 1.00 48.99 145 LEU B C 1
ATOM 2784 O O . LEU B 1 145 ? 1.436 16.749 18.632 1.00 49.82 145 LEU B O 1
ATOM 2789 N N . GLY B 1 146 ? -0.649 17.479 18.162 1.00 48.94 146 GLY B N 1
ATOM 2790 C CA . GLY B 1 146 ? -0.348 17.785 16.776 1.00 48.84 146 GLY B CA 1
ATOM 2791 C C . GLY B 1 146 ? 0.457 19.059 16.744 1.00 51.18 146 GLY B C 1
ATOM 2792 O O . GLY B 1 146 ? 0.396 19.840 17.684 1.00 47.56 146 GLY B O 1
ATOM 2793 N N . ARG B 1 147 ? 1.216 19.275 15.677 1.00 55.01 147 ARG B N 1
ATOM 2794 C CA . ARG B 1 147 ? 2.043 20.474 15.574 1.00 54.97 147 ARG B CA 1
ATOM 2795 C C . ARG B 1 147 ? 1.204 21.749 15.345 1.00 53.85 147 ARG B C 1
ATOM 2796 O O . ARG B 1 147 ? 1.552 22.836 15.826 1.00 56.07 147 ARG B O 1
ATOM 2804 N N . ARG B 1 148 ? 0.092 21.613 14.625 1.00 48.15 148 ARG B N 1
ATOM 2805 C CA . ARG B 1 148 ? -0.779 22.750 14.342 1.00 40.54 148 ARG B CA 1
ATOM 2806 C C . ARG B 1 148 ? -1.783 22.887 15.469 1.00 42.39 148 ARG B C 1
ATOM 2807 O O . ARG B 1 148 ? -2.294 21.880 15.955 1.00 43.45 148 ARG B O 1
ATOM 2815 N N . ARG B 1 149 ? -2.046 24.123 15.900 1.00 44.17 149 ARG B N 1
ATOM 2816 C CA . ARG B 1 149 ? -2.995 24.380 16.994 1.00 40.03 149 ARG B CA 1
ATOM 2817 C C . ARG B 1 149 ? -4.454 24.126 16.591 1.00 40.82 149 ARG B C 1
ATOM 2818 O O . ARG B 1 149 ? -4.828 24.263 15.414 1.00 37.22 149 ARG B O 1
ATOM 2826 N N . GLY B 1 150 ? -5.269 23.754 17.579 1.00 40.76 150 GLY B N 1
ATOM 2827 C CA . GLY B 1 150 ? -6.670 23.458 17.335 1.00 40.51 150 GLY B CA 1
ATOM 2828 C C . GLY B 1 150 ? -6.887 22.165 16.559 1.00 39.15 150 GLY B C 1
ATOM 2829 O O . GLY B 1 150 ? -7.922 21.997 15.900 1.00 38.09 150 GLY B O 1
ATOM 2830 N N . THR B 1 151 ? -5.912 21.256 16.650 1.00 39.42 151 THR B N 1
ATOM 2831 C CA . THR B 1 151 ? -5.930 19.955 15.964 1.00 36.92 151 THR B CA 1
ATOM 2832 C C . THR B 1 151 ? -6.518 18.847 16.835 1.00 34.78 151 THR B C 1
ATOM 2833 O O . THR B 1 151 ? -6.623 17.692 16.427 1.00 35.13 151 THR B O 1
ATOM 2837 N N . THR B 1 152 ? -6.903 19.223 18.042 1.00 35.11 152 THR B N 1
ATOM 2838 C CA . THR B 1 152 ? -7.478 18.309 19.004 1.00 35.64 152 THR B CA 1
ATOM 2839 C C . THR B 1 152 ? -8.698 17.581 18.408 1.00 39.84 152 THR B C 1
ATOM 2840 O O . THR B 1 152 ? -9.593 18.211 17.835 1.00 45.18 152 THR B O 1
ATOM 2844 N N . ALA B 1 153 ? -8.725 16.253 18.533 1.00 42.02 153 ALA B N 1
ATOM 2845 C CA . ALA B 1 153 ? -9.815 15.445 17.974 1.00 40.57 153 ALA B CA 1
ATOM 2846 C C . ALA B 1 153 ? -10.945 15.099 18.926 1.00 40.73 153 ALA B C 1
ATOM 2847 O O . ALA B 1 153 ? -10.963 15.509 20.083 1.00 38.97 153 ALA B O 1
ATOM 2849 N N . VAL B 1 154 ? -11.884 14.323 18.394 1.00 41.93 154 VAL B N 1
ATOM 2850 C CA . VAL B 1 154 ? -13.073 13.843 19.093 1.00 37.07 154 VAL B CA 1
ATOM 2851 C C . VAL B 1 154 ? -13.321 12.408 18.636 1.00 38.96 154 VAL B C 1
ATOM 2852 O O . VAL B 1 154 ? -13.341 12.132 17.441 1.00 37.22 154 VAL B O 1
ATOM 2856 N N . TYR B 1 155 ? -13.516 11.501 19.588 1.00 44.89 155 TYR B N 1
ATOM 2857 C CA . TYR B 1 155 ? -13.757 10.090 19.288 1.00 48.02 155 TYR B CA 1
ATOM 2858 C C . TYR B 1 155 ? -15.211 9.686 19.606 1.00 50.77 155 TYR B C 1
ATOM 2859 O O . TYR B 1 155 ? -15.797 10.151 20.585 1.00 48.70 155 TYR B O 1
ATOM 2868 N N . GLY B 1 156 ? -15.796 8.837 18.765 1.00 53.72 156 GLY B N 1
ATOM 2869 C CA . GLY B 1 156 ? -17.171 8.423 18.989 1.00 58.43 156 GLY B CA 1
ATOM 2870 C C . GLY B 1 156 ? -17.633 7.216 18.185 1.00 60.61 156 GLY B C 1
ATOM 2871 O O . GLY B 1 156 ? -16.910 6.710 17.323 1.00 53.99 156 GLY B O 1
ATOM 2872 N N . THR B 1 157 ? -18.850 6.753 18.478 1.00 63.76 157 THR B N 1
ATOM 2873 C CA . THR B 1 157 ? -19.427 5.597 17.797 1.00 64.19 157 THR B CA 1
ATOM 2874 C C . THR B 1 157 ? -20.287 6.033 16.623 1.00 64.46 157 THR B C 1
ATOM 2875 O O . THR B 1 157 ? -20.639 5.215 15.776 1.00 64.02 157 THR B O 1
ATOM 2879 N N . ASP B 1 158 ? -20.641 7.315 16.585 1.00 65.65 158 ASP B N 1
ATOM 2880 C CA . ASP B 1 158 ? -21.444 7.851 15.489 1.00 65.98 158 ASP B CA 1
ATOM 2881 C C . ASP B 1 158 ? -21.104 9.305 15.175 1.00 66.16 158 ASP B C 1
ATOM 2882 O O . ASP B 1 158 ? -21.137 10.169 16.052 1.00 68.51 158 ASP B O 1
ATOM 2887 N N . LEU B 1 159 ? -20.761 9.556 13.915 1.00 64.51 159 LEU B N 1
ATOM 2888 C CA . LEU B 1 159 ? -20.395 10.890 13.449 1.00 65.08 159 LEU B CA 1
ATOM 2889 C C . LEU B 1 159 ? -21.390 11.942 13.871 1.00 63.10 159 LEU B C 1
ATOM 2890 O O . LEU B 1 159 ? -21.014 13.062 14.209 1.00 62.82 159 LEU B O 1
ATOM 2895 N N . ALA B 1 160 ? -22.665 11.579 13.819 1.00 62.84 160 ALA B N 1
ATOM 2896 C CA . ALA B 1 160 ? -23.731 12.486 14.202 1.00 65.74 160 ALA B CA 1
ATOM 2897 C C . ALA B 1 160 ? -23.279 13.231 15.448 1.00 67.37 160 ALA B C 1
ATOM 2898 O O . ALA B 1 160 ? -23.095 14.455 15.442 1.00 67.44 160 ALA B O 1
ATOM 2900 N N . TRP B 1 161 ? -23.079 12.458 16.507 1.00 68.73 161 TRP B N 1
ATOM 2901 C CA . TRP B 1 161 ? -22.651 12.980 17.790 1.00 68.18 161 TRP B CA 1
ATOM 2902 C C . TRP B 1 161 ? -21.219 13.522 17.757 1.00 64.35 161 TRP B C 1
ATOM 2903 O O . TRP B 1 161 ? -20.936 14.564 18.348 1.00 65.18 161 TRP B O 1
ATOM 2914 N N . VAL B 1 162 ? -20.323 12.831 17.058 1.00 59.54 162 VAL B N 1
ATOM 2915 C CA . VAL B 1 162 ? -18.930 13.265 16.983 1.00 59.24 162 VAL B CA 1
ATOM 2916 C C . VAL B 1 162 ? -18.749 14.620 16.273 1.00 62.49 162 VAL B C 1
ATOM 2917 O O . VAL B 1 162 ? -17.859 15.403 16.621 1.00 62.85 162 VAL B O 1
ATOM 2921 N N . LEU B 1 163 ? -19.604 14.899 15.293 1.00 62.32 163 LEU B N 1
ATOM 2922 C CA . LEU B 1 163 ? -19.535 16.144 14.533 1.00 60.62 163 LEU B CA 1
ATOM 2923 C C . LEU B 1 163 ? -20.245 17.317 15.178 1.00 61.95 163 LEU B C 1
ATOM 2924 O O . LEU B 1 163 ? -20.063 18.463 14.768 1.00 57.59 163 LEU B O 1
ATOM 2929 N N . LYS B 1 164 ? -21.079 17.023 16.167 1.00 65.75 164 LYS B N 1
ATOM 2930 C CA . LYS B 1 164 ? -21.824 18.055 16.877 1.00 68.23 164 LYS B CA 1
ATOM 2931 C C . LYS B 1 164 ? -20.892 19.002 17.648 1.00 66.43 164 LYS B C 1
ATOM 2932 O O . LYS B 1 164 ? -21.166 20.196 17.789 1.00 62.51 164 LYS B O 1
ATOM 2938 N N . HIS B 1 165 ? -19.780 18.453 18.122 1.00 63.89 165 HIS B N 1
ATOM 2939 C CA . HIS B 1 165 ? -18.785 19.185 18.897 1.00 59.76 165 HIS B CA 1
ATOM 2940 C C . HIS B 1 165 ? -18.181 20.398 18.191 1.00 59.96 165 HIS B C 1
ATOM 2941 O O . HIS B 1 165 ? -17.771 21.366 18.831 1.00 58.49 165 HIS B O 1
ATOM 2948 N N . PHE B 1 166 ? -18.130 20.336 16.867 1.00 62.01 166 PHE B N 1
ATOM 2949 C CA . PHE B 1 166 ? -17.553 21.404 16.057 1.00 62.15 166 PHE B CA 1
ATOM 2950 C C . PHE B 1 166 ? -18.616 22.336 15.486 1.00 64.57 166 PHE B C 1
ATOM 2951 O O . PHE B 1 166 ? -18.944 22.262 14.303 1.00 60.89 166 PHE B O 1
ATOM 2959 N N . SER B 1 167 ? -19.143 23.216 16.335 1.00 70.98 167 SER B N 1
ATOM 2960 C CA . SER B 1 167 ? -20.183 24.165 15.932 1.00 74.96 167 SER B CA 1
ATOM 2961 C C . SER B 1 167 ? -19.766 25.079 14.775 1.00 75.62 167 SER B C 1
ATOM 2962 O O . SER B 1 167 ? -20.618 25.669 14.098 1.00 76.38 167 SER B O 1
ATOM 2965 N N . ASP B 1 168 ? -18.458 25.189 14.546 1.00 73.46 168 ASP B N 1
ATOM 2966 C CA . ASP B 1 168 ? -17.932 26.017 13.462 1.00 68.33 168 ASP B CA 1
ATOM 2967 C C . ASP B 1 168 ? -17.829 25.215 12.169 1.00 67.66 168 ASP B C 1
ATOM 2968 O O . ASP B 1 168 ? -17.182 25.644 11.213 1.00 67.82 168 ASP B O 1
ATOM 2973 N N . LEU B 1 169 ? -18.477 24.050 12.153 1.00 67.97 169 LEU B N 1
ATOM 2974 C CA . LEU B 1 169 ? -18.478 23.167 10.985 1.00 67.10 169 LEU B CA 1
ATOM 2975 C C . LEU B 1 169 ? -19.724 23.374 10.127 1.00 65.28 169 LEU B C 1
ATOM 2976 O O . LEU B 1 169 ? -20.828 22.983 10.505 1.00 64.20 169 LEU B O 1
ATOM 2981 N N . GLU B 1 170 ? -19.532 23.989 8.967 1.00 64.33 170 GLU B N 1
ATOM 2982 C CA . GLU B 1 170 ? -20.624 24.249 8.057 1.00 6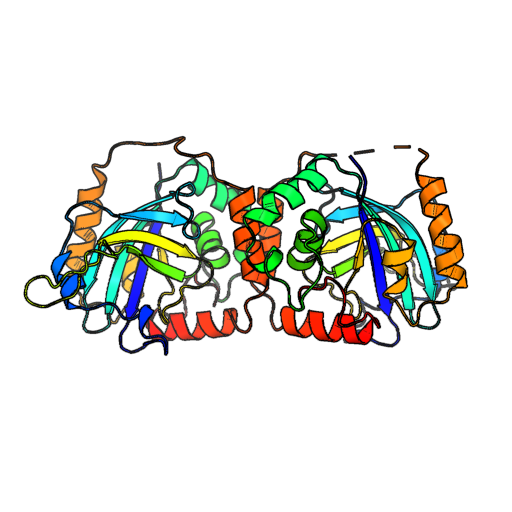4.83 170 GLU B CA 1
ATOM 2983 C C . GLU B 1 170 ? -21.441 22.986 7.871 1.00 65.00 170 GLU B C 1
ATOM 2984 O O . GLU B 1 170 ? -20.926 21.965 7.419 1.00 62.09 170 GLU B O 1
ATOM 2990 N N . PRO B 1 171 ? -22.735 23.040 8.247 1.00 66.97 171 PRO B N 1
ATOM 2991 C CA . PRO B 1 171 ? -23.645 21.899 8.131 1.00 66.50 171 PRO B CA 1
ATOM 2992 C C . PRO B 1 171 ? -23.552 21.205 6.773 1.00 67.24 171 PRO B C 1
ATOM 2993 O O . PRO B 1 171 ? -23.803 20.003 6.673 1.00 68.04 171 PRO B O 1
ATOM 2997 N N . SER B 1 172 ? -23.185 21.969 5.739 1.00 65.91 172 SER B N 1
ATOM 2998 C CA . SER B 1 172 ? -23.058 21.447 4.372 1.00 60.37 172 SER B CA 1
ATOM 2999 C C . SER B 1 172 ? -22.005 20.337 4.281 1.00 57.12 172 SER B C 1
ATOM 3000 O O . SER B 1 172 ? -22.184 19.347 3.571 1.00 55.33 172 SER B O 1
ATOM 3003 N N . ILE B 1 173 ? -20.911 20.524 5.010 1.00 53.29 173 ILE B N 1
ATOM 3004 C CA . ILE B 1 173 ? -19.797 19.582 5.075 1.00 49.71 173 ILE B CA 1
ATOM 3005 C C . ILE B 1 173 ? -20.210 18.372 5.890 1.00 50.42 173 ILE B C 1
ATOM 3006 O O . ILE B 1 173 ? -20.066 17.229 5.463 1.00 51.13 173 ILE B O 1
ATOM 3011 N N . ALA B 1 174 ? -20.698 18.655 7.092 1.00 52.09 174 ALA B N 1
ATOM 3012 C CA . ALA B 1 174 ? -21.136 17.632 8.025 1.00 56.84 174 ALA B CA 1
ATOM 3013 C C . ALA B 1 174 ? -22.207 16.729 7.399 1.00 62.93 174 ALA B C 1
ATOM 3014 O O . ALA B 1 174 ? -22.167 15.500 7.529 1.00 61.97 174 ALA B O 1
ATOM 3016 N N . ALA B 1 175 ? -23.160 17.347 6.710 1.00 65.58 175 ALA B N 1
ATOM 3017 C CA . ALA B 1 175 ? -24.238 16.612 6.068 1.00 65.55 175 ALA B CA 1
ATOM 3018 C C . ALA B 1 175 ? -23.698 15.579 5.088 1.00 67.39 175 ALA B C 1
ATOM 3019 O O . ALA B 1 175 ? -24.155 14.435 5.065 1.00 68.43 175 ALA B O 1
ATOM 3021 N N . GLN B 1 176 ? -22.723 15.993 4.285 1.00 68.88 176 GLN B N 1
ATOM 3022 C CA . GLN B 1 176 ? -22.118 15.123 3.276 1.00 71.56 176 GLN B CA 1
ATOM 3023 C C . GLN B 1 176 ? -21.085 14.152 3.832 1.00 72.24 176 GLN B C 1
ATOM 3024 O O . GLN B 1 176 ? -20.942 13.030 3.338 1.00 71.06 176 GLN B O 1
ATOM 3030 N N . ILE B 1 177 ? -20.355 14.599 4.848 1.00 73.12 177 ILE B N 1
ATOM 3031 C CA . ILE B 1 177 ? -19.323 13.787 5.480 1.00 73.57 177 ILE B CA 1
ATOM 3032 C C . ILE B 1 177 ? -19.950 12.525 6.097 1.00 73.81 177 ILE B C 1
ATOM 3033 O O . ILE B 1 177 ? -19.340 11.453 6.106 1.00 71.75 177 ILE B O 1
ATOM 3038 N N . GLU B 1 178 ? -21.182 12.655 6.585 1.00 75.29 178 GLU B N 1
ATOM 3039 C CA . GLU B 1 178 ? -21.898 11.532 7.189 1.00 76.07 178 GLU B CA 1
ATOM 3040 C C . GLU B 1 178 ? -22.154 10.442 6.153 1.00 73.88 178 GLU B C 1
ATOM 3041 O O . GLU B 1 178 ? -22.512 9.320 6.495 1.00 72.35 178 GLU B O 1
ATOM 3047 N N . ASN B 1 179 ? -21.965 10.782 4.884 1.00 74.38 179 ASN B N 1
ATOM 3048 C CA . ASN B 1 179 ? -22.190 9.841 3.796 1.00 75.55 179 ASN B CA 1
ATOM 3049 C C . ASN B 1 179 ? -20.912 9.130 3.345 1.00 73.29 179 ASN B C 1
ATOM 3050 O O . ASN B 1 179 ? -20.939 7.946 3.002 1.00 73.26 179 ASN B O 1
ATOM 3055 N N . ASP B 1 180 ? -19.796 9.854 3.343 1.00 68.77 180 ASP B N 1
ATOM 3056 C CA . ASP B 1 180 ? -18.516 9.275 2.953 1.00 64.00 180 ASP B CA 1
ATOM 3057 C C . ASP B 1 180 ? -18.185 8.136 3.908 1.00 59.06 180 ASP B C 1
ATOM 3058 O O . ASP B 1 180 ? -17.404 7.246 3.583 1.00 55.02 180 ASP B O 1
ATOM 3063 N N . ALA B 1 181 ? -18.793 8.180 5.089 1.00 58.60 181 ALA B N 1
ATOM 3064 C CA . ALA B 1 181 ? -18.583 7.163 6.113 1.00 58.10 181 ALA B CA 1
ATOM 3065 C C . ALA B 1 181 ? -19.277 5.858 5.726 1.00 60.08 181 ALA B C 1
ATOM 3066 O O . ALA B 1 181 ? -18.685 4.781 5.805 1.00 59.09 181 ALA B O 1
ATOM 3068 N N . ASN B 1 182 ? -20.539 5.963 5.315 1.00 63.31 182 ASN B N 1
ATOM 3069 C CA . ASN B 1 182 ? -21.321 4.801 4.896 1.00 64.83 182 ASN B CA 1
ATOM 3070 C C . ASN B 1 182 ? -20.715 4.280 3.605 1.00 65.21 182 ASN B C 1
ATOM 3071 O O . ASN B 1 182 ? -20.656 3.077 3.366 1.00 62.66 182 ASN B O 1
ATOM 3076 N N . ALA B 1 183 ? -20.279 5.214 2.769 1.00 69.22 183 ALA B N 1
ATOM 3077 C CA . ALA B 1 183 ? -19.672 4.883 1.493 1.00 72.68 183 ALA B CA 1
ATOM 3078 C C . ALA B 1 183 ? -18.423 4.045 1.710 1.00 76.85 183 ALA B C 1
ATOM 3079 O O . ALA B 1 183 ? -18.294 2.964 1.142 1.00 77.99 183 ALA B O 1
ATOM 3081 N N . ALA B 1 184 ? -17.506 4.545 2.537 1.00 79.92 184 ALA B N 1
ATOM 3082 C CA . ALA B 1 184 ? -16.263 3.832 2.815 1.00 80.86 184 ALA B CA 1
ATOM 3083 C C . ALA B 1 184 ? -16.500 2.500 3.527 1.00 83.75 184 ALA B C 1
ATOM 3084 O O . ALA B 1 184 ? -15.670 1.600 3.438 1.00 84.85 184 ALA B O 1
ATOM 3086 N N . LYS B 1 185 ? -17.638 2.375 4.209 1.00 88.24 185 LYS B N 1
ATOM 3087 C CA . LYS B 1 185 ? -17.999 1.159 4.944 1.00 93.71 185 LYS B CA 1
ATOM 3088 C C . LYS B 1 185 ? -18.059 -0.106 4.059 1.00 98.41 185 LYS B C 1
ATOM 3089 O O . LYS B 1 185 ? -18.491 -1.173 4.508 1.00 101.08 185 LYS B O 1
ATOM 3095 N N . ARG B 1 186 ? -17.623 0.022 2.806 1.00 99.86 186 ARG B N 1
ATOM 3096 C CA . ARG B 1 186 ? -17.597 -1.091 1.861 1.00 98.43 186 ARG B CA 1
ATOM 3097 C C . ARG B 1 186 ? -16.245 -1.778 1.941 1.00 99.76 186 ARG B C 1
ATOM 3098 O O . ARG B 1 186 ? -16.085 -2.915 1.507 1.00 99.80 186 ARG B O 1
ATOM 3106 N N . GLU B 1 187 ? -15.276 -1.049 2.486 1.00 101.95 187 GLU B N 1
ATOM 3107 C CA . GLU B 1 187 ? -13.904 -1.522 2.670 1.00 105.39 187 GLU B CA 1
ATOM 3108 C C . GLU B 1 187 ? -14.016 -2.961 3.156 1.00 105.85 187 GLU B C 1
ATOM 3109 O O . GLU B 1 187 ? -14.920 -3.291 3.922 1.00 106.71 187 GLU B O 1
ATOM 3115 N N . SER B 1 188 ? -13.119 -3.818 2.687 1.00 106.13 188 SER B N 1
ATOM 3116 C CA . SER B 1 188 ? -13.149 -5.227 3.059 1.00 105.96 188 SER B CA 1
ATOM 3117 C C . SER B 1 188 ? -12.738 -5.514 4.496 1.00 106.02 188 SER B C 1
ATOM 3118 O O . SER B 1 188 ? -13.355 -5.028 5.448 1.00 102.86 188 SER B O 1
ATOM 3121 N N . GLY B 1 189 ? -11.674 -6.297 4.655 1.00 109.91 189 GLY B N 1
ATOM 3122 C CA . GLY B 1 189 ? -11.204 -6.660 5.988 1.00 115.36 189 GLY B CA 1
ATOM 3123 C C . GLY B 1 189 ? -9.719 -6.976 5.946 1.00 119.11 189 GLY B C 1
ATOM 3124 O O . GLY B 1 189 ? -9.249 -7.746 5.103 1.00 120.26 189 GLY B O 1
ATOM 3125 N N . CYS B 1 190 ? -8.963 -6.325 6.830 1.00 122.36 190 CYS B N 1
ATOM 3126 C CA . CYS B 1 190 ? -7.506 -6.516 6.851 1.00 124.63 190 CYS B CA 1
ATOM 3127 C C . CYS B 1 190 ? -6.905 -6.671 8.236 1.00 129.70 190 CYS B C 1
ATOM 3128 O O . CYS B 1 190 ? -5.983 -5.949 8.628 1.00 129.22 190 CYS B O 1
ATOM 3131 N N . PRO B 1 191 ? -7.404 -7.636 9.036 1.00 134.27 191 PRO B N 1
ATOM 3132 C CA . PRO B 1 191 ? -6.867 -7.875 10.403 1.00 137.13 191 PRO B CA 1
ATOM 3133 C C . PRO B 1 191 ? -5.415 -8.417 10.387 1.00 139.96 191 PRO B C 1
ATOM 3134 O O . PRO B 1 191 ? -4.917 -8.800 9.319 1.00 142.22 191 PRO B O 1
ATOM 3138 N N . GLU B 1 192 ? -4.739 -8.425 11.541 1.00 139.39 192 GLU B N 1
ATOM 3139 C CA . GLU B 1 192 ? -3.345 -8.891 11.606 1.00 137.68 192 GLU B CA 1
ATOM 3140 C C . GLU B 1 192 ? -2.514 -8.291 10.463 1.00 137.55 192 GLU B C 1
ATOM 3141 O O . GLU B 1 192 ? -2.026 -9.012 9.588 1.00 137.22 192 GLU B O 1
ATOM 3147 N N . ASP B 1 193 ? -2.367 -6.966 10.484 1.00 136.97 193 ASP B N 1
ATOM 3148 C CA . ASP B 1 193 ? -1.631 -6.227 9.456 1.00 135.84 193 ASP B CA 1
ATOM 3149 C C . ASP B 1 193 ? -0.273 -5.794 9.986 1.00 134.98 193 ASP B C 1
ATOM 3150 O O . ASP B 1 193 ? 0.623 -5.457 9.208 1.00 137.09 193 ASP B O 1
ATOM 3155 N N . HIS B 1 194 ? -0.122 -5.818 11.308 1.00 129.87 194 HIS B N 1
ATOM 3156 C CA . HIS B 1 194 ? 1.118 -5.396 11.963 1.00 124.51 194 HIS B CA 1
ATOM 3157 C C . HIS B 1 194 ? 0.784 -5.377 13.446 1.00 117.80 194 HIS B C 1
ATOM 3158 O O . HIS B 1 194 ? 0.554 -4.304 13.994 1.00 118.09 194 HIS B O 1
ATOM 3165 N N . PRO B 1 195 ? 0.775 -6.545 14.114 1.00 110.81 195 PRO B N 1
ATOM 3166 C CA . PRO B 1 195 ? 0.450 -6.586 15.543 1.00 103.67 195 PRO B CA 1
ATOM 3167 C C . PRO B 1 195 ? 0.181 -5.200 16.128 1.00 94.52 195 PRO B C 1
ATOM 3168 O O . PRO B 1 195 ? -0.976 -4.803 16.299 1.00 96.28 195 PRO B O 1
ATOM 3172 N N . LEU B 1 196 ? 1.271 -4.483 16.395 1.00 79.73 196 LEU B N 1
ATOM 3173 C CA . LEU B 1 196 ? 1.300 -3.127 16.940 1.00 67.72 196 LEU B CA 1
ATOM 3174 C C . LEU B 1 196 ? 2.611 -3.019 17.688 1.00 64.71 196 LEU B C 1
ATOM 3175 O O . LEU B 1 196 ? 2.805 -3.694 18.700 1.00 65.52 196 LEU B O 1
ATOM 3180 N N . PRO B 1 197 ? 3.522 -2.153 17.199 1.00 60.04 197 PRO B N 1
ATOM 3181 C CA . PRO B 1 197 ? 4.857 -1.877 17.737 1.00 56.64 197 PRO B CA 1
ATOM 3182 C C . PRO B 1 197 ? 4.774 -1.405 19.176 1.00 54.90 197 PRO B C 1
ATOM 3183 O O . PRO B 1 197 ? 5.099 -0.256 19.461 1.00 52.44 197 PRO B O 1
ATOM 3187 N N . LEU B 1 198 ? 4.353 -2.278 20.085 1.00 53.14 198 LEU B N 1
ATOM 3188 C CA . LEU B 1 198 ? 4.221 -1.876 21.480 1.00 53.06 198 LEU B CA 1
ATOM 3189 C C . LEU B 1 198 ? 5.446 -1.140 21.961 1.00 46.78 198 LEU B C 1
ATOM 3190 O O . LEU B 1 198 ? 5.347 -0.192 22.737 1.00 40.90 198 LEU B O 1
ATOM 3195 N N . THR B 1 199 ? 6.599 -1.595 21.487 1.00 46.84 199 THR B N 1
ATOM 3196 C CA . THR B 1 199 ? 7.874 -1.007 21.856 1.00 50.27 199 THR B CA 1
ATOM 3197 C C . THR B 1 199 ? 8.013 0.375 21.235 1.00 51.42 199 THR B C 1
ATOM 3198 O O . THR B 1 199 ? 8.482 1.317 21.878 1.00 51.25 199 THR B O 1
ATOM 3202 N N . LYS B 1 200 ? 7.611 0.487 19.973 1.00 50.82 200 LYS B N 1
ATOM 3203 C CA . LYS B 1 200 ? 7.680 1.757 19.269 1.00 44.48 200 LYS B CA 1
ATOM 3204 C C . LYS B 1 200 ? 6.654 2.716 19.855 1.00 45.24 200 LYS B C 1
ATOM 3205 O O . LYS B 1 200 ? 6.894 3.917 19.902 1.00 50.46 200 LYS B O 1
ATOM 3211 N N . LEU B 1 201 ? 5.517 2.174 20.303 1.00 43.43 201 LEU B N 1
ATOM 3212 C CA . LEU B 1 201 ? 4.432 2.963 20.893 1.00 37.50 201 LEU B CA 1
ATOM 3213 C C . LEU B 1 201 ? 4.814 3.478 22.276 1.00 34.38 201 LEU B C 1
ATOM 3214 O O . LEU B 1 201 ? 4.460 4.590 22.648 1.00 35.24 201 LEU B O 1
ATOM 3219 N N . ILE B 1 202 ? 5.528 2.662 23.039 1.00 35.89 202 ILE B N 1
ATOM 3220 C CA . ILE B 1 202 ? 5.955 3.062 24.369 1.00 39.25 202 ILE B CA 1
ATOM 3221 C C . ILE B 1 202 ? 6.962 4.212 24.217 1.00 43.55 202 ILE B C 1
ATOM 3222 O O . ILE B 1 202 ? 6.895 5.209 24.936 1.00 51.75 202 ILE B O 1
ATOM 3227 N N . ALA B 1 203 ? 7.880 4.077 23.266 1.00 40.41 203 ALA B N 1
ATOM 3228 C CA . ALA B 1 203 ? 8.881 5.104 23.002 1.00 37.44 203 ALA B CA 1
ATOM 3229 C C . ALA B 1 203 ? 8.183 6.414 22.677 1.00 37.90 203 ALA B C 1
ATOM 3230 O O . ALA B 1 203 ? 8.562 7.471 23.168 1.00 36.80 203 ALA B O 1
ATOM 3232 N N . LYS B 1 204 ? 7.162 6.331 21.833 1.00 42.47 204 LYS B N 1
ATOM 3233 C CA . LYS B 1 204 ? 6.389 7.497 21.437 1.00 41.43 204 LYS B CA 1
ATOM 3234 C C . LYS B 1 204 ? 5.675 8.087 22.642 1.00 38.33 204 LYS B C 1
ATOM 3235 O O . LYS B 1 204 ? 5.461 9.287 22.704 1.00 41.98 204 LYS B O 1
ATOM 3241 N N . ALA B 1 205 ? 5.323 7.234 23.599 1.00 37.45 205 ALA B N 1
ATOM 3242 C CA . ALA B 1 205 ? 4.647 7.659 24.823 1.00 35.49 205 ALA B CA 1
ATOM 3243 C C . ALA B 1 205 ? 5.658 8.307 25.758 1.00 33.33 205 ALA B C 1
ATOM 3244 O O . ALA B 1 205 ? 5.312 9.189 26.545 1.00 29.73 205 ALA B O 1
ATOM 3246 N N . ILE B 1 206 ? 6.906 7.853 25.669 1.00 38.56 206 ILE B N 1
ATOM 3247 C CA . ILE B 1 206 ? 7.979 8.398 26.495 1.00 43.51 206 ILE B CA 1
ATOM 3248 C C . ILE B 1 206 ? 8.286 9.825 26.049 1.00 43.57 206 ILE B C 1
ATOM 3249 O O . ILE B 1 206 ? 8.481 10.711 26.878 1.00 44.36 206 ILE B O 1
ATOM 3254 N N . ASP B 1 207 ? 8.320 10.041 24.735 1.00 45.61 207 ASP B N 1
ATOM 3255 C CA . ASP B 1 207 ? 8.596 11.362 24.183 1.00 47.63 207 ASP B CA 1
ATOM 3256 C C . ASP B 1 207 ? 7.550 12.347 24.688 1.00 50.45 207 ASP B C 1
ATOM 3257 O O . ASP B 1 207 ? 7.846 13.531 24.914 1.00 50.99 207 ASP B O 1
ATOM 3262 N N . ALA B 1 208 ? 6.332 11.840 24.875 1.00 49.61 208 ALA B N 1
ATOM 3263 C CA . ALA B 1 208 ? 5.210 12.652 25.330 1.00 50.90 208 ALA B CA 1
ATOM 3264 C C . ALA B 1 208 ? 5.258 12.949 26.822 1.00 51.43 208 ALA B C 1
ATOM 3265 O O . ALA B 1 208 ? 4.314 13.506 27.379 1.00 53.58 208 ALA B O 1
ATOM 3267 N N . GLY B 1 209 ? 6.354 12.564 27.464 1.00 50.41 209 GLY B N 1
ATOM 3268 C CA . GLY B 1 209 ? 6.511 12.824 28.879 1.00 49.94 209 GLY B CA 1
ATOM 3269 C C . GLY B 1 209 ? 7.312 14.102 29.074 1.00 51.34 209 GLY B C 1
ATOM 3270 O O . GLY B 1 209 ? 7.280 14.705 30.152 1.00 50.71 209 GLY B O 1
ATOM 3271 N N . PHE B 1 210 ? 8.019 14.518 28.020 1.00 50.67 210 PHE B N 1
ATOM 3272 C CA . PHE B 1 210 ? 8.851 15.718 28.057 1.00 49.21 210 PHE B CA 1
ATOM 3273 C C . PHE B 1 210 ? 8.286 16.919 27.317 1.00 50.43 210 PHE B C 1
ATOM 3274 O O . PHE B 1 210 ? 9.030 17.768 26.830 1.00 49.55 210 PHE B O 1
ATOM 3282 N N . LEU B 1 211 ? 6.964 16.989 27.247 1.00 53.76 211 LEU B N 1
ATOM 3283 C CA . LEU B 1 211 ? 6.280 18.091 26.580 1.00 55.73 211 LEU B CA 1
ATOM 3284 C C . LEU B 1 211 ? 5.909 19.165 27.596 1.00 58.29 211 LEU B C 1
ATOM 3285 O O . LEU B 1 211 ? 4.961 19.001 28.370 1.00 59.92 211 LEU B O 1
ATOM 3290 N N . ARG B 1 212 ? 6.655 20.263 27.590 1.00 59.59 212 ARG B N 1
ATOM 3291 C CA . ARG B 1 212 ? 6.392 21.370 28.501 1.00 60.14 212 ARG B CA 1
ATOM 3292 C C . ARG B 1 212 ? 5.083 22.075 28.121 1.00 60.83 212 ARG B C 1
ATOM 3293 O O . ARG B 1 212 ? 4.895 22.486 26.971 1.00 61.83 212 ARG B O 1
ATOM 3301 N N . ASN B 1 213 ? 4.184 22.211 29.092 1.00 61.43 213 ASN B N 1
ATOM 3302 C CA . ASN B 1 213 ? 2.893 22.875 28.883 1.00 64.98 213 ASN B CA 1
ATOM 3303 C C . ASN B 1 213 ? 2.013 22.216 27.812 1.00 62.36 213 ASN B C 1
ATOM 3304 O O . ASN B 1 213 ? 1.464 22.896 26.938 1.00 60.63 213 ASN B O 1
ATOM 3309 N N . ARG B 1 214 ? 1.863 20.899 27.902 1.00 55.90 214 ARG B N 1
ATOM 3310 C CA . ARG B 1 214 ? 1.064 20.161 26.941 1.00 54.16 214 ARG B CA 1
ATOM 3311 C C . ARG B 1 214 ? -0.419 20.136 27.301 1.00 52.30 214 ARG B C 1
ATOM 3312 O O . ARG B 1 214 ? -1.275 20.280 26.431 1.00 52.71 214 ARG B O 1
ATOM 3320 N N . VAL B 1 215 ? -0.729 19.955 28.578 1.00 48.30 215 VAL B N 1
ATOM 3321 C CA . VAL B 1 215 ? -2.125 19.917 28.988 1.00 47.02 215 VAL B CA 1
ATOM 3322 C C . VAL B 1 215 ? -2.784 21.287 28.835 1.00 47.97 215 VAL B C 1
ATOM 3323 O O . VAL B 1 215 ? -3.969 21.377 28.537 1.00 46.88 215 VAL B O 1
ATOM 3327 N N . GLU B 1 216 ? -1.994 22.338 29.025 1.00 52.76 216 GLU B N 1
ATOM 3328 C CA . GLU B 1 216 ? -2.433 23.729 28.918 1.00 59.80 216 GLU B CA 1
ATOM 3329 C C . GLU B 1 216 ? -2.584 24.142 27.440 1.00 61.05 216 GLU B C 1
ATOM 3330 O O . GLU B 1 216 ? -3.271 25.120 27.107 1.00 61.23 216 GLU B O 1
ATOM 3336 N N . THR B 1 217 ? -1.929 23.379 26.565 1.00 61.07 217 THR B N 1
ATOM 3337 C CA . THR B 1 217 ? -1.969 23.606 25.122 1.00 55.88 217 THR B CA 1
ATOM 3338 C C . THR B 1 217 ? -3.132 22.815 24.518 1.00 52.29 217 THR B C 1
ATOM 3339 O O . THR B 1 217 ? -3.713 23.217 23.517 1.00 50.20 217 THR B O 1
ATOM 3343 N N . LEU B 1 218 ? -3.462 21.687 25.138 1.00 51.95 218 LEU B N 1
ATOM 3344 C CA . LEU B 1 218 ? -4.575 20.857 24.695 1.00 51.15 218 LEU B CA 1
ATOM 3345 C C . LEU B 1 218 ? -5.889 21.540 25.092 1.00 52.69 218 LEU B C 1
ATOM 3346 O O . LEU B 1 218 ? -6.945 21.262 24.521 1.00 50.58 218 LEU B O 1
ATOM 3351 N N . ARG B 1 219 ? -5.798 22.429 26.081 1.00 56.91 219 ARG B N 1
ATOM 3352 C CA . ARG B 1 219 ? -6.929 23.216 26.581 1.00 62.66 219 ARG B CA 1
ATOM 3353 C C . ARG B 1 219 ? -7.324 24.217 25.507 1.00 62.52 219 ARG B C 1
ATOM 3354 O O . ARG B 1 219 ? -8.484 24.312 25.103 1.00 63.88 219 ARG B O 1
ATOM 3362 N N . GLN B 1 220 ? -6.329 25.001 25.104 1.00 61.42 220 GLN B N 1
ATOM 3363 C CA . GLN B 1 220 ? -6.481 26.031 24.097 1.00 61.97 220 GLN B CA 1
ATOM 3364 C C . GLN B 1 220 ? -6.959 25.427 22.789 1.00 60.80 220 GLN B C 1
ATOM 3365 O O . GLN B 1 220 ? -7.646 26.091 22.011 1.00 59.63 220 GLN B O 1
ATOM 3371 N N . ASP B 1 221 ? -6.592 24.168 22.550 1.00 59.09 221 ASP B N 1
ATOM 3372 C CA . ASP B 1 221 ? -6.971 23.474 21.315 1.00 57.06 221 ASP B CA 1
ATOM 3373 C C . ASP B 1 221 ? -8.460 23.132 21.254 1.00 51.47 221 ASP B C 1
ATOM 3374 O O . ASP B 1 221 ? -9.089 23.252 20.203 1.00 49.65 221 ASP B O 1
ATOM 3379 N N . ARG B 1 222 ? -9.021 22.702 22.377 1.00 51.11 222 ARG B N 1
ATOM 3380 C CA . ARG B 1 222 ? -10.445 22.376 22.444 1.00 50.70 222 ARG B CA 1
ATOM 3381 C C . ARG B 1 222 ? -11.234 23.676 22.300 1.00 51.69 222 ARG B C 1
ATOM 3382 O O . ARG B 1 222 ? -12.345 23.697 21.772 1.00 52.56 222 ARG B O 1
ATOM 3390 N N . GLY B 1 223 ? -10.648 24.760 22.795 1.00 53.85 223 GLY B N 1
ATOM 3391 C CA . GLY B 1 223 ? -11.288 26.058 22.708 1.00 55.84 223 GLY B CA 1
ATOM 3392 C C . GLY B 1 223 ? -11.215 26.591 21.289 1.00 54.52 223 GLY B C 1
ATOM 3393 O O . GLY B 1 223 ? -12.191 27.146 20.789 1.00 55.22 223 GLY B O 1
ATOM 3394 N N . VAL B 1 224 ? -10.056 26.417 20.650 1.00 50.67 224 VAL B N 1
ATOM 3395 C CA . VAL B 1 224 ? -9.815 26.855 19.274 1.00 49.18 224 VAL B CA 1
ATOM 3396 C C . VAL B 1 224 ? -10.699 26.089 18.289 1.00 49.22 224 VAL B C 1
ATOM 3397 O O . VAL B 1 224 ? -11.148 26.631 17.277 1.00 47.29 224 VAL B O 1
ATOM 3401 N N . ALA B 1 225 ? -10.946 24.825 18.596 1.00 48.30 225 ALA B N 1
ATOM 3402 C CA . ALA B 1 225 ? -11.778 23.993 17.749 1.00 48.02 225 ALA B CA 1
ATOM 3403 C C . ALA B 1 225 ? -13.245 24.260 18.101 1.00 48.29 225 ALA B C 1
ATOM 3404 O O . ALA B 1 225 ? -14.164 23.791 17.422 1.00 49.65 225 ALA B O 1
ATOM 3406 N N . ASN B 1 226 ? -13.448 25.038 19.159 1.00 46.38 226 ASN B N 1
ATOM 3407 C CA . ASN B 1 226 ? -14.782 25.351 19.650 1.00 48.95 226 ASN B CA 1
ATOM 3408 C C . ASN B 1 226 ? -15.633 24.093 19.774 1.00 51.51 226 ASN B C 1
ATOM 3409 O O . ASN B 1 226 ? -16.725 23.961 19.206 1.00 51.36 226 ASN B O 1
ATOM 3414 N N . ILE B 1 227 ? -15.073 23.173 20.550 1.00 51.03 227 ILE B N 1
ATOM 3415 C CA . ILE B 1 227 ? -15.658 21.885 20.879 1.00 52.65 227 ILE B CA 1
ATOM 3416 C C . ILE B 1 227 ? -16.266 22.150 22.259 1.00 56.94 227 ILE B C 1
ATOM 3417 O O . ILE B 1 227 ? -15.717 22.949 23.025 1.00 57.51 227 ILE B O 1
ATOM 3422 N N . PRO B 1 228 ? -17.410 21.510 22.592 1.00 59.00 228 PRO B N 1
ATOM 3423 C CA . PRO B 1 228 ? -18.045 21.725 23.900 1.00 56.39 228 PRO B CA 1
ATOM 3424 C C . PRO B 1 228 ? -17.207 21.313 25.100 1.00 56.39 228 PRO B C 1
ATOM 3425 O O . PRO B 1 228 ? -16.602 20.240 25.123 1.00 58.69 228 PRO B O 1
ATOM 3429 N N . ALA B 1 229 ? -17.191 22.185 26.100 1.00 57.74 229 ALA B N 1
ATOM 3430 C CA . ALA B 1 229 ? -16.444 21.959 27.330 1.00 60.33 229 ALA B CA 1
ATOM 3431 C C . ALA B 1 229 ? -16.933 20.741 28.138 1.00 63.01 229 ALA B C 1
ATOM 3432 O O . ALA B 1 229 ? -16.385 20.440 29.203 1.00 60.56 229 ALA B O 1
ATOM 3434 N N . GLU B 1 230 ? -17.964 20.056 27.633 1.00 66.27 230 GLU B N 1
ATOM 3435 C CA . GLU B 1 230 ? -18.530 18.860 28.277 1.00 64.08 230 GLU B CA 1
ATOM 3436 C C . GLU B 1 230 ? -18.181 17.628 27.436 1.00 62.05 230 GLU B C 1
ATOM 3437 O O . GLU B 1 230 ? -18.949 16.667 27.364 1.00 59.30 230 GLU B O 1
ATOM 3443 N N . SER B 1 231 ? -17.007 17.679 26.809 1.00 61.54 231 SER B N 1
ATOM 3444 C CA . SER B 1 231 ? -16.495 16.614 25.948 1.00 56.87 231 SER B CA 1
ATOM 3445 C C . SER B 1 231 ? -15.710 15.527 26.698 1.00 54.80 231 SER B C 1
ATOM 3446 O O . SER B 1 231 ? -15.336 15.702 27.862 1.00 53.85 231 SER B O 1
ATOM 3449 N N . TYR B 1 232 ? -15.473 14.402 26.025 1.00 51.53 232 TYR B N 1
ATOM 3450 C CA . TYR B 1 232 ? -14.731 13.293 26.624 1.00 51.97 232 TYR B CA 1
ATOM 3451 C C . TYR B 1 232 ? -13.232 13.538 26.660 1.00 47.60 232 TYR B C 1
ATOM 3452 O O . TYR B 1 232 ? -12.473 12.710 27.175 1.00 42.69 232 TYR B O 1
ATOM 3461 N N . LEU B 1 233 ? -12.822 14.681 26.113 1.00 45.75 233 LEU B N 1
ATOM 3462 C CA . LEU B 1 233 ? -11.421 15.078 26.070 1.00 46.16 233 LEU B CA 1
ATOM 3463 C C . LEU B 1 233 ? -10.872 15.160 27.493 1.00 46.18 233 LEU B C 1
ATOM 3464 O O . LEU B 1 233 ? -11.630 15.294 28.456 1.00 48.59 233 LEU B O 1
ATOM 3469 N N . LYS B 1 234 ? -9.557 15.084 27.634 1.00 43.87 234 LYS B N 1
ATOM 3470 C CA . LYS B 1 234 ? -8.974 15.153 28.962 1.00 46.56 234 LYS B CA 1
ATOM 3471 C C . LYS B 1 234 ? -8.451 16.555 29.307 1.00 54.18 234 LYS B C 1
ATOM 3472 O O . LYS B 1 234 ? -8.125 16.835 30.469 1.00 56.85 234 LYS B O 1
ATOM 3478 N N . ALA B 1 235 ? -8.393 17.438 28.309 1.00 56.69 235 ALA B N 1
ATOM 3479 C CA . ALA B 1 235 ? -7.892 18.798 28.519 1.00 58.25 235 ALA B CA 1
ATOM 3480 C C . ALA B 1 235 ? -8.725 19.849 27.811 1.00 58.74 235 ALA B C 1
ATOM 3481 O O . ALA B 1 235 ? -9.037 20.859 28.476 1.00 55.87 235 ALA B O 1
#

GO terms:
  GO:0042025 host cell nucleus (C, EXP)

InterPro domains:
  IPR001847 Peptidase S21 [MF_04008] (4-603)
  IPR001847 Peptidase S21 [PF00716] (24-327)
  IPR001847 Peptidase S21 [PR00236] (6-17)
  IPR001847 Peptidase S21 [PR00236] (47-56)
  IPR001847 Peptidase S21 [PR00236] (57-73)
  IPR001847 Peptidase S21 [PR00236] (104-119)
  IPR001847 Peptidase S21 [PR00236] (138-147)
  IPR001847 Peptidase S21 [PR00236] (153-170)
  IPR001847 Peptidase S21 [PR00236] (225-236)
  IPR035443 Herpesvirus protease superfamily [G3DSA:3.20.16.10] (1-235)

Radius of gyration: 25.0 Å; Cα contacts (8 Å, |Δi|>4): 941; chains: 2; bounding box: 58×45×84 Å

Solvent-accessible surface area: 21827 Å² total; per-residue (Å²): 131,104,34,14,19,1,0,0,0,2,23,4,79,85,15,87,37,223,87,80,107,42,103,39,34,105,70,6,26,162,67,34,99,95,84,156,181,89,30,67,0,6,0,24,70,19,111,18,0,61,3,16,41,3,11,4,28,43,86,14,117,12,0,6,1,2,0,2,15,0,92,30,44,107,0,6,65,14,0,56,48,0,5,104,35,0,78,44,0,75,65,61,79,67,128,41,105,180,51,47,57,6,1,1,0,4,0,10,3,7,0,3,21,12,24,30,110,122,42,152,104,126,115,61,82,63,146,51,7,127,56,16,111,37,51,27,0,0,0,9,9,33,5,205,41,67,0,0,4,1,4,1,0,87,62,9,58,98,0,7,156,10,7,84,47,15,53,106,85,27,16,63,112,0,68,78,33,4,91,56,50,148,249,144,121,14,33,46,36,57,3,2,0,55,8,10,27,10,9,29,80,184,92,10,9,44,18,6,114,111,2,40,47,50,0,60,10,49,52,128,5,22,10,22,7,152,90,36,9,34,0,0,0,0,0,38,12,84,92,7,84,30,220,76,70,100,32,108,32,41,83,98,9,14,135,62,10,100,82,108,127,160,76,27,66,0,5,0,19,72,16,108,21,0,43,2,20,25,2,12,12,25,25,95,21,111,8,4,7,0,3,0,2,16,0,80,20,44,64,0,10,62,16,0,63,38,2,13,122,32,0,96,39,0,64,68,64,77,62,112,52,101,196,59,46,48,5,0,1,0,4,2,13,0,7,0,2,10,4,25,21,114,101,51,92,159,95,121,58,88,51,158,42,10,138,53,11,100,31,50,26,0,0,0,6,9,39,1,196,23,45,0,1,3,0,4,0,2,98,70,11,65,100,0,12,156,10,2,98,38,11,63,110,88,21,16,65,96,0,76,93,14,5,90,48,34,169,197,111,115,64,96,108,127,78,91,88,18,24,53,31,70,1,2,0,47,8,6,23,13,6,21,75,166,94,10,34,96,34,4,102,83,0,40,42,27,0,84,11,58,65,100,5,18,9,27,7

CATH classification: 3.20.16.10

B-factor: mean 64.87, std 24.92, range [17.17, 148.81]

Organism: Epstein-Barr virus (strain B95-8) (NCBI:txid10377)

Foldseek 3Di:
DAKKKKKFAQAWPLFDDPDDVPDDDVLVVVVCPWDDDWAFEAAPPDPLGGFWTWLTWDAAPTHIMTMIMGDHPLLQCVLVVVQVVPPLLVDFPDDDPDDRSQSSLQQFFFFKHWDWDADPDQDPCVCSGGDIHGRHMYGALAYSHALRGMAMDRALVVRVVQADRGDPVCSVVVSVSVVVVVVNSHPVVVSVVRSVVSVPDPCSVVRSVVSSVSRRGDPPGSRSD/DAKKKKKFAQAWPVQADPDCVLDAWVVQVCVLPWPPDWAFEAAPPDPLGGFWTWLIWDQAVTHIMTMIMGDAPLVLVVLQVQQVVDPLLQDFPADDDDDRSQSSLQRQFFFKHWDWAAPPPVWDAPVHHTGIGGHHMYGALDYPTALRTIAMDRALVVRVVQQPRDDVVCSVCVSVSVVVCVVDDDDYPSRSHPPVVSVVRVVVSVPDPCSVVRSVVSSVSSNGDPNGSHSD

Sequence (457 aa):
APSVYVCGFVERPDAPPKDACLHLDPLTVKSQLPLKKPLPLTVEHLPDAPVGSVFGLYQSSAGLFSAASITSGDFLSLLDSIYHDCDIAQSQRLPLPREPKVEALHAWLPSLSLASLHPDIPQTTADGGKLSFFDHVSICALGRRRGTTAVYGTDLAWVLKHFSDLEPSIAAQIENDANAAKRHPLPLTKLIAKAIDAGFLRNRVETLRQDRGVANIPAESYLKAAPSVYVCGFVERPDAPPKDACLHLDPLTVKSQLPLKKPLPLTVEHLPDAPVGSVFGLYQSSAGLFSAASITSGDFLSLLDSIYHDCDIAQSQRLPLPREPKVEALHAWLPSLSLASLHPDIPQTTADGGKLSFFDHVSICALGRRRGTTAVYGTDLAWVLKHFSDLEPSIAAQIENDANAAKRESGCPEDHPLPLTKLIAKAIDAGFLRNRVETLRQDRGVANIPAESYLKA